Protein 5V6J (pdb70)

Nearest PDB structures (foldseek):
  5v6j-assembly2_C  TM=1.003E+00  e=1.909E-22  Coprinus comatus
  5jd4-assembly3_C  TM=3.192E-01  e=1.370E+00  uncultured bacterium
  8p8f-assembly1_B  TM=2.917E-01  e=2.105E+00  Sphingomonas sp.
  7cip-assembly2_B  TM=2.869E-01  e=2.531E+00  Erythrobacter longus
  7cih-assembly4_D  TM=2.825E-01  e=2.862E+00  Erythrobacter longus

B-factor: mean 11.87, std 6.77, range [3.69, 43.37]

Solvent-accessible surface area: 18766 Å² total

Sequence (444 aa):
DPLSCYDNFGNRDVAACARFIDDFCDTLTPNIYRPRDNGQRCYVVNGHKCDFTVFNTNNGGSPIRASTPNCKTVLRAAANRCPTGGRGKINPSAPFLFAIDPNDGDCSTDFDPLSCYDNFGNRDVAACARFIDDFCDTLTPNIYRPRDNGQRCYVVNGHKCDFTVFNTNNGGSPIRASTPNCKTVLRAAANRCPTGGRGKINPSAPFLFAIDPNDGDCSTDFDPLSCYDNFGNRDVAACARFIDDFCDTLTPNIYRPRDNGQRCYVVNGHKCDFTVFNTNNGGSPIRASTPNCKTVLRAAANRCPTGGRGKINPSAPFLFAIDPNDGDCSTDFDPLSCYDNFGNRDVAACARFIDDFCDTLTPNIYRPRDNGQRCYVVNGHKCDFTVFNTNNGGSPIRASTPNCKTVLRAAANRCPTGGRGKINPSAPFLFAIDPNDGDCSTDF

Secondary structure (DSSP, 8-state):
--EEEPPTT-SS-GGGGGGGHHHHHHHHTTSEE-TT-EEEEEEEETTEEEEEEEEE--SSS--EEPPHHHHHHHHHHHHHH-TT-EEE-SSTT-SEEEEEEEESS-TT---/--EEE---TT---GGGTGGGHHHHHH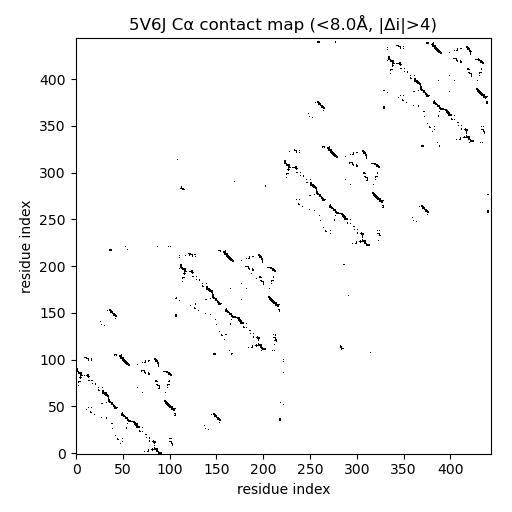HHTTS-B-TT-EEEEEEEETTEEEEEEEEE--SSSS-BPPPHHHHHHHHHHHHHH-TT-EEE-SSTT-SEEEEEEEEES-TTTT-/--EEEPPTT-S--GGGGGGGHHHHHHHHTTS-B-TT-EEEEEEEETTEEEEEEEEE--SSS--BPPPHHHHHHHHHHHHHH-TT-EEE-SSTT-SEEEEEEEESS-TT---/--EEEPPTT----GGGGGGGHHHHHHHHTTSEE-TT-EEEEEEEETTEEEEEEEEE--SSS--EEPPHHHHHHHHHHHHHH-TT-EEE-SSTT-SEEEEEEEESS-TT---

InterPro domains:
  IPR054443 Glycan binding protein Y3-like domain [PF22803] (36-126)

Foldseek 3Di:
DPKDADDPPAPDWLLQVLVCQLVVLVPQQQDFAFAQDKDWDWADDPQWIKIKMKGQPDPHDDGGGHDSVQSNVRQVCQNVPYGQWIKDGSDDVDGIMMTIGIHGDGDPDDD/DPWDADPDPAFAFLLQVLVCQLVCLVPQQVDFAAAFDKDWDWADDPQAIKIKMKGFPDPHDDTGGHDSVQSNVNQVCQNVPYRQWTKDGSDPPDGIIITIGGHGDHDPPDD/DPKFADDPPDPDFLLQVLVCQLVVLVPQQVDFAAAQGKDWDWADDPQAIKIKMKGQPDPHDGRGGHDSVFSNVNQVCQNVPHGQWTKDGSDDPDGIIMTIGTGGDGDPDDD/DPKDADDPPDDFFLQFVLVCQLVCLVPQQVDFAFAQGKDWDWDDDDQAIKIKMKGQPDPHDDTDGHDSVQSNVNQVVQNVPYGQWIKDGSDPPDGIMITIGTHGDGDPDDD

Radius of gyration: 25.91 Å; Cα contacts (8 Å, |Δi|>4): 1137; chains: 4; bounding box: 72×36×70 Å

Organism: Coprinus comatus (NCBI:txid56187)

Structure (mmCIF, N/CA/C/O backbone):
data_5V6J
#
_entry.id   5V6J
#
_cell.length_a   53.265
_cell.length_b   56.098
_cell.length_c   62.7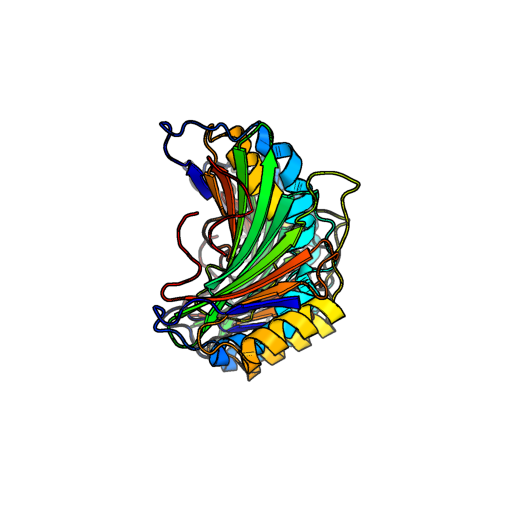28
_cell.angle_alpha   90.00
_cell.angle_beta   92.69
_cell.angle_gamma   90.00
#
_symmetry.space_group_name_H-M   'P 1 21 1'
#
loop_
_entity.id
_entity.type
_entity.pdbx_description
1 polymer 'TMV resistance protein Y3'
2 non-polymer '2-[N-CYCLOHEXYLAMINO]ETHANE SULFONIC ACID'
3 water water
#
loop_
_atom_site.group_PDB
_atom_site.id
_atom_site.type_symbol
_atom_site.label_atom_id
_atom_site.label_alt_id
_atom_site.label_comp_id
_atom_site.label_asym_id
_atom_site.label_entity_id
_atom_site.label_seq_id
_atom_site.pdbx_PDB_ins_code
_atom_site.Cartn_x
_atom_site.Cartn_y
_atom_site.Cartn_z
_atom_site.occupancy
_atom_site.B_iso_or_equiv
_atom_site.auth_seq_id
_atom_site.auth_comp_id
_atom_site.auth_asym_id
_atom_site.auth_atom_id
_atom_site.pdbx_PDB_model_num
ATOM 9 N N . ASP A 1 2 ? -11.379 22.777 -2.409 1.00 13.86 20 ASP A N 1
ATOM 10 C CA . ASP A 1 2 ? -11.960 21.533 -2.903 1.00 11.80 20 ASP A CA 1
ATOM 11 C C . ASP A 1 2 ? -10.896 20.856 -3.763 1.00 11.96 20 ASP A C 1
ATOM 12 O O . ASP A 1 2 ? -10.585 21.331 -4.844 1.00 13.31 20 ASP A O 1
ATOM 17 N N . PRO A 1 3 ? -10.304 19.757 -3.275 1.00 11.19 21 PRO A N 1
ATOM 18 C CA . PRO A 1 3 ? -10.563 19.080 -2.004 1.00 12.30 21 PRO A CA 1
ATOM 19 C C . PRO A 1 3 ? -10.094 19.895 -0.800 1.00 12.22 21 PRO A C 1
ATOM 20 O O . PRO A 1 3 ? -9.251 20.789 -0.940 1.00 11.97 21 PRO A O 1
ATOM 24 N N . LEU A 1 4 ? -10.675 19.601 0.360 1.00 12.25 22 LEU A N 1
ATOM 25 C CA . LEU A 1 4 ? -10.218 20.114 1.644 1.00 11.89 22 LEU A CA 1
ATOM 26 C C . LEU A 1 4 ? -10.417 18.996 2.653 1.00 13.14 22 LEU A C 1
ATOM 27 O O . LEU A 1 4 ? -11.546 18.529 2.842 1.00 15.75 22 LEU A O 1
ATOM 32 N N . SER A 1 5 ? -9.331 18.549 3.276 1.00 11.77 23 SER A N 1
ATOM 33 C CA . SER A 1 5 ? -9.345 17.401 4.170 1.00 15.95 23 SER A CA 1
ATOM 34 C C . SER A 1 5 ? -8.707 17.772 5.499 1.00 14.24 23 SER A C 1
ATOM 35 O O . SER A 1 5 ? -7.695 18.475 5.532 1.00 15.65 23 SER A O 1
ATOM 38 N N . CYS A 1 6 ? -9.277 17.275 6.592 1.00 14.28 24 CYS A N 1
ATOM 39 C CA . CYS A 1 6 ? -8.743 17.523 7.920 1.00 14.46 24 CYS A CA 1
ATOM 40 C C . CYS A 1 6 ? -7.822 16.387 8.346 1.00 13.77 24 CYS A C 1
ATOM 41 O O . CYS A 1 6 ? -8.012 15.231 7.959 1.00 16.55 24 CYS A O 1
ATOM 44 N N . TYR A 1 7 ? -6.814 16.726 9.148 1.00 13.96 25 TYR A N 1
ATOM 45 C CA . TYR A 1 7 ? -6.024 15.696 9.805 1.00 14.11 25 TYR A CA 1
ATOM 46 C C . TYR A 1 7 ? -6.857 15.045 10.913 1.00 16.69 25 TYR A C 1
ATOM 47 O O . TYR A 1 7 ? -7.947 15.510 11.248 1.00 17.40 25 TYR A O 1
ATOM 56 N N . ASP A 1 8 ? -6.330 13.965 11.496 1.00 19.94 26 ASP A N 1
ATOM 57 C CA . ASP A 1 8 ? -7.126 13.182 12.437 1.00 19.49 26 ASP A CA 1
ATOM 58 C C . ASP A 1 8 ? -7.271 13.894 13.784 1.00 18.77 26 ASP A C 1
ATOM 59 O O . ASP A 1 8 ? -6.639 14.921 14.055 1.00 19.39 26 ASP A O 1
ATOM 64 N N . ASN A 1 9 ? -8.117 13.315 14.643 1.00 20.31 27 ASN A N 1
ATOM 65 C CA . ASN A 1 9 ? -8.486 13.904 15.924 1.00 20.93 27 ASN A CA 1
ATOM 66 C C . ASN A 1 9 ? -7.597 13.446 17.074 1.00 22.25 27 ASN A C 1
ATOM 67 O O . ASN A 1 9 ? -7.963 13.637 18.240 1.00 24.22 27 ASN A O 1
ATOM 72 N N . PHE A 1 10 ? -6.437 12.864 16.776 1.00 24.66 28 PHE A N 1
ATOM 73 C CA . PHE A 1 10 ? -5.530 12.390 17.812 1.00 22.35 28 PHE A CA 1
ATOM 74 C C . PHE A 1 10 ? -4.448 13.401 18.176 1.00 23.79 28 PHE A C 1
ATOM 75 O O . PHE A 1 10 ? -3.712 13.173 19.143 1.00 24.92 28 PHE A O 1
ATOM 83 N N . GLY A 1 11 ? -4.341 14.508 17.445 1.00 21.45 29 GLY A N 1
ATOM 84 C CA . GLY A 1 11 ? -3.315 15.491 17.743 1.00 22.43 29 GLY A CA 1
ATOM 85 C C . GLY A 1 11 ? -3.591 16.255 19.025 1.00 22.69 29 GLY A C 1
ATOM 86 O O . GLY A 1 11 ? -4.736 16.469 19.424 1.00 23.80 29 GLY A O 1
ATOM 87 N N . ASN A 1 12 ? -2.509 16.683 19.674 1.00 17.72 30 ASN A N 1
ATOM 88 C CA . ASN A 1 12 ? -2.562 17.367 20.960 1.00 18.50 30 ASN A CA 1
ATOM 89 C C . ASN A 1 12 ? -2.671 18.881 20.831 1.00 16.95 30 ASN A C 1
ATOM 90 O O . ASN A 1 12 ? -2.824 19.566 21.851 1.00 17.86 30 ASN A O 1
ATOM 95 N N . ARG A 1 13 ? -2.579 19.427 19.620 1.00 15.98 31 ARG A N 1
ATOM 96 C CA . ARG A 1 13 ? -2.449 20.862 19.424 1.00 16.80 31 ARG A CA 1
ATOM 97 C C . ARG A 1 13 ? -3.581 21.370 18.543 1.00 18.49 31 ARG A C 1
ATOM 98 O O . ARG A 1 13 ? -4.025 20.684 17.621 1.00 16.56 31 ARG A O 1
ATOM 106 N N . ASP A 1 14 ? -4.037 22.584 18.829 1.00 16.41 32 ASP A N 1
ATOM 107 C CA . ASP A 1 14 ? -5.161 23.182 18.125 1.00 16.13 32 ASP A CA 1
ATOM 108 C C . ASP A 1 14 ? -4.664 24.103 17.014 1.00 16.02 32 ASP A C 1
ATOM 109 O O . ASP A 1 14 ? -3.645 24.785 17.170 1.00 17.04 32 ASP A O 1
ATOM 114 N N . VAL A 1 15 ? -5.385 24.106 15.885 1.00 15.79 33 VAL A N 1
ATOM 115 C CA . VAL A 1 15 ? -4.963 24.872 14.713 1.00 17.19 33 VAL A CA 1
ATOM 116 C C . VAL A 1 15 ? -5.169 26.370 14.897 1.00 16.68 33 VAL A C 1
ATOM 117 O O . VAL A 1 15 ? -4.552 27.171 14.181 1.00 14.99 33 VAL A O 1
ATOM 121 N N . ALA A 1 16 ? -6.029 26.781 15.838 1.00 18.36 34 ALA A N 1
ATOM 122 C CA . ALA A 1 16 ? -6.359 28.198 15.956 1.00 16.37 34 ALA A CA 1
ATOM 123 C C . ALA A 1 16 ? -5.123 29.043 16.221 1.00 15.81 34 ALA A C 1
ATOM 124 O O . ALA A 1 16 ? -5.018 30.160 15.708 1.00 16.98 34 ALA A O 1
ATOM 126 N N . ALA A 1 17 ? -4.166 28.517 16.989 1.00 18.85 35 ALA A N 1
ATOM 127 C CA . ALA A 1 17 ? -2.932 29.246 17.255 1.00 18.81 35 ALA A CA 1
ATOM 128 C C . ALA A 1 17 ? -2.058 29.404 16.020 1.00 14.77 35 ALA A C 1
ATOM 129 O O . ALA A 1 17 ? -1.126 30.211 16.051 1.00 15.51 35 ALA A O 1
ATOM 131 N N . CYS A 1 18 ? -2.331 28.656 14.948 1.00 12.06 36 CYS A N 1
ATOM 132 C CA . CYS A 1 18 ? -1.547 28.735 13.721 1.00 13.25 36 CYS A CA 1
ATOM 133 C C . CYS A 1 18 ? -2.136 29.690 12.696 1.00 10.66 36 CYS A C 1
ATOM 134 O O . CYS A 1 18 ? -1.425 30.106 11.774 1.00 10.80 36 CYS A O 1
ATOM 137 N N . ALA A 1 19 ? -3.416 30.047 12.839 1.00 13.09 37 ALA A N 1
ATOM 138 C CA . ALA A 1 19 ? -4.066 30.893 11.845 1.00 12.69 37 ALA A CA 1
ATOM 139 C C . ALA A 1 19 ? -3.358 32.228 11.705 1.00 11.64 37 ALA A C 1
ATOM 140 O O . ALA A 1 19 ? -3.352 32.817 10.621 1.00 10.38 37 ALA A O 1
ATOM 142 N N . ARG A 1 20 ? -2.731 32.702 12.786 1.00 12.33 38 ARG A N 1
ATOM 143 C CA . ARG A 1 20 ? -2.027 33.979 12.789 1.00 14.80 38 ARG A CA 1
ATOM 144 C C . ARG A 1 20 ? -0.873 34.028 11.789 1.00 13.38 38 ARG A C 1
ATOM 145 O O . ARG A 1 20 ? -0.406 35.122 11.458 1.00 13.89 38 ARG A O 1
ATOM 153 N N . PHE A 1 21 ? -0.420 32.876 11.287 1.00 11.75 39 PHE A N 1
ATOM 154 C CA . PHE A 1 21 ? 0.731 32.808 10.392 1.00 10.98 39 PHE A CA 1
ATOM 155 C C . PHE A 1 21 ? 0.353 32.582 8.931 1.00 10.21 39 PHE A C 1
ATOM 156 O O . PHE A 1 21 ? 1.243 32.580 8.071 1.00 10.68 39 PHE A O 1
ATOM 164 N N . ILE A 1 22 ? -0.939 32.431 8.621 1.00 9.57 40 ILE A N 1
ATOM 165 C CA . ILE A 1 22 ? -1.361 32.102 7.258 1.00 9.97 40 ILE A CA 1
ATOM 166 C C . ILE A 1 22 ? -0.913 33.173 6.269 1.00 9.26 40 ILE A C 1
ATOM 167 O O . ILE A 1 22 ? -0.362 32.870 5.205 1.00 9.81 40 ILE A O 1
ATOM 172 N N . ASP A 1 23 ? -1.156 34.445 6.588 1.00 10.01 41 ASP A N 1
ATOM 173 C CA . ASP A 1 23 ? -0.834 35.494 5.627 1.00 10.54 41 ASP A CA 1
ATOM 174 C C . ASP A 1 23 ? 0.664 35.561 5.357 1.00 9.86 41 ASP A C 1
ATOM 175 O O . ASP A 1 23 ? 1.091 35.691 4.205 1.00 9.11 41 ASP A O 1
ATOM 180 N N . ASP A 1 24 ? 1.473 35.506 6.417 1.00 8.51 42 ASP A N 1
ATOM 181 C CA . ASP A 1 24 ? 2.923 35.515 6.250 1.00 8.25 42 ASP A CA 1
ATOM 182 C C . ASP A 1 24 ? 3.383 34.340 5.388 1.00 7.80 42 ASP A C 1
ATOM 183 O O . ASP A 1 24 ? 4.171 34.518 4.448 1.00 7.31 42 ASP A O 1
ATOM 188 N N . PHE A 1 25 ? 2.901 33.130 5.691 1.00 7.42 43 PHE A N 1
ATOM 189 C CA . PHE A 1 25 ? 3.324 31.968 4.913 1.00 7.29 43 PHE A CA 1
ATOM 190 C C . PHE A 1 25 ? 2.937 32.119 3.450 1.00 6.93 43 PHE A C 1
ATOM 191 O O . PHE A 1 25 ? 3.773 31.962 2.549 1.00 7.11 43 PHE A O 1
ATOM 199 N N . CYS A 1 26 ? 1.668 32.429 3.186 1.00 7.04 44 CYS A N 1
ATOM 200 C CA . CYS A 1 26 ? 1.232 32.547 1.799 1.00 8.41 44 CYS A CA 1
ATOM 201 C C . CYS A 1 26 ? 1.943 33.684 1.076 1.00 8.03 44 CYS A C 1
ATOM 202 O O . CYS A 1 26 ? 2.364 33.528 -0.074 1.00 8.12 44 CYS A O 1
ATOM 205 N N . ASP A 1 27 ? 2.098 34.838 1.735 1.00 8.03 45 ASP A N 1
ATOM 206 C CA . ASP A 1 27 ? 2.766 35.969 1.092 1.00 9.30 45 ASP A CA 1
ATOM 207 C C . ASP A 1 27 ? 4.200 35.627 0.702 1.00 9.64 45 ASP A C 1
ATOM 208 O O . ASP A 1 27 ? 4.687 36.066 -0.345 1.00 9.30 45 ASP A O 1
ATOM 213 N N . THR A 1 28 ? 4.897 34.855 1.538 1.00 7.24 46 THR A N 1
ATOM 214 C CA . THR A 1 28 ? 6.331 34.668 1.326 1.00 8.29 46 THR A CA 1
ATOM 215 C C . THR A 1 28 ? 6.675 33.464 0.460 1.00 7.49 46 THR A C 1
ATOM 216 O O . THR A 1 28 ? 7.652 33.524 -0.292 1.00 8.62 46 THR A O 1
ATOM 220 N N . LEU A 1 29 ? 5.906 32.376 0.524 1.00 8.53 47 LEU A N 1
ATOM 221 C CA . LEU A 1 29 ? 6.292 31.170 -0.206 1.00 8.38 47 LEU A CA 1
ATOM 222 C C . LEU A 1 29 ? 5.564 30.953 -1.528 1.00 9.10 47 LEU A C 1
ATOM 223 O O . LEU A 1 29 ? 6.075 30.211 -2.373 1.00 9.27 47 LEU A O 1
ATOM 228 N N . THR A 1 30 ? 4.394 31.556 -1.741 1.00 7.88 48 THR A N 1
ATOM 229 C CA . THR A 1 30 ? 3.724 31.309 -3.021 1.00 10.50 48 THR A CA 1
ATOM 230 C C . THR A 1 30 ? 4.391 31.920 -4.258 1.00 9.60 48 THR A C 1
ATOM 231 O O . THR A 1 30 ? 4.250 31.352 -5.348 1.00 10.52 48 THR A O 1
ATOM 235 N N . PRO A 1 31 ? 5.093 33.059 -4.176 1.00 10.06 49 PRO A N 1
ATOM 236 C CA . PRO A 1 31 ? 5.728 33.598 -5.395 1.00 10.60 49 PRO A CA 1
ATOM 237 C C . PRO A 1 31 ? 6.858 32.746 -5.945 1.00 10.16 49 PRO A C 1
ATOM 238 O O . PRO A 1 31 ? 7.300 32.993 -7.078 1.00 11.22 49 PRO A O 1
ATOM 242 N N . ASN A 1 32 ? 7.353 31.765 -5.194 1.00 9.61 50 ASN A N 1
ATOM 243 C CA . ASN A 1 32 ? 8.448 30.944 -5.686 1.00 8.99 50 ASN A CA 1
ATOM 244 C C . ASN A 1 32 ? 7.956 29.976 -6.752 1.00 8.78 50 ASN A C 1
ATOM 245 O O . ASN A 1 32 ? 6.830 29.479 -6.706 1.00 9.10 50 ASN A O 1
ATOM 250 N N . ILE A 1 33 ? 8.834 29.700 -7.705 1.00 7.25 51 ILE A N 1
ATOM 251 C CA . ILE A 1 33 ? 8.598 28.681 -8.724 1.00 7.82 51 ILE A CA 1
ATOM 252 C C . ILE A 1 33 ? 8.975 27.312 -8.162 1.00 6.80 51 ILE A C 1
ATOM 253 O O . ILE A 1 33 ? 10.101 27.123 -7.681 1.00 6.74 51 ILE A O 1
ATOM 258 N N . TYR A 1 34 ? 8.041 26.354 -8.238 1.00 7.17 52 TYR A N 1
ATOM 259 C CA . TYR A 1 34 ? 8.221 24.988 -7.740 1.00 5.69 52 TYR A CA 1
ATOM 260 C C . TYR A 1 34 ? 8.162 23.992 -8.890 1.00 6.96 52 TYR A C 1
ATOM 261 O O . TYR A 1 34 ? 7.200 23.991 -9.678 1.00 6.52 52 TYR A O 1
ATOM 270 N N . ARG A 1 35 ? 9.172 23.127 -8.946 1.00 6.94 53 ARG A N 1
ATOM 271 C CA . ARG A 1 35 ? 9.206 22.011 -9.875 1.00 6.32 53 ARG A CA 1
ATOM 272 C C . ARG A 1 35 ? 8.116 21.001 -9.527 1.00 6.64 53 ARG A C 1
ATOM 273 O O . ARG A 1 35 ? 7.643 20.953 -8.391 1.00 6.16 53 ARG A O 1
ATOM 281 N N . PRO A 1 36 ? 7.692 20.187 -10.498 1.00 7.20 54 PRO A N 1
ATOM 282 C CA . PRO A 1 36 ? 6.672 19.165 -10.219 1.00 7.90 54 PRO A CA 1
ATOM 283 C C . PRO A 1 36 ? 7.092 18.238 -9.083 1.00 6.63 54 PRO A C 1
ATOM 284 O O . PRO A 1 36 ? 8.180 17.657 -9.095 1.00 7.33 54 PRO A O 1
ATOM 288 N N . ARG A 1 37 ? 6.219 18.112 -8.089 1.00 6.34 55 ARG A N 1
ATOM 289 C CA . ARG A 1 37 ? 6.405 17.261 -6.912 1.00 6.27 55 ARG A CA 1
ATOM 290 C C . ARG A 1 37 ? 7.408 17.814 -5.901 1.00 5.45 55 ARG A C 1
ATOM 291 O O . ARG A 1 37 ? 7.796 17.099 -4.975 1.00 6.80 55 ARG A O 1
ATOM 299 N N . ASP A 1 38 ? 7.812 19.079 -6.024 1.00 5.82 56 ASP A N 1
ATOM 300 C CA . ASP A 1 38 ? 8.628 19.742 -5.012 1.00 5.79 56 ASP A CA 1
ATOM 301 C C . ASP A 1 38 ? 7.731 20.505 -4.035 1.00 5.73 56 ASP A C 1
ATOM 302 O O . ASP A 1 38 ? 6.548 20.748 -4.304 1.00 6.86 56 ASP A O 1
ATOM 307 N N . ASN A 1 39 ? 8.310 20.909 -2.894 1.00 5.12 57 ASN A N 1
ATOM 308 C CA . ASN A 1 39 ? 7.548 21.659 -1.899 1.00 5.44 57 ASN A CA 1
ATOM 309 C C . ASN A 1 39 ? 8.366 22.799 -1.298 1.00 5.66 57 ASN A C 1
ATOM 310 O O . ASN A 1 39 ? 9.595 22.860 -1.425 1.00 5.33 57 ASN A O 1
ATOM 315 N N . GLY A 1 40 ? 7.644 23.717 -0.658 1.00 5.17 58 GLY A N 1
ATOM 316 C CA . GLY A 1 40 ? 8.242 24.673 0.253 1.00 5.52 58 GLY A CA 1
ATOM 317 C C . GLY A 1 40 ? 7.477 24.650 1.559 1.00 4.56 58 GLY A C 1
ATOM 318 O O . GLY A 1 40 ? 6.280 24.355 1.592 1.00 5.47 58 GLY A O 1
ATOM 319 N N . GLN A 1 41 ? 8.185 24.930 2.653 1.00 4.70 59 GLN A N 1
ATOM 320 C CA . GLN A 1 41 ? 7.591 24.845 3.980 1.00 4.97 59 GLN A CA 1
ATOM 321 C C . GLN A 1 41 ? 8.089 25.988 4.851 1.00 4.83 59 GLN A C 1
ATOM 322 O O . GLN A 1 41 ? 9.176 26.535 4.637 1.00 5.22 59 GLN A O 1
ATOM 328 N N . ARG A 1 42 ? 7.289 26.333 5.862 1.00 5.37 60 ARG A N 1
ATOM 329 C CA . ARG A 1 42 ? 7.767 27.142 6.974 1.00 5.38 60 ARG A CA 1
ATOM 330 C C . ARG A 1 42 ? 7.294 26.537 8.281 1.00 5.65 60 ARG A C 1
ATOM 331 O O . ARG A 1 42 ? 6.220 25.928 8.357 1.00 6.83 60 ARG A O 1
ATOM 339 N N . CYS A 1 43 ? 8.114 26.722 9.308 1.00 5.45 61 CYS A N 1
ATOM 340 C CA . CYS A 1 43 ? 7.807 26.291 10.661 1.00 6.54 61 CYS A CA 1
ATOM 341 C C . CYS A 1 43 ? 7.787 27.523 11.557 1.00 6.04 61 CYS A C 1
ATOM 342 O O . CYS A 1 43 ? 8.711 28.343 11.504 1.00 6.74 61 CYS A O 1
ATOM 345 N N . TYR A 1 44 ? 6.725 27.663 12.366 1.00 7.21 62 TYR A N 1
ATOM 346 C CA . TYR A 1 44 ? 6.556 28.780 13.293 1.00 7.46 62 TYR A CA 1
ATOM 347 C C . TYR A 1 44 ? 6.315 28.240 14.694 1.00 9.72 62 TYR A C 1
ATOM 348 O O . TYR A 1 44 ? 5.471 27.363 14.879 1.00 9.97 62 TYR A O 1
ATOM 357 N N . VAL A 1 45 ? 7.020 28.787 15.685 1.00 10.14 63 VAL A N 1
ATOM 358 C CA . VAL A 1 45 ? 6.829 28.371 17.076 1.00 11.70 63 VAL A CA 1
ATOM 359 C C . VAL A 1 45 ? 5.636 29.107 17.686 1.00 11.63 63 VAL A C 1
ATOM 360 O O . VAL A 1 45 ? 5.478 30.319 17.490 1.00 12.77 63 VAL A O 1
ATOM 364 N N . VAL A 1 46 ? 4.801 28.379 18.435 1.00 12.86 64 VAL A N 1
ATOM 365 C CA . VAL A 1 46 ? 3.681 28.968 19.181 1.00 15.24 64 VAL A CA 1
ATOM 366 C C . VAL A 1 46 ? 3.274 28.029 20.317 1.00 17.50 64 VAL A C 1
ATOM 367 O O . VAL A 1 46 ? 3.259 26.807 20.157 1.00 20.97 64 VAL A O 1
ATOM 371 N N . ASN A 1 47 ? 2.946 28.619 21.474 1.00 19.96 65 ASN A N 1
ATOM 372 C CA . ASN A 1 47 ? 2.301 27.903 22.586 1.00 18.34 65 ASN A CA 1
ATOM 373 C C . ASN A 1 47 ? 3.064 26.647 23.009 1.00 21.87 65 ASN A C 1
ATOM 374 O O . ASN A 1 47 ? 2.469 25.626 23.360 1.00 21.97 65 ASN A O 1
ATOM 379 N N . GLY A 1 48 ? 4.395 26.715 22.981 1.00 19.94 66 GLY A N 1
ATOM 380 C CA . GLY A 1 48 ? 5.189 25.545 23.312 1.00 22.52 66 GLY A CA 1
ATOM 381 C C . GLY A 1 48 ? 5.156 24.451 22.271 1.00 19.31 66 GLY A C 1
ATOM 382 O O . GLY A 1 48 ? 5.666 23.353 22.520 1.00 21.28 66 GLY A O 1
ATOM 383 N N . HIS A 1 49 ? 4.565 24.718 21.113 1.00 18.25 67 HIS A N 1
ATOM 384 C CA . HIS A 1 49 ? 4.518 23.763 20.013 1.00 16.48 67 HIS A CA 1
ATOM 385 C C . HIS A 1 49 ? 4.858 24.526 18.735 1.00 10.92 67 HIS A C 1
ATOM 386 O O . HIS A 1 49 ? 5.454 25.608 18.771 1.00 13.66 67 HIS A O 1
ATOM 393 N N . LYS A 1 50 ? 4.472 23.971 17.588 1.00 11.33 68 LYS A N 1
ATOM 394 C CA . LYS A 1 50 ? 4.816 24.581 16.310 1.00 10.56 68 LYS A CA 1
ATOM 395 C C . LYS A 1 50 ? 3.667 24.461 15.315 1.00 10.57 68 LYS A C 1
ATOM 396 O O . LYS A 1 50 ? 2.725 23.684 15.492 1.00 10.62 68 LYS A O 1
ATOM 402 N N . CYS A 1 51 ? 3.771 25.262 14.258 1.00 8.90 69 CYS A N 1
ATOM 403 C CA . CYS A 1 51 ? 2.846 25.268 13.132 1.00 9.82 69 CYS A CA 1
ATOM 404 C C . CYS A 1 51 ? 3.653 25.037 11.861 1.00 7.50 69 CYS A C 1
ATOM 405 O O . CYS A 1 51 ? 4.531 25.843 11.532 1.00 8.37 69 CYS A O 1
ATOM 408 N N . ASP A 1 52 ? 3.334 23.961 11.145 1.00 7.35 70 ASP A N 1
ATOM 409 C CA . ASP A 1 52 ? 4.048 23.556 9.938 1.00 6.84 70 ASP A CA 1
ATOM 410 C C . ASP A 1 52 ? 3.155 23.804 8.733 1.00 7.01 70 ASP A C 1
ATOM 411 O O . ASP A 1 52 ? 2.070 23.216 8.630 1.00 8.13 70 ASP A O 1
ATOM 416 N N . PHE A 1 53 ? 3.621 24.656 7.823 1.00 6.03 71 PHE A N 1
ATOM 417 C CA . PHE A 1 53 ? 2.899 25.045 6.620 1.00 6.27 71 PHE A CA 1
ATOM 418 C C . PHE A 1 53 ? 3.614 24.464 5.411 1.00 5.41 71 PHE A C 1
ATOM 419 O O . PHE A 1 53 ? 4.851 24.444 5.368 1.00 5.52 71 PHE A O 1
ATOM 427 N N . THR A 1 54 ? 2.844 24.025 4.418 1.00 5.47 72 THR A N 1
ATOM 428 C CA . THR A 1 54 ? 3.406 23.464 3.195 1.00 5.54 72 THR A CA 1
ATOM 429 C C . THR A 1 54 ? 2.684 24.007 1.969 1.00 4.88 72 THR A C 1
ATOM 430 O O . THR A 1 54 ? 1.454 24.146 1.962 1.00 6.23 72 THR A O 1
ATOM 434 N N . VAL A 1 55 ? 3.462 24.271 0.918 1.00 5.56 73 VAL A N 1
ATOM 435 C CA . VAL A 1 55 ? 2.970 24.459 -0.444 1.00 5.72 73 VAL A CA 1
ATOM 436 C C . VAL A 1 55 ? 3.633 23.386 -1.309 1.00 5.16 73 VAL A C 1
ATOM 437 O O . VAL A 1 55 ? 4.860 23.231 -1.277 1.00 6.29 73 VAL A O 1
ATOM 441 N N . PHE A 1 56 ? 2.826 22.629 -2.056 1.00 5.59 74 PHE A N 1
ATOM 442 C CA . PHE A 1 56 ? 3.291 21.435 -2.759 1.00 6.11 74 PHE A CA 1
ATOM 443 C C . PHE A 1 56 ? 2.751 21.448 -4.183 1.00 5.93 74 PHE A C 1
ATOM 444 O O . PHE A 1 56 ? 1.535 21.548 -4.386 1.00 6.27 74 PHE A O 1
ATOM 452 N N . ASN A 1 57 ? 3.645 21.356 -5.169 1.00 6.05 75 ASN A N 1
ATOM 453 C CA . ASN A 1 57 ? 3.227 21.244 -6.568 1.00 6.38 75 ASN A CA 1
ATOM 454 C C . ASN A 1 57 ? 2.845 19.787 -6.837 1.00 5.94 75 ASN A C 1
ATOM 455 O O . ASN A 1 57 ? 3.707 18.915 -6.972 1.00 6.19 75 ASN A O 1
ATOM 460 N N . THR A 1 58 ? 1.538 19.510 -6.924 1.00 6.49 76 THR A N 1
ATOM 461 C CA . THR A 1 58 ? 1.103 18.132 -7.120 1.00 7.74 76 THR A CA 1
ATOM 462 C C . THR A 1 58 ? 1.305 17.630 -8.545 1.00 8.16 76 THR A C 1
ATOM 463 O O . THR A 1 58 ? 1.164 16.419 -8.777 1.00 8.00 76 THR A O 1
ATOM 467 N N . ASN A 1 59 ? 1.602 18.506 -9.505 1.00 7.31 77 ASN A N 1
ATOM 468 C CA . ASN A 1 59 ? 1.819 18.059 -10.879 1.00 7.95 77 ASN A CA 1
ATOM 469 C C . ASN A 1 59 ? 2.938 17.024 -10.938 1.00 7.88 77 ASN A C 1
ATOM 470 O O . ASN A 1 59 ? 3.972 17.163 -10.279 1.00 8.04 77 ASN A O 1
ATOM 475 N N . ASN A 1 60 ? 2.747 16.004 -11.778 1.00 8.96 78 ASN A N 1
ATOM 476 C CA . ASN A 1 60 ? 3.786 15.001 -11.980 1.00 11.14 78 ASN A CA 1
ATOM 477 C C . ASN A 1 60 ? 4.820 15.400 -13.022 1.00 13.78 78 ASN A C 1
ATOM 478 O O . ASN A 1 60 ? 5.914 14.827 -13.043 1.00 16.01 78 ASN A O 1
ATOM 483 N N . GLY A 1 61 ? 4.510 16.351 -13.876 1.00 13.36 79 GLY A N 1
ATOM 484 C CA . GLY A 1 61 ? 5.441 16.821 -14.887 1.00 13.80 79 GLY A CA 1
ATOM 485 C C . GLY A 1 61 ? 5.142 18.258 -15.220 1.00 11.89 79 GLY A C 1
ATOM 486 O O . GLY A 1 61 ? 4.589 18.998 -14.400 1.00 11.58 79 GLY A O 1
ATOM 487 N N . GLY A 1 62 ? 5.503 18.660 -16.435 1.00 14.50 80 GLY A N 1
ATOM 488 C CA . GLY A 1 62 ? 5.230 20.005 -16.892 1.00 15.05 80 GLY A CA 1
ATOM 489 C C . GLY A 1 62 ? 6.217 21.020 -16.349 1.00 13.51 80 GLY A C 1
ATOM 490 O O . GLY A 1 62 ? 7.183 20.707 -15.649 1.00 13.64 80 GLY A O 1
ATOM 491 N N . SER A 1 63 ? 5.960 22.273 -16.692 1.00 11.62 81 SER A N 1
ATOM 492 C CA . SER A 1 63 ? 6.869 23.346 -16.326 1.00 9.85 81 SER A CA 1
ATOM 493 C C . SER A 1 63 ? 6.835 23.595 -14.820 1.00 9.94 81 SER A C 1
ATOM 494 O O . SER A 1 63 ? 5.769 23.526 -14.200 1.00 9.39 81 SER A O 1
ATOM 497 N N . PRO A 1 64 ? 7.974 23.918 -14.208 1.00 8.11 82 PRO A N 1
ATOM 498 C CA . PRO A 1 64 ? 7.934 24.513 -12.866 1.00 7.66 82 PRO A CA 1
ATOM 499 C C . PRO A 1 64 ? 7.087 25.784 -12.896 1.00 8.06 82 PRO A C 1
ATOM 500 O O . PRO A 1 64 ? 7.151 26.562 -13.850 1.00 8.93 82 PRO A O 1
ATOM 504 N N . ILE A 1 65 ? 6.279 25.987 -11.847 1.00 7.10 83 ILE A N 1
ATOM 505 C CA . ILE A 1 65 ? 5.282 27.059 -11.801 1.00 8.19 83 ILE A CA 1
ATOM 506 C C . ILE A 1 65 ? 5.239 27.662 -10.403 1.00 7.87 83 ILE A C 1
ATOM 507 O O . ILE A 1 65 ? 5.552 26.999 -9.407 1.00 7.70 83 ILE A O 1
ATOM 512 N N . ARG A 1 66 ? 4.845 28.934 -10.327 1.00 9.08 84 ARG A N 1
ATOM 513 C CA . ARG A 1 66 ? 4.603 29.561 -9.034 1.00 8.23 84 ARG A CA 1
ATOM 514 C C . ARG A 1 66 ? 3.157 29.325 -8.611 1.00 8.64 84 ARG A C 1
ATOM 515 O O . ARG A 1 66 ? 2.304 28.952 -9.421 1.00 10.58 84 ARG A O 1
ATOM 523 N N . ALA A 1 67 ? 2.891 29.539 -7.327 1.00 8.95 85 ALA A N 1
ATOM 524 C CA . ALA A 1 67 ? 1.571 29.313 -6.755 1.00 9.84 85 ALA A CA 1
ATOM 525 C C . ALA A 1 67 ? 0.805 30.624 -6.567 1.00 8.34 85 ALA A C 1
ATOM 526 O O . ALA A 1 67 ? 1.361 31.727 -6.619 1.00 9.76 85 ALA A O 1
ATOM 528 N N . SER A 1 68 ? -0.494 30.489 -6.309 1.00 9.45 86 SER A N 1
ATOM 529 C CA . SER A 1 68 ? -1.376 31.637 -6.128 1.00 9.86 86 SER A CA 1
ATOM 530 C C . SER A 1 68 ? -1.405 32.069 -4.673 1.00 9.22 86 SER A C 1
ATOM 531 O O . SER A 1 68 ? -1.779 31.283 -3.794 1.00 9.15 86 SER A O 1
ATOM 534 N N . THR A 1 69 ? -1.057 33.342 -4.438 1.00 10.85 87 THR A N 1
ATOM 535 C CA . THR A 1 69 ? -1.134 33.907 -3.092 1.00 10.53 87 THR A CA 1
ATOM 536 C C . THR A 1 69 ? -2.562 33.934 -2.567 1.00 9.32 87 THR A C 1
ATOM 537 O O . THR A 1 69 ? -2.797 33.421 -1.461 1.00 9.57 87 THR A O 1
ATOM 541 N N . PRO A 1 70 ? -3.554 34.493 -3.280 1.00 11.09 88 PRO A N 1
ATOM 542 C CA . PRO A 1 70 ? -4.918 34.457 -2.733 1.00 10.39 88 PRO A CA 1
ATOM 543 C C . PRO A 1 70 ? -5.471 33.054 -2.576 1.00 8.82 88 PRO A C 1
ATOM 544 O O . PRO A 1 70 ? -6.195 32.803 -1.612 1.00 9.69 88 PRO A O 1
ATOM 548 N N . ASN A 1 71 ? -5.156 32.124 -3.488 1.00 9.03 89 ASN A N 1
ATOM 549 C CA . ASN A 1 71 ? -5.684 30.771 -3.335 1.00 8.56 89 ASN A CA 1
ATOM 550 C C . ASN A 1 71 ? -5.108 30.104 -2.095 1.00 7.06 89 ASN A C 1
ATOM 551 O O . ASN A 1 71 ? -5.818 29.387 -1.384 1.00 8.80 89 ASN A O 1
ATOM 556 N N . CYS A 1 72 ? -3.819 30.335 -1.821 1.00 8.20 90 CYS A N 1
ATOM 557 C CA . CYS A 1 72 ? -3.205 29.831 -0.595 1.00 7.94 90 CYS A CA 1
ATOM 558 C C . CYS A 1 72 ? -3.986 30.286 0.630 1.00 7.76 90 CYS A C 1
ATOM 559 O O . CYS A 1 72 ? -4.298 29.490 1.518 1.00 8.82 90 CYS A O 1
ATOM 562 N N . LYS A 1 73 ? -4.323 31.577 0.683 1.00 8.12 91 LYS A N 1
ATOM 563 C CA . LYS A 1 73 ? -5.043 32.100 1.841 1.00 8.86 91 LYS A CA 1
ATOM 564 C C . LYS A 1 73 ? -6.449 31.522 1.929 1.00 9.03 91 LYS A C 1
ATOM 565 O O . LYS A 1 73 ? -6.893 31.137 3.015 1.00 9.56 91 LYS A O 1
ATOM 571 N N . THR A 1 74 ? -7.154 31.442 0.797 1.00 9.40 92 THR A N 1
ATOM 572 C CA . THR A 1 74 ? -8.505 30.887 0.809 1.00 10.15 92 THR A CA 1
ATOM 573 C C . THR A 1 74 ? -8.499 29.454 1.328 1.00 9.66 92 THR A C 1
ATOM 574 O O . THR A 1 74 ? -9.308 29.088 2.187 1.00 10.15 92 THR A O 1
ATOM 578 N N . VAL A 1 75 ? -7.564 28.636 0.842 1.00 9.79 93 VAL A N 1
ATOM 579 C CA . VAL A 1 75 ? -7.513 27.239 1.263 1.00 9.16 93 VAL A CA 1
ATOM 580 C C . VAL A 1 75 ? -7.152 27.127 2.741 1.00 9.23 93 VAL A C 1
ATOM 581 O O . VAL A 1 75 ? -7.797 26.398 3.502 1.00 9.96 93 VAL A O 1
ATOM 585 N N . LEU A 1 76 ? -6.090 27.816 3.168 1.00 9.36 94 LEU A N 1
ATOM 586 C CA . LEU A 1 76 ? -5.622 27.631 4.538 1.00 9.96 94 LEU A CA 1
ATOM 587 C C . LEU A 1 76 ? -6.597 28.208 5.559 1.00 10.25 94 LEU A C 1
ATOM 588 O O . LEU A 1 76 ? -6.751 27.653 6.650 1.00 9.88 94 LEU A O 1
ATOM 593 N N . ARG A 1 77 ? -7.262 29.318 5.228 1.00 10.74 95 ARG A N 1
ATOM 594 C CA . ARG A 1 77 ? -8.305 29.833 6.112 1.00 12.13 95 ARG A CA 1
ATOM 595 C C . ARG A 1 77 ? -9.446 28.838 6.243 1.00 11.31 95 ARG A C 1
ATOM 596 O O . ARG A 1 77 ? -9.974 28.628 7.340 1.00 11.78 95 ARG A O 1
ATOM 604 N N . ALA A 1 78 ? -9.830 28.206 5.133 1.00 11.12 96 ALA A N 1
ATOM 605 C CA . ALA A 1 78 ? -10.861 27.175 5.201 1.00 10.64 96 ALA A CA 1
ATOM 606 C C . ALA A 1 78 ? -10.429 26.024 6.101 1.00 12.12 96 ALA A C 1
ATOM 607 O O . ALA A 1 78 ? -11.199 25.564 6.951 1.00 11.02 96 ALA A O 1
ATOM 609 N N . ALA A 1 79 ? -9.187 25.560 5.946 1.00 11.98 97 ALA A N 1
ATOM 610 C CA . ALA A 1 79 ? -8.682 24.502 6.816 1.00 11.83 97 ALA A CA 1
ATOM 611 C C . ALA A 1 79 ? -8.704 24.930 8.280 1.00 11.89 97 ALA A C 1
ATOM 612 O O . ALA A 1 79 ? -9.122 24.165 9.155 1.00 13.25 97 ALA A O 1
ATOM 614 N N . ALA A 1 80 ? -8.265 26.157 8.566 1.00 12.19 98 ALA A N 1
ATOM 615 C CA . ALA A 1 80 ? -8.249 26.627 9.947 1.00 14.25 98 ALA A CA 1
ATOM 616 C C . ALA A 1 80 ? -9.653 26.735 10.526 1.00 16.38 98 ALA A C 1
ATOM 617 O O . ALA A 1 80 ? -9.848 26.503 11.723 1.00 16.85 98 ALA A O 1
ATOM 619 N N . ASN A 1 81 ? -10.641 27.089 9.700 1.00 14.87 99 ASN A N 1
ATOM 620 C CA . ASN A 1 81 ? -12.001 27.240 10.201 1.00 17.46 99 ASN A CA 1
ATOM 621 C C . ASN A 1 81 ? -12.735 25.909 10.308 1.00 17.83 99 ASN A C 1
ATOM 622 O O . ASN A 1 81 ? -13.623 25.765 11.154 1.00 19.04 99 ASN A O 1
ATOM 627 N N . ARG A 1 82 ? -12.371 24.923 9.491 1.00 14.34 100 ARG A N 1
ATOM 628 C CA . ARG A 1 82 ? -13.116 23.678 9.404 1.00 14.56 100 ARG A CA 1
ATOM 629 C C . ARG A 1 82 ? -12.417 22.469 10.023 1.00 16.37 100 ARG A C 1
ATOM 630 O O . ARG A 1 82 ? -13.075 21.442 10.227 1.00 16.97 100 ARG A O 1
ATOM 638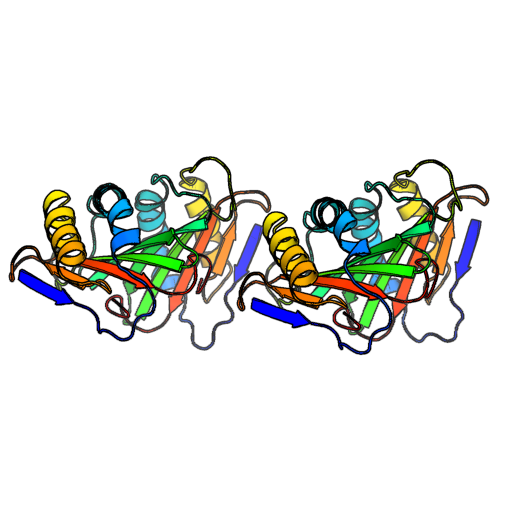 N N . CYS A 1 83 ? -11.130 22.570 10.361 1.00 15.50 101 CYS A N 1
ATOM 639 C CA . CYS A 1 83 ? -10.332 21.425 10.807 1.00 15.43 101 CYS A CA 1
ATOM 640 C C . CYS A 1 83 ? -9.593 21.757 12.097 1.00 18.67 101 CYS A C 1
ATOM 641 O O . CYS A 1 83 ? -8.490 22.331 12.051 1.00 15.32 101 CYS A O 1
ATOM 644 N N . PRO A 1 84 ? -10.138 21.387 13.258 1.00 18.16 102 PRO A N 1
ATOM 645 C CA . PRO A 1 84 ? -9.517 21.802 14.530 1.00 18.40 102 PRO A CA 1
ATOM 646 C C . PRO A 1 84 ? -8.071 21.354 14.716 1.00 17.03 102 PRO A C 1
ATOM 647 O O . PRO A 1 84 ? -7.317 22.034 15.423 1.00 18.03 102 PRO A O 1
ATOM 651 N N . THR A 1 85 ? -7.653 20.241 14.114 1.00 15.90 103 THR A N 1
ATOM 652 C CA . THR A 1 85 ? -6.265 19.797 14.201 1.00 13.29 103 THR A CA 1
ATOM 653 C C . THR A 1 85 ? -5.480 20.054 12.916 1.00 13.32 103 THR A C 1
ATOM 654 O O . THR A 1 85 ? -4.437 19.425 12.697 1.00 13.02 103 THR A O 1
ATOM 658 N N . GLY A 1 86 ? -5.949 20.971 12.074 1.00 13.06 104 GLY A N 1
ATOM 659 C CA . GLY A 1 86 ? -5.263 21.305 10.844 1.00 12.25 104 GLY A CA 1
ATOM 660 C C . GLY A 1 86 ? -5.782 20.516 9.657 1.00 11.88 104 GLY A C 1
ATOM 661 O O . GLY A 1 86 ? -6.533 19.546 9.787 1.00 11.78 104 GLY A O 1
ATOM 662 N N . GLY A 1 87 ? -5.360 20.943 8.470 1.00 10.95 105 GLY A N 1
ATOM 663 C CA . GLY A 1 87 ? -5.766 20.252 7.263 1.00 11.00 105 GLY A CA 1
ATOM 664 C C . GLY A 1 87 ? -5.044 20.767 6.036 1.00 9.64 105 GLY A C 1
ATOM 665 O O . GLY A 1 87 ? -4.082 21.532 6.128 1.00 9.07 105 GLY A O 1
ATOM 666 N N . ARG A 1 88 ? -5.537 20.344 4.872 1.00 9.11 106 ARG A N 1
ATOM 667 C CA . ARG A 1 88 ? -4.843 20.577 3.609 1.00 9.58 106 ARG A CA 1
ATOM 668 C C . ARG A 1 88 ? -5.861 20.565 2.476 1.00 10.40 106 ARG A C 1
ATOM 669 O O . ARG A 1 88 ? -6.928 19.950 2.593 1.00 12.84 106 ARG A O 1
ATOM 677 N N . GLY A 1 89 ? -5.525 21.218 1.368 1.00 8.00 107 GLY A N 1
ATOM 678 C CA . GLY A 1 89 ? -6.422 21.179 0.227 1.00 9.92 107 GLY A CA 1
ATOM 679 C C . GLY A 1 89 ? -5.909 21.994 -0.938 1.00 7.88 107 GLY A C 1
ATOM 680 O O . GLY A 1 89 ? -4.790 22.510 -0.909 1.00 8.05 107 GLY A O 1
ATOM 681 N N . LYS A 1 90 ? -6.754 22.101 -1.970 1.00 8.87 108 LYS A N 1
ATOM 682 C CA . LYS A 1 90 ? -6.483 22.889 -3.167 1.00 8.68 108 LYS A CA 1
ATOM 683 C C . LYS A 1 90 ? -7.668 23.813 -3.410 1.00 9.81 108 LYS A C 1
ATOM 684 O O . LYS A 1 90 ? -8.758 23.606 -2.871 1.00 9.42 108 LYS A O 1
ATOM 690 N N . ILE A 1 91 ? -7.457 24.835 -4.244 1.00 8.12 109 ILE A N 1
ATOM 691 C CA . ILE A 1 91 ? -8.523 25.806 -4.498 1.00 10.23 109 ILE A CA 1
ATOM 692 C C . ILE A 1 91 ? -9.669 25.161 -5.269 1.00 11.42 109 ILE A C 1
ATOM 693 O O . ILE A 1 91 ? -10.845 25.469 -5.034 1.00 12.01 109 ILE A O 1
ATOM 698 N N . ASN A 1 92 ? -9.345 24.281 -6.209 1.00 9.99 110 ASN A N 1
ATOM 699 C CA . ASN A 1 92 ? -10.310 23.508 -6.974 1.00 10.51 110 ASN A CA 1
ATOM 700 C C . ASN A 1 92 ? -9.620 22.220 -7.403 1.00 10.14 110 ASN A C 1
ATOM 701 O O . ASN A 1 92 ? -8.389 22.111 -7.310 1.00 10.29 110 ASN A O 1
ATOM 706 N N . PRO A 1 93 ? -10.382 21.209 -7.832 1.00 9.72 111 PRO A N 1
ATOM 707 C CA . PRO A 1 93 ? -9.772 19.881 -8.034 1.00 10.36 111 PRO A CA 1
ATOM 708 C C . PRO A 1 93 ? -8.687 19.828 -9.087 1.00 10.86 111 PRO A C 1
ATOM 709 O O . PRO A 1 93 ? -7.821 18.950 -9.016 1.00 11.82 111 PRO A O 1
ATOM 713 N N . SER A 1 94 ? -8.700 20.720 -10.068 1.00 11.37 112 SER A N 1
ATOM 714 C CA . SER A 1 94 ? -7.699 20.677 -11.125 1.00 12.58 112 SER A CA 1
ATOM 715 C C . SER A 1 94 ? -6.472 21.524 -10.819 1.00 9.74 112 SER A C 1
ATOM 716 O O . SER A 1 94 ? -5.489 21.453 -11.571 1.00 12.65 112 SER A O 1
ATOM 719 N N . ALA A 1 95 ? -6.513 22.321 -9.754 1.00 10.11 113 ALA A N 1
ATOM 720 C CA . ALA A 1 95 ? -5.411 23.227 -9.467 1.00 9.21 113 ALA A CA 1
ATOM 721 C C . ALA A 1 95 ? -4.149 22.438 -9.113 1.00 7.56 113 ALA A C 1
ATOM 722 O O . ALA A 1 95 ? -4.222 21.403 -8.447 1.00 9.34 113 ALA A O 1
ATOM 724 N N . PRO A 1 96 ? -2.972 22.904 -9.537 1.00 7.75 114 PRO A N 1
ATOM 725 C CA . PRO A 1 96 ? -1.749 22.137 -9.255 1.00 8.81 114 PRO A CA 1
ATOM 726 C C . PRO A 1 96 ? -1.307 22.167 -7.798 1.00 6.69 114 PRO A C 1
ATOM 727 O O . PRO A 1 96 ? -0.754 21.168 -7.321 1.00 7.41 114 PRO A O 1
ATOM 731 N N . PHE A 1 97 ? -1.490 23.271 -7.079 1.00 7.34 115 PHE A N 1
ATOM 732 C CA . PHE A 1 97 ? -0.906 23.379 -5.743 1.00 8.42 115 PHE A CA 1
ATOM 733 C C . PHE A 1 97 ? -1.828 22.912 -4.626 1.00 7.18 115 PHE A C 1
ATOM 734 O O . PHE A 1 97 ? -3.034 23.203 -4.618 1.00 7.57 115 PHE A O 1
ATOM 742 N N . LEU A 1 98 ? -1.240 22.172 -3.687 1.00 6.50 116 LEU A N 1
ATOM 743 C CA . LEU A 1 98 ? -1.855 21.814 -2.425 1.00 6.28 116 LEU A CA 1
ATOM 744 C C . LEU A 1 98 ? -1.200 22.628 -1.314 1.00 6.18 116 LEU A C 1
ATOM 745 O O . LEU A 1 98 ? 0.030 22.801 -1.303 1.00 7.11 116 LEU A O 1
ATOM 750 N N . PHE A 1 99 ? -2.011 23.119 -0.380 1.00 6.68 117 PHE A N 1
ATOM 751 C CA . PHE A 1 99 ? -1.531 23.897 0.755 1.00 6.97 117 PHE A CA 1
ATOM 752 C C . PHE A 1 99 ? -1.963 23.198 2.036 1.00 7.39 117 PHE A C 1
ATOM 753 O O . PHE A 1 99 ? -3.082 22.680 2.111 1.00 8.17 117 PHE A O 1
ATOM 761 N N . ALA A 1 100 ? -1.091 23.187 3.050 1.00 7.22 118 ALA A N 1
ATOM 762 C CA . ALA A 1 100 ? -1.380 22.520 4.317 1.00 6.90 118 ALA A CA 1
ATOM 763 C C . ALA A 1 100 ? -0.998 23.409 5.494 1.00 6.81 118 ALA A C 1
ATOM 764 O O . ALA A 1 100 ? -0.006 24.148 5.434 1.00 7.24 118 ALA A O 1
ATOM 766 N N . ILE A 1 101 ? -1.794 23.323 6.564 1.00 8.04 119 ILE A N 1
ATOM 767 C CA . ILE A 1 101 ? -1.540 23.996 7.835 1.00 7.32 119 ILE A CA 1
ATOM 768 C C . ILE A 1 101 ? -1.669 22.952 8.944 1.00 8.81 119 ILE A C 1
ATOM 769 O O . ILE A 1 101 ? -2.735 22.345 9.116 1.00 9.45 119 ILE A O 1
ATOM 774 N N . ASP A 1 102 ? -0.581 22.721 9.676 1.00 8.22 120 ASP A N 1
ATOM 775 C CA . ASP A 1 102 ? -0.456 21.555 10.551 1.00 9.96 120 ASP A CA 1
ATOM 776 C C . ASP A 1 102 ? 0.123 21.938 11.911 1.00 12.04 120 ASP A C 1
ATOM 777 O O . ASP A 1 102 ? 1.340 22.162 12.038 1.00 9.60 120 ASP A O 1
ATOM 782 N N . PRO A 1 103 ? -0.705 22.004 12.954 1.00 10.66 121 PRO A N 1
ATOM 783 C CA . PRO A 1 103 ? -0.171 22.199 14.310 1.00 11.55 121 PRO A CA 1
ATOM 784 C C . PRO A 1 103 ? 0.466 20.905 14.798 1.00 11.86 121 PRO A C 1
ATOM 785 O O . PRO A 1 103 ? -0.107 19.825 14.646 1.00 12.16 121 PRO A O 1
ATOM 789 N N . ASN A 1 104 ? 1.659 21.017 15.390 1.00 11.88 122 ASN A N 1
ATOM 790 C CA . ASN A 1 104 ? 2.426 19.835 15.770 1.00 11.89 122 ASN A CA 1
ATOM 791 C C . ASN A 1 104 ? 3.173 20.079 17.072 1.00 10.61 122 ASN A C 1
ATOM 792 O O . ASN A 1 104 ? 3.507 21.214 17.415 1.00 11.50 122 ASN A O 1
ATOM 797 N N . ASP A 1 105 ? 3.440 18.985 17.785 1.00 12.06 123 ASP A N 1
ATOM 798 C CA . ASP A 1 105 ? 4.368 19.032 18.901 1.00 11.60 123 ASP A CA 1
ATOM 799 C C . ASP A 1 105 ? 5.795 19.171 18.380 1.00 11.87 123 ASP A C 1
ATOM 800 O O . ASP A 1 105 ? 6.120 18.767 17.260 1.00 15.00 123 ASP A O 1
ATOM 805 N N . GLY A 1 106 ? 6.652 19.729 19.215 1.00 12.89 124 GLY A N 1
ATOM 806 C CA . GLY A 1 106 ? 8.046 19.898 18.880 1.00 13.14 124 GLY A CA 1
ATOM 807 C C . GLY A 1 106 ? 8.377 21.342 18.579 1.00 11.72 124 GLY A C 1
ATOM 808 O O . GLY A 1 106 ? 7.672 22.272 18.975 1.00 13.57 124 GLY A O 1
ATOM 809 N N . ASP A 1 107 ? 9.473 21.531 17.851 1.00 12.01 125 ASP A N 1
ATOM 810 C CA . ASP A 1 107 ? 9.917 22.879 17.533 1.00 11.67 125 ASP A CA 1
ATOM 811 C C . ASP A 1 107 ? 10.570 22.893 16.157 1.00 9.82 125 ASP A C 1
ATOM 812 O O . ASP A 1 107 ? 10.643 21.874 15.465 1.00 10.11 125 ASP A O 1
ATOM 817 N N . CYS A 1 108 ? 11.051 24.070 15.770 1.00 9.00 126 CYS A N 1
ATOM 818 C CA . CYS A 1 108 ? 11.559 24.291 14.426 1.00 8.02 126 CYS A CA 1
ATOM 819 C C . CYS A 1 108 ? 13.063 24.092 14.320 1.00 8.02 126 CYS A C 1
ATOM 820 O O . CYS A 1 108 ? 13.652 24.432 13.290 1.00 8.71 126 CYS A O 1
ATOM 823 N N . SER A 1 109 ? 13.694 23.520 15.348 1.00 7.81 127 SER A N 1
ATOM 824 C CA . SER A 1 109 ? 15.141 23.352 15.397 1.00 8.20 127 SER A CA 1
ATOM 825 C C . SER A 1 109 ? 15.604 21.937 15.082 1.00 9.97 127 SER A C 1
ATOM 826 O O . SER A 1 109 ? 16.813 21.681 15.107 1.00 10.69 127 SER A O 1
ATOM 829 N N . THR A 1 110 ? 14.694 21.017 14.785 1.00 8.68 128 THR A N 1
ATOM 830 C CA . THR A 1 110 ? 15.019 19.600 14.738 1.00 10.14 128 THR A CA 1
ATOM 831 C C . THR A 1 110 ? 14.972 19.072 13.310 1.00 8.92 128 THR A C 1
ATOM 832 O O . THR A 1 110 ? 14.305 19.638 12.434 1.00 8.65 128 THR A O 1
ATOM 836 N N . ASP A 1 111 ? 15.674 17.952 13.108 1.00 8.72 129 ASP A N 1
ATOM 837 C CA . ASP A 1 111 ? 15.631 17.147 11.890 1.00 9.40 129 ASP A CA 1
ATOM 838 C C . ASP A 1 111 ? 16.399 17.788 10.740 1.00 7.67 129 ASP A C 1
ATOM 839 O O . ASP A 1 111 ? 16.115 17.527 9.565 1.00 8.05 129 ASP A O 1
ATOM 844 N N . PHE A 1 112 ? 17.382 18.611 11.085 1.00 6.54 130 PHE A N 1
ATOM 845 C CA . PHE A 1 112 ? 18.384 19.092 10.132 1.00 8.18 130 PHE A CA 1
ATOM 846 C C . PHE A 1 112 ? 19.643 19.429 10.890 1.00 9.17 130 PHE A C 1
ATOM 847 O O . PHE A 1 112 ? 20.647 19.762 10.265 1.00 9.55 130 PHE A O 1
ATOM 864 N N . ASP B 1 2 ? 31.675 28.267 9.636 1.00 8.32 20 ASP B N 1
ATOM 865 C CA . ASP B 1 2 ? 32.166 27.835 10.940 1.00 8.46 20 ASP B CA 1
ATOM 866 C C . ASP B 1 2 ? 31.071 28.132 11.957 1.00 8.37 20 ASP B C 1
ATOM 867 O O . ASP B 1 2 ? 30.801 29.296 12.248 1.00 9.57 20 ASP B O 1
ATOM 872 N N . PRO B 1 3 ? 30.416 27.098 12.496 1.00 7.90 21 PRO B N 1
ATOM 873 C CA . PRO B 1 3 ? 30.656 25.665 12.292 1.00 8.71 21 PRO B CA 1
ATOM 874 C C . PRO B 1 3 ? 30.238 25.210 10.902 1.00 6.84 21 PRO B C 1
ATOM 875 O O . PRO B 1 3 ? 29.393 25.833 10.250 1.00 7.72 21 PRO B O 1
ATOM 879 N N . LEU B 1 4 ? 30.856 24.129 10.446 1.00 7.48 22 LEU B N 1
ATOM 880 C CA . LEU B 1 4 ? 30.431 23.434 9.237 1.00 7.52 22 LEU B CA 1
ATOM 881 C C . LEU B 1 4 ? 30.571 21.955 9.569 1.00 8.53 22 LEU B C 1
ATOM 882 O O . LEU B 1 4 ? 31.693 21.458 9.725 1.00 10.56 22 LEU B O 1
ATOM 887 N N . SER B 1 5 ? 29.447 21.260 9.721 1.00 9.00 23 SER B N 1
ATOM 888 C CA . SER B 1 5 ? 29.427 19.887 10.211 1.00 8.72 23 SER B CA 1
ATOM 889 C C . SER B 1 5 ? 28.721 18.983 9.218 1.00 9.21 23 SER B C 1
ATOM 890 O O . SER B 1 5 ? 27.607 19.284 8.772 1.00 9.38 23 SER B O 1
ATOM 893 N N . CYS B 1 6 ? 29.353 17.862 8.905 1.00 9.71 24 CYS B N 1
ATOM 894 C CA . CYS B 1 6 ? 28.792 16.902 7.973 1.00 10.80 24 CYS B CA 1
ATOM 895 C C . CYS B 1 6 ? 27.823 15.973 8.692 1.00 10.98 24 CYS B C 1
ATOM 896 O O . CYS B 1 6 ? 27.995 15.646 9.871 1.00 13.65 24 CYS B O 1
ATOM 899 N N . TYR B 1 7 ? 26.796 15.547 7.972 1.00 10.04 25 TYR B N 1
ATOM 900 C CA . TYR B 1 7 ? 25.878 14.561 8.516 1.00 11.23 25 TYR B CA 1
ATOM 901 C C . TYR B 1 7 ? 26.537 13.193 8.612 1.00 15.49 25 TYR B C 1
ATOM 902 O O . TYR B 1 7 ? 27.425 12.846 7.824 1.00 18.85 25 TYR B O 1
ATOM 911 N N . ASP B 1 8 ? 26.075 12.415 9.595 1.00 13.47 26 ASP B N 1
ATOM 912 C CA . ASP B 1 8 ? 26.450 11.017 9.777 1.00 20.82 26 ASP B CA 1
ATOM 913 C C . ASP B 1 8 ? 25.273 10.055 9.589 1.00 21.12 26 ASP B C 1
ATOM 914 O O . ASP B 1 8 ? 25.437 8.848 9.810 1.00 29.91 26 ASP B O 1
ATOM 919 N N . ASN B 1 9 ? 24.103 10.557 9.175 1.00 20.98 27 ASN B N 1
ATOM 920 C CA . ASN B 1 9 ? 22.869 9.769 9.167 1.00 19.24 27 ASN B CA 1
ATOM 921 C C . ASN B 1 9 ? 22.987 8.558 8.244 1.00 22.31 27 ASN B C 1
ATOM 922 O O . ASN B 1 9 ? 23.383 8.692 7.084 1.00 19.98 27 ASN B O 1
ATOM 927 N N . PHE B 1 10 ? 22.639 7.375 8.767 1.00 18.16 28 PHE B N 1
ATOM 928 C CA . PHE B 1 10 ? 22.791 6.126 8.023 1.00 17.39 28 PHE B CA 1
ATOM 929 C C . PHE B 1 10 ? 22.030 6.176 6.707 1.00 14.47 28 PHE B C 1
ATOM 930 O O . PHE B 1 10 ? 20.858 6.565 6.662 1.00 16.15 28 PHE B O 1
ATOM 938 N N . GLY B 1 11 ? 22.715 5.794 5.631 1.00 14.42 29 GLY B N 1
ATOM 939 C CA . GLY B 1 11 ? 22.090 5.711 4.330 1.00 15.02 29 GLY B CA 1
ATOM 940 C C . GLY B 1 11 ? 21.857 7.020 3.607 1.00 12.15 29 GLY B C 1
ATOM 941 O O . GLY B 1 11 ? 21.186 7.006 2.566 1.00 13.72 29 GLY B O 1
ATOM 942 N N . ASN B 1 12 ? 22.369 8.150 4.108 1.00 11.51 30 ASN B N 1
ATOM 943 C CA . ASN B 1 12 ? 22.224 9.400 3.363 1.00 11.40 30 ASN B CA 1
ATOM 944 C C . ASN B 1 12 ? 22.800 9.225 1.960 1.00 10.42 30 ASN B C 1
ATOM 945 O O . ASN B 1 12 ? 23.660 8.370 1.706 1.00 12.68 30 ASN B O 1
ATOM 950 N N . ARG B 1 13 ? 22.294 10.029 1.041 1.00 8.68 31 ARG B N 1
ATOM 951 C CA . ARG B 1 13 ? 22.707 9.946 -0.343 1.00 7.57 31 ARG B CA 1
ATOM 952 C C . ARG B 1 13 ? 23.837 10.947 -0.586 1.00 6.26 31 ARG B C 1
ATOM 953 O O . ARG B 1 13 ? 24.257 11.679 0.314 1.00 7.83 31 ARG B O 1
ATOM 961 N N . ASP B 1 14 ? 24.351 10.982 -1.812 1.00 6.76 32 ASP B N 1
ATOM 962 C CA . ASP B 1 14 ? 25.438 11.897 -2.118 1.00 7.79 32 ASP B CA 1
ATOM 963 C C . ASP B 1 14 ? 24.890 13.295 -2.374 1.00 7.07 32 ASP B C 1
ATOM 964 O O . ASP B 1 14 ? 23.981 13.486 -3.190 1.00 8.61 32 ASP B O 1
ATOM 969 N N . VAL B 1 15 ? 25.463 14.274 -1.674 1.00 5.83 33 VAL B N 1
ATOM 970 C CA . VAL B 1 15 ? 25.031 15.668 -1.765 1.00 6.51 33 VAL B CA 1
ATOM 971 C C . VAL B 1 15 ? 25.245 16.252 -3.156 1.00 7.74 33 VAL B C 1
ATOM 972 O O . VAL B 1 15 ? 24.652 17.290 -3.488 1.00 7.21 33 VAL B O 1
ATOM 976 N N . ALA B 1 16 ? 26.088 15.624 -3.984 1.00 7.60 34 ALA B N 1
ATOM 977 C CA . ALA B 1 16 ? 26.432 16.213 -5.273 1.00 7.84 34 ALA B CA 1
ATOM 978 C C . ALA B 1 16 ? 25.208 16.470 -6.142 1.00 7.93 34 ALA B C 1
ATOM 979 O O . ALA B 1 16 ? 25.190 17.443 -6.896 1.00 8.79 34 ALA B O 1
ATOM 981 N N . ALA B 1 17 ? 24.178 15.629 -6.044 1.00 8.34 35 ALA B N 1
ATOM 982 C CA . ALA B 1 17 ? 22.969 15.820 -6.837 1.00 8.48 35 ALA B CA 1
ATOM 983 C C . ALA B 1 17 ? 22.113 16.971 -6.333 1.00 6.52 35 ALA B C 1
ATOM 984 O O . ALA B 1 17 ? 21.221 17.427 -7.060 1.00 7.88 35 ALA B O 1
ATOM 986 N N . CYS B 1 18 ? 22.374 17.452 -5.117 1.00 6.32 36 CYS B N 1
ATOM 987 C CA . CYS B 1 18 ? 21.583 18.519 -4.518 1.00 5.22 36 CYS B CA 1
ATOM 988 C C . CYS B 1 18 ? 22.190 19.902 -4.700 1.00 6.14 36 CYS B C 1
ATOM 989 O O . CYS B 1 18 ? 21.491 20.906 -4.494 1.00 6.25 36 CYS B O 1
ATOM 992 N N . ALA B 1 19 ? 23.464 19.983 -5.090 1.00 6.52 37 ALA B N 1
ATOM 993 C CA . ALA B 1 19 ? 24.131 21.278 -5.168 1.00 6.70 37 ALA B CA 1
ATOM 994 C C . ALA B 1 19 ? 23.449 22.209 -6.161 1.00 6.55 37 ALA B C 1
ATOM 995 O O . ALA B 1 19 ? 23.448 23.430 -5.959 1.00 6.69 37 ALA B O 1
ATOM 997 N N . ARG B 1 20 ? 22.817 21.645 -7.200 1.00 6.21 38 ARG B N 1
ATOM 998 C CA . ARG B 1 20 ? 22.145 22.437 -8.223 1.00 7.70 38 ARG B CA 1
ATOM 999 C C . ARG B 1 20 ? 21.036 23.304 -7.654 1.00 6.93 38 ARG B C 1
ATOM 1000 O O . ARG B 1 20 ? 20.592 24.227 -8.340 1.00 8.87 38 ARG B O 1
ATOM 1008 N N . PHE B 1 21 ? 20.549 23.020 -6.446 1.00 5.87 39 PHE B N 1
ATOM 1009 C CA . PHE B 1 21 ? 19.428 23.760 -5.876 1.00 5.99 39 PHE B CA 1
ATOM 1010 C C . PHE B 1 21 ? 19.854 24.841 -4.892 1.00 5.58 39 PHE B C 1
ATOM 1011 O O . PHE B 1 21 ? 18.990 25.570 -4.393 1.00 6.11 39 PHE B O 1
ATOM 1019 N N . ILE B 1 22 ? 21.149 24.941 -4.583 1.00 5.82 40 ILE B N 1
ATOM 1020 C CA . ILE B 1 22 ? 21.616 25.879 -3.560 1.00 6.34 40 ILE B CA 1
ATOM 1021 C C . ILE B 1 22 ? 21.192 27.308 -3.886 1.00 5.78 40 ILE B C 1
ATOM 1022 O O . ILE B 1 22 ? 20.658 28.027 -3.030 1.00 5.88 40 ILE B O 1
ATOM 1027 N N . ASP B 1 23 ? 21.476 27.766 -5.107 1.00 5.81 41 ASP B N 1
ATOM 1028 C CA . ASP B 1 23 ? 21.177 29.160 -5.425 1.00 6.57 41 ASP B CA 1
ATOM 1029 C C . ASP B 1 23 ? 19.680 29.431 -5.376 1.00 6.29 41 ASP B C 1
ATOM 1030 O O . ASP B 1 23 ? 19.249 30.458 -4.839 1.00 6.46 41 ASP B O 1
ATOM 1035 N N . ASP B 1 24 ? 18.876 28.511 -5.916 1.00 6.04 42 ASP B N 1
ATOM 1036 C CA . ASP B 1 24 ? 17.425 28.673 -5.881 1.00 6.14 42 ASP B CA 1
ATOM 1037 C C . ASP B 1 24 ? 16.917 28.746 -4.449 1.00 5.58 42 ASP B C 1
ATOM 1038 O O . ASP B 1 24 ? 16.101 29.613 -4.116 1.00 6.26 42 ASP B O 1
ATOM 1043 N N . PHE B 1 25 ? 17.386 27.834 -3.589 1.00 5.07 43 PHE B N 1
ATOM 1044 C CA . PHE B 1 25 ? 16.946 27.837 -2.199 1.00 4.97 43 PHE B CA 1
ATOM 1045 C C . PHE B 1 25 ? 17.330 29.145 -1.523 1.00 4.75 43 PHE B C 1
ATOM 1046 O O . PHE B 1 25 ? 16.499 29.815 -0.895 1.00 5.23 43 PHE B O 1
ATOM 1054 N N . CYS B 1 26 ? 18.603 29.512 -1.627 1.00 4.79 44 CYS B N 1
ATOM 1055 C CA . CYS B 1 26 ? 19.066 30.717 -0.947 1.00 5.88 44 CYS B CA 1
ATOM 1056 C C . CYS B 1 26 ? 18.373 31.962 -1.496 1.00 5.84 44 CYS B C 1
ATOM 1057 O O . CYS B 1 26 ? 17.905 32.813 -0.726 1.00 6.18 44 CYS B O 1
ATOM 1060 N N . ASP B 1 27 ? 18.264 32.070 -2.820 1.00 5.31 45 ASP B N 1
ATOM 1061 C CA . ASP B 1 27 ? 17.634 33.249 -3.412 1.00 6.35 45 ASP B CA 1
ATOM 1062 C C . ASP B 1 27 ? 16.188 33.393 -2.971 1.00 6.40 45 ASP B C 1
ATOM 1063 O O . ASP B 1 27 ? 15.711 34.517 -2.764 1.00 7.43 45 ASP B O 1
ATOM 1068 N N . THR B 1 28 ? 15.461 32.277 -2.850 1.00 5.83 46 THR B N 1
ATOM 1069 C CA . THR B 1 28 ? 14.035 32.365 -2.560 1.00 6.40 46 THR B CA 1
ATOM 1070 C C . THR B 1 28 ? 13.722 32.476 -1.076 1.00 5.93 46 THR B C 1
ATOM 1071 O O . THR B 1 28 ? 12.760 33.161 -0.717 1.00 7.00 46 THR B O 1
ATOM 1075 N N . LEU B 1 29 ? 14.468 31.798 -0.201 1.00 5.62 47 LEU B N 1
ATOM 1076 C CA . LEU B 1 29 ? 14.069 31.762 1.199 1.00 6.48 47 LEU B CA 1
ATOM 1077 C C . LEU B 1 29 ? 14.809 32.741 2.098 1.00 5.81 47 LEU B C 1
ATOM 1078 O O . LEU B 1 29 ? 14.272 33.096 3.154 1.00 6.56 47 LEU B O 1
ATOM 1083 N N . THR B 1 30 ? 16.017 33.166 1.740 1.00 5.53 48 THR B N 1
ATOM 1084 C CA . THR B 1 30 ? 16.722 34.074 2.647 1.00 6.08 48 THR B CA 1
ATOM 1085 C C . THR B 1 30 ? 16.115 35.473 2.794 1.00 7.05 48 THR B C 1
ATOM 1086 O O . THR B 1 30 ? 16.280 36.077 3.864 1.00 6.96 48 THR B O 1
ATOM 1090 N N . PRO B 1 31 ? 15.428 36.043 1.793 1.00 6.77 49 PRO B N 1
ATOM 1091 C CA . PRO B 1 31 ? 14.872 37.395 1.996 1.00 8.25 49 PRO B CA 1
ATOM 1092 C C . PRO B 1 31 ? 13.690 37.448 2.949 1.00 7.51 49 PRO B C 1
ATOM 1093 O O . PRO B 1 31 ? 13.288 38.552 3.342 1.00 9.63 49 PRO B O 1
ATOM 1097 N N . ASN B 1 32 ? 13.111 36.314 3.326 1.00 7.51 50 ASN B N 1
ATOM 1098 C CA . ASN B 1 32 ? 11.993 36.333 4.257 1.00 7.65 50 ASN B CA 1
ATOM 1099 C C . ASN B 1 32 ? 12.472 36.705 5.655 1.00 7.75 50 ASN B C 1
ATOM 1100 O O . ASN B 1 32 ? 13.572 36.335 6.078 1.00 7.24 50 ASN B O 1
ATOM 1105 N N . ILE B 1 33 ? 11.615 37.415 6.386 1.00 7.46 51 ILE B N 1
ATOM 1106 C CA . ILE B 1 33 ? 11.856 37.725 7.791 1.00 7.12 51 ILE B CA 1
ATOM 1107 C C . ILE B 1 33 ? 11.419 36.537 8.644 1.00 6.46 51 ILE B C 1
ATOM 1108 O O . ILE B 1 33 ? 10.262 36.109 8.572 1.00 7.65 51 ILE B O 1
ATOM 1113 N N . TYR B 1 34 ? 12.338 36.021 9.468 1.00 6.63 52 TYR B N 1
ATOM 1114 C CA . TYR B 1 34 ? 12.092 34.889 10.360 1.00 6.41 52 TYR B CA 1
ATOM 1115 C C . TYR B 1 34 ? 12.137 35.343 11.814 1.00 6.37 52 TYR B C 1
ATOM 1116 O O . TYR B 1 34 ? 13.132 35.929 12.258 1.00 7.19 52 TYR B O 1
ATOM 1125 N N . ARG B 1 35 ? 11.074 35.059 12.558 1.00 7.56 53 ARG B N 1
ATOM 1126 C CA . ARG B 1 35 ? 11.107 35.284 13.990 1.00 8.45 53 ARG B CA 1
ATOM 1127 C C . ARG B 1 35 ? 12.177 34.394 14.628 1.00 8.41 53 ARG B C 1
ATOM 1128 O O . ARG B 1 35 ? 12.547 33.350 14.070 1.00 7.19 53 ARG B O 1
ATOM 1136 N N . PRO B 1 36 ? 12.674 34.775 15.808 1.00 8.03 54 PRO B N 1
ATOM 1137 C CA . PRO B 1 36 ? 13.605 33.903 16.535 1.00 8.54 54 PRO B CA 1
ATOM 1138 C C . PRO B 1 36 ? 13.019 32.510 16.701 1.00 7.21 54 PRO B C 1
ATOM 1139 O O . PRO B 1 36 ? 11.872 32.350 17.128 1.00 9.44 54 PRO B O 1
ATOM 1143 N N . ARG B 1 37 ? 13.803 31.495 16.330 1.00 7.82 55 ARG B N 1
ATOM 1144 C CA . ARG B 1 37 ? 13.465 30.079 16.464 1.00 7.63 55 ARG B CA 1
ATOM 1145 C C . ARG B 1 37 ? 12.532 29.553 15.378 1.00 7.35 55 ARG B C 1
ATOM 1146 O O . ARG B 1 37 ? 12.125 28.395 15.458 1.00 8.42 55 ARG B O 1
ATOM 1154 N N . ASP B 1 38 ? 12.215 30.344 14.360 1.00 6.98 56 ASP B N 1
ATOM 1155 C CA . ASP B 1 38 ? 11.431 29.877 13.220 1.00 5.84 56 ASP B CA 1
ATOM 1156 C C . ASP B 1 38 ? 12.358 29.437 12.078 1.00 6.54 56 ASP B C 1
ATOM 1157 O O . ASP B 1 38 ? 13.558 29.735 12.068 1.00 6.94 56 ASP B O 1
ATOM 1162 N N . ASN B 1 39 ? 11.789 28.732 11.091 1.00 6.34 57 ASN B N 1
ATOM 1163 C CA . ASN B 1 39 ? 12.578 28.288 9.942 1.00 5.27 57 ASN B CA 1
ATOM 1164 C C . ASN B 1 39 ? 11.793 28.382 8.634 1.00 4.83 57 ASN B C 1
ATOM 1165 O O . ASN B 1 39 ? 10.563 28.556 8.607 1.00 6.19 57 ASN B O 1
ATOM 1170 N N . GLY B 1 40 ? 12.547 28.259 7.542 1.00 5.29 58 GLY B N 1
ATOM 1171 C CA . GLY B 1 40 ? 11.975 27.980 6.239 1.00 4.60 58 GLY B CA 1
ATOM 1172 C C . GLY B 1 40 ? 12.712 26.811 5.613 1.00 4.80 58 GLY B C 1
ATOM 1173 O O . GLY B 1 40 ? 13.897 26.591 5.875 1.00 5.04 58 GLY B O 1
ATOM 1174 N N . GLN B 1 41 ? 11.987 26.030 4.809 1.00 5.05 59 GLN B N 1
ATOM 1175 C CA . GLN B 1 41 ? 12.540 24.821 4.207 1.00 5.36 59 GLN B CA 1
ATOM 1176 C C . GLN B 1 41 ? 12.043 24.676 2.777 1.00 5.16 59 GLN B C 1
ATOM 1177 O O . GLN B 1 41 ? 10.981 25.186 2.410 1.00 5.30 59 GLN B O 1
ATOM 1183 N N . ARG B 1 42 ? 12.818 23.959 1.967 1.00 4.66 60 ARG B N 1
ATOM 1184 C CA . ARG B 1 42 ? 12.345 23.461 0.685 1.00 4.94 60 ARG B CA 1
ATOM 1185 C C . ARG B 1 42 ? 12.804 22.023 0.513 1.00 4.70 60 ARG B C 1
ATOM 1186 O O . ARG B 1 42 ? 13.874 21.623 0.994 1.00 5.40 60 ARG B O 1
ATOM 1194 N N . CYS B 1 43 ? 11.976 21.251 -0.188 1.00 4.96 61 CYS B N 1
ATOM 1195 C CA . CYS B 1 43 ? 12.284 19.885 -0.577 1.00 5.16 61 CYS B CA 1
ATOM 1196 C C . CYS B 1 43 ? 12.305 19.805 -2.097 1.00 4.59 61 CYS B C 1
ATOM 1197 O O . CYS B 1 43 ? 11.357 20.247 -2.763 1.00 5.37 61 CYS B O 1
ATOM 1200 N N . TYR B 1 44 ? 13.384 19.252 -2.646 1.00 4.77 62 TYR B N 1
ATOM 1201 C CA . TYR B 1 44 ? 13.566 19.131 -4.086 1.00 5.67 62 TYR B CA 1
ATOM 1202 C C . TYR B 1 44 ? 13.785 17.668 -4.446 1.00 5.17 62 TYR B C 1
ATOM 1203 O O . TYR B 1 44 ? 14.652 17.008 -3.862 1.00 6.57 62 TYR B O 1
ATOM 1212 N N . VAL B 1 45 ? 13.050 17.183 -5.453 1.00 5.83 63 VAL B N 1
ATOM 1213 C CA . VAL B 1 45 ? 13.219 15.814 -5.943 1.00 6.17 63 VAL B CA 1
ATOM 1214 C C . VAL B 1 45 ? 14.425 15.744 -6.868 1.00 7.69 63 VAL B C 1
ATOM 1215 O O . VAL B 1 45 ? 14.606 16.601 -7.737 1.00 7.44 63 VAL B O 1
ATOM 1219 N N . VAL B 1 46 ? 15.240 14.699 -6.719 1.00 6.63 64 VAL B N 1
ATOM 1220 C CA . VAL B 1 46 ? 16.310 14.429 -7.678 1.00 8.43 64 VAL B CA 1
ATOM 1221 C C . VAL B 1 46 ? 16.700 12.956 -7.572 1.00 12.68 64 VAL B C 1
ATOM 1222 O O . VAL B 1 46 ? 16.795 12.403 -6.471 1.00 11.32 64 VAL B O 1
ATOM 1226 N N . ASN B 1 47 ? 16.896 12.315 -8.734 1.00 13.46 65 ASN B N 1
ATOM 1227 C CA . ASN B 1 47 ? 17.440 10.946 -8.824 1.00 15.23 65 ASN B CA 1
ATOM 1228 C C . ASN B 1 47 ? 16.690 9.928 -7.959 1.00 12.86 65 ASN B C 1
ATOM 1229 O O . ASN B 1 47 ? 17.286 9.014 -7.382 1.00 14.45 65 ASN B O 1
ATOM 1234 N N . GLY B 1 48 ? 15.375 10.085 -7.856 1.00 13.85 66 GLY B N 1
ATOM 1235 C CA . GLY B 1 48 ? 14.593 9.186 -7.032 1.00 13.60 66 GLY B CA 1
ATOM 1236 C C . GLY B 1 48 ? 14.758 9.353 -5.537 1.00 12.23 66 GLY B C 1
ATOM 1237 O O . GLY B 1 48 ? 14.160 8.579 -4.776 1.00 14.03 66 GLY B O 1
ATOM 1238 N N . HIS B 1 49 ? 15.569 10.314 -5.088 1.00 11.22 67 HIS B N 1
ATOM 1239 C CA . HIS B 1 49 ? 15.606 10.709 -3.687 1.00 9.66 67 HIS B CA 1
ATOM 1240 C C . HIS B 1 49 ? 15.219 12.179 -3.586 1.00 9.18 67 HIS B C 1
ATOM 1241 O O . HIS B 1 49 ? 14.583 12.730 -4.498 1.00 9.43 67 HIS B O 1
ATOM 1248 N N . LYS B 1 50 ? 15.562 12.828 -2.483 1.00 7.12 68 LYS B N 1
ATOM 1249 C CA . LYS B 1 50 ? 15.231 14.232 -2.341 1.00 6.63 68 LYS B CA 1
ATOM 1250 C C . LYS B 1 50 ? 16.383 14.972 -1.677 1.00 5.48 68 LYS B C 1
ATOM 1251 O O . LYS B 1 50 ? 17.348 14.379 -1.179 1.00 6.25 68 LYS B O 1
ATOM 1257 N N . CYS B 1 51 ? 16.247 16.294 -1.670 1.00 5.31 69 CYS B N 1
ATOM 1258 C CA . CYS B 1 51 ? 17.196 17.219 -1.069 1.00 4.92 69 CYS B CA 1
ATOM 1259 C C . CYS B 1 51 ? 16.410 18.155 -0.168 1.00 4.76 69 CYS B C 1
ATOM 1260 O O . CYS B 1 51 ? 15.560 18.916 -0.651 1.00 5.35 69 CYS B O 1
ATOM 1263 N N . ASP B 1 52 ? 16.688 18.105 1.129 1.00 4.63 70 ASP B N 1
ATOM 1264 C CA . ASP B 1 52 ? 15.996 18.940 2.105 1.00 5.50 70 ASP B CA 1
ATOM 1265 C C . ASP B 1 52 ? 16.897 20.096 2.522 1.00 4.57 70 ASP B C 1
ATOM 1266 O O . ASP B 1 52 ? 17.993 19.872 3.055 1.00 5.25 70 ASP B O 1
ATOM 1271 N N . PHE B 1 53 ? 16.431 21.324 2.297 1.00 4.33 71 PHE B N 1
ATOM 1272 C CA . PHE B 1 53 ? 17.168 22.535 2.630 1.00 4.12 71 PHE B CA 1
ATOM 1273 C C . PHE B 1 53 ? 16.483 23.267 3.777 1.00 4.59 71 PHE B C 1
ATOM 1274 O O . PHE B 1 53 ? 15.244 23.339 3.823 1.00 4.71 71 PHE B O 1
ATOM 1282 N N . THR B 1 54 ? 17.283 23.865 4.667 1.00 4.23 72 THR B N 1
ATOM 1283 C CA . THR B 1 54 ? 16.744 24.613 5.795 1.00 4.22 72 THR B CA 1
ATOM 1284 C C . THR B 1 54 ? 17.496 25.920 5.999 1.00 4.09 72 THR B C 1
ATOM 1285 O O . THR B 1 54 ? 18.724 25.971 5.861 1.00 5.40 72 THR B O 1
ATOM 1289 N N . VAL B 1 55 ? 16.746 26.966 6.347 1.00 4.74 73 VAL B N 1
ATOM 1290 C CA . VAL B 1 55 ? 17.277 28.196 6.932 1.00 5.69 73 VAL B CA 1
ATOM 1291 C C . VAL B 1 55 ? 16.567 28.389 8.274 1.00 4.73 73 VAL B C 1
ATOM 1292 O O . VAL B 1 55 ? 15.331 28.384 8.336 1.00 5.41 73 VAL B O 1
ATOM 1296 N N . PHE B 1 56 ? 17.341 28.533 9.351 1.00 5.34 74 PHE B N 1
ATOM 1297 C CA . PHE B 1 56 ? 16.796 28.496 10.708 1.00 5.80 74 PHE B CA 1
ATOM 1298 C C . PHE B 1 56 ? 17.382 29.643 11.520 1.00 5.65 74 PHE B C 1
ATOM 1299 O O . PHE B 1 56 ? 18.608 29.780 11.604 1.00 5.43 74 PHE B O 1
ATOM 1307 N N . ASN B 1 57 ? 16.517 30.464 12.121 1.00 5.84 75 ASN B N 1
ATOM 1308 C CA . ASN B 1 57 ? 16.962 31.557 12.990 1.00 6.15 75 ASN B CA 1
ATOM 1309 C C . ASN B 1 57 ? 17.245 30.993 14.378 1.00 7.12 75 ASN B C 1
ATOM 1310 O O . ASN B 1 57 ? 16.324 30.731 15.157 1.00 6.86 75 ASN B O 1
ATOM 1315 N N . THR B 1 58 ? 18.530 30.839 14.706 1.00 7.12 76 THR B N 1
ATOM 1316 C CA . THR B 1 58 ? 18.903 30.256 15.992 1.00 8.06 76 THR B CA 1
ATOM 1317 C C . THR B 1 58 ? 18.676 31.199 17.168 1.00 8.60 76 THR B C 1
ATOM 1318 O O . THR B 1 58 ? 18.724 30.737 18.313 1.00 9.04 76 THR B O 1
ATOM 1322 N N . ASN B 1 59 ? 18.470 32.492 16.933 1.00 7.49 77 ASN B N 1
ATOM 1323 C CA . ASN B 1 59 ? 18.228 33.410 18.040 1.00 9.09 77 ASN B CA 1
ATOM 1324 C C . ASN B 1 59 ? 17.023 32.962 18.857 1.00 9.53 77 ASN B C 1
ATOM 1325 O O . ASN B 1 59 ? 16.017 32.507 18.310 1.00 9.18 77 ASN B O 1
ATOM 1330 N N . ASN B 1 60 ? 17.116 33.128 20.181 1.00 9.77 78 ASN B N 1
ATOM 1331 C CA . ASN B 1 60 ? 15.971 32.869 21.048 1.00 10.39 78 ASN B CA 1
ATOM 1332 C C . ASN B 1 60 ? 15.059 34.074 21.183 1.00 13.93 78 ASN B C 1
ATOM 1333 O O . ASN B 1 60 ? 13.872 33.915 21.502 1.00 14.72 78 ASN B O 1
ATOM 1338 N N . GLY B 1 61 ? 15.589 35.269 20.959 1.00 12.97 79 GLY B N 1
ATOM 1339 C CA . GLY B 1 61 ? 14.814 36.483 21.064 1.00 12.61 79 GLY B CA 1
ATOM 1340 C C . GLY B 1 61 ? 15.272 37.478 20.025 1.00 12.89 79 GLY B C 1
ATOM 1341 O O . GLY B 1 61 ? 15.859 37.101 19.003 1.00 14.28 79 GLY B O 1
ATOM 1342 N N . GLY B 1 62 ? 15.032 38.754 20.285 1.00 15.41 80 GLY B N 1
ATOM 1343 C CA . GLY B 1 62 ? 15.420 39.795 19.365 1.00 16.10 80 GLY B CA 1
ATOM 1344 C C . GLY B 1 62 ? 14.426 39.949 18.233 1.00 12.24 80 GLY B C 1
ATOM 1345 O O . GLY B 1 62 ? 13.520 39.137 18.020 1.00 12.53 80 GLY B O 1
ATOM 1346 N N . SER B 1 63 ? 14.612 41.025 17.489 1.00 12.11 81 SER B N 1
ATOM 1347 C CA . SER B 1 63 ? 13.707 41.329 16.402 1.00 12.20 81 SER B CA 1
ATOM 1348 C C . SER B 1 63 ? 13.767 40.224 15.351 1.00 9.23 81 SER B C 1
ATOM 1349 O O . SER B 1 63 ? 14.843 39.672 15.084 1.00 9.08 81 SER B O 1
ATOM 1352 N N . PRO B 1 64 ? 12.643 39.892 14.730 1.00 9.06 82 PRO B N 1
ATOM 1353 C CA . PRO B 1 64 ? 12.684 38.999 13.565 1.00 8.08 82 PRO B CA 1
ATOM 1354 C C . PRO B 1 64 ? 13.555 39.604 12.471 1.00 7.41 82 PRO B C 1
ATOM 1355 O O . PRO B 1 64 ? 13.600 40.825 12.294 1.00 8.90 82 PRO B O 1
ATOM 1359 N N . ILE B 1 65 ? 14.268 38.738 11.746 1.00 6.75 83 ILE B N 1
ATOM 1360 C CA . ILE B 1 65 ? 15.298 39.173 10.810 1.00 8.14 83 ILE B CA 1
ATOM 1361 C C . ILE B 1 65 ? 15.292 38.278 9.577 1.00 6.41 83 ILE B C 1
ATOM 1362 O O . ILE B 1 65 ? 14.965 37.086 9.648 1.00 6.83 83 ILE B O 1
ATOM 1367 N N . ARG B 1 66 ? 15.723 38.847 8.452 1.00 6.75 84 ARG B N 1
ATOM 1368 C CA . ARG B 1 66 ? 15.992 38.038 7.274 1.00 7.40 84 ARG B CA 1
ATOM 1369 C C . ARG B 1 66 ? 17.408 37.483 7.341 1.00 7.68 84 ARG B C 1
ATOM 1370 O O . ARG B 1 66 ? 18.225 37.876 8.176 1.00 7.86 84 ARG B O 1
ATOM 1378 N N . ALA B 1 67 ? 17.698 36.555 6.441 1.00 6.61 85 ALA B N 1
ATOM 1379 C CA . ALA B 1 67 ? 19.006 35.916 6.375 1.00 6.33 85 ALA B CA 1
ATOM 1380 C C . ALA B 1 67 ? 19.830 36.482 5.221 1.00 6.43 85 ALA B C 1
ATOM 1381 O O . ALA B 1 67 ? 19.303 37.100 4.302 1.00 6.44 85 ALA B O 1
ATOM 1383 N N . SER B 1 68 ? 21.137 36.237 5.271 1.00 6.68 86 SER B N 1
ATOM 1384 C CA . SER B 1 68 ? 22.045 36.689 4.223 1.00 6.43 86 SER B CA 1
ATOM 1385 C C . SER B 1 68 ? 22.018 35.731 3.033 1.00 5.49 86 SER B C 1
ATOM 1386 O O . SER B 1 68 ? 22.287 34.535 3.182 1.00 6.52 86 SER B O 1
ATOM 1389 N N . THR B 1 69 ? 21.731 36.266 1.836 1.00 5.51 87 THR B N 1
ATOM 1390 C CA . THR B 1 69 ? 21.769 35.427 0.635 1.00 5.79 87 THR B CA 1
ATOM 1391 C C . THR B 1 69 ? 23.169 34.921 0.315 1.00 5.85 87 THR B C 1
ATOM 1392 O O . THR B 1 69 ? 23.337 33.704 0.108 1.00 6.01 87 THR B O 1
ATOM 1396 N N . PRO B 1 70 ? 24.207 35.772 0.241 1.00 6.05 88 PRO B N 1
ATOM 1397 C CA . PRO B 1 70 ? 25.546 35.232 -0.031 1.00 7.07 88 PRO B CA 1
ATOM 1398 C C . PRO B 1 70 ? 26.041 34.298 1.055 1.00 6.28 88 PRO B C 1
ATOM 1399 O O . PRO B 1 70 ? 26.738 33.331 0.751 1.00 6.10 88 PRO B O 1
ATOM 1403 N N . ASN B 1 71 ? 25.717 34.555 2.329 1.00 5.55 89 ASN B N 1
ATOM 1404 C CA . ASN B 1 71 ? 26.201 33.646 3.371 1.00 5.90 89 ASN B CA 1
ATOM 1405 C C . ASN B 1 71 ? 25.555 32.274 3.258 1.00 4.90 89 ASN B C 1
ATOM 1406 O O . ASN B 1 71 ? 26.218 31.254 3.475 1.00 6.02 89 ASN B O 1
ATOM 1411 N N . CYS B 1 72 ? 24.260 32.236 2.946 1.00 4.74 90 CYS B N 1
ATOM 1412 C CA . CYS B 1 72 ? 23.581 30.975 2.665 1.00 5.48 90 CYS B CA 1
ATOM 1413 C C . CYS B 1 72 ? 24.333 30.181 1.600 1.00 4.97 90 CYS B C 1
ATOM 1414 O O . CYS B 1 72 ? 24.606 28.985 1.764 1.00 5.30 90 CYS B O 1
ATOM 1417 N N . LYS B 1 73 ? 24.685 30.847 0.497 1.00 5.93 91 LYS B N 1
ATOM 1418 C CA . LYS B 1 73 ? 25.394 30.181 -0.592 1.00 5.30 91 LYS B CA 1
ATOM 1419 C C . LYS B 1 73 ? 26.782 29.730 -0.155 1.00 6.17 91 LYS B C 1
ATOM 1420 O O . LYS B 1 73 ? 27.189 28.601 -0.452 1.00 5.75 91 LYS B O 1
ATOM 1426 N N . THR B 1 74 ? 27.521 30.594 0.555 1.00 5.53 92 THR B N 1
ATOM 1427 C CA . THR B 1 74 ? 28.865 30.237 1.010 1.00 6.37 92 THR B CA 1
ATOM 1428 C C . THR B 1 74 ? 28.833 29.001 1.903 1.00 5.19 92 THR B C 1
ATOM 1429 O O . THR B 1 74 ? 29.639 28.079 1.736 1.00 6.23 92 THR B O 1
ATOM 1433 N N . VAL B 1 75 ? 27.906 28.969 2.863 1.00 5.71 93 VAL B N 1
ATOM 1434 C CA . VAL B 1 75 ? 27.820 27.846 3.791 1.00 5.63 93 VAL B CA 1
ATOM 1435 C C . VAL B 1 75 ? 27.399 26.572 3.068 1.00 4.98 93 VAL B C 1
ATOM 1436 O O . VAL B 1 75 ? 28.005 25.511 3.248 1.00 5.61 93 VAL B O 1
ATOM 1440 N N . LEU B 1 76 ? 26.342 26.646 2.259 1.00 4.82 94 LEU B N 1
ATOM 1441 C CA . LEU B 1 76 ? 25.858 25.429 1.618 1.00 5.00 94 LEU B CA 1
ATOM 1442 C C . LEU B 1 76 ? 26.829 24.909 0.564 1.00 4.99 94 LEU B C 1
ATOM 1443 O O . LEU B 1 76 ? 26.940 23.693 0.389 1.00 5.96 94 LEU B O 1
ATOM 1448 N N . ARG B 1 77 ? 27.530 25.796 -0.150 1.00 5.90 95 ARG B N 1
ATOM 1449 C CA . ARG B 1 77 ? 28.570 25.317 -1.059 1.00 6.46 95 ARG B CA 1
ATOM 1450 C C . ARG B 1 77 ? 29.696 24.634 -0.296 1.00 6.80 95 ARG B C 1
ATOM 1451 O O . ARG B 1 77 ? 30.232 23.618 -0.753 1.00 7.06 95 ARG B O 1
ATOM 1459 N N . ALA B 1 78 ? 30.057 25.156 0.879 1.00 5.79 96 ALA B N 1
ATOM 1460 C CA . ALA B 1 78 ? 31.082 24.494 1.683 1.00 6.98 96 ALA B CA 1
ATOM 1461 C C . ALA B 1 78 ? 30.612 23.118 2.132 1.00 7.83 96 ALA B C 1
ATOM 1462 O O . ALA B 1 78 ? 31.376 22.147 2.089 1.00 7.44 96 ALA B O 1
ATOM 1464 N N . ALA B 1 79 ? 29.347 23.003 2.538 1.00 6.37 97 ALA B N 1
ATOM 1465 C CA . ALA B 1 79 ? 28.820 21.692 2.897 1.00 6.81 97 ALA B CA 1
ATOM 1466 C C . ALA B 1 79 ? 28.868 20.736 1.706 1.00 6.39 97 ALA B C 1
ATOM 1467 O O . ALA B 1 79 ? 29.288 19.578 1.836 1.00 7.42 97 ALA B O 1
ATOM 1469 N N . ALA B 1 80 ? 28.429 21.199 0.534 1.00 7.27 98 ALA B N 1
ATOM 1470 C CA . ALA B 1 80 ? 28.450 20.339 -0.644 1.00 8.70 98 ALA B CA 1
ATOM 1471 C C . ALA B 1 80 ? 29.869 19.943 -1.035 1.00 7.87 98 ALA B C 1
ATOM 1472 O O . ALA B 1 80 ? 30.088 18.830 -1.531 1.00 10.90 98 ALA B O 1
ATOM 1474 N N . ASN B 1 81 ? 30.847 20.819 -0.811 1.00 9.11 99 ASN B N 1
ATOM 1475 C CA . ASN B 1 81 ? 32.216 20.488 -1.183 1.00 9.53 99 ASN B CA 1
ATOM 1476 C C . ASN B 1 81 ? 32.921 19.623 -0.144 1.00 9.73 99 ASN B C 1
ATOM 1477 O O . ASN B 1 81 ? 33.795 18.825 -0.511 1.00 11.71 99 ASN B O 1
ATOM 1482 N N . ARG B 1 82 ? 32.575 19.751 1.139 1.00 7.97 100 ARG B N 1
ATOM 1483 C CA . ARG B 1 82 ? 33.321 19.066 2.188 1.00 8.75 100 ARG B CA 1
ATOM 1484 C C . ARG B 1 82 ? 32.620 17.838 2.748 1.00 9.71 100 ARG B C 1
ATOM 1485 O O . ARG B 1 82 ? 33.274 17.031 3.421 1.00 10.73 100 ARG B O 1
ATOM 1493 N N . CYS B 1 83 ? 31.318 17.684 2.511 1.00 7.50 101 CYS B N 1
ATOM 1494 C CA . CYS B 1 83 ? 30.510 16.688 3.217 1.00 7.78 101 CYS B CA 1
ATOM 1495 C C . CYS B 1 83 ? 29.776 15.825 2.206 1.00 7.31 101 CYS B C 1
ATOM 1496 O O . CYS B 1 83 ? 28.714 16.235 1.706 1.00 7.76 101 CYS B O 1
ATOM 1499 N N . PRO B 1 84 ? 30.279 14.623 1.904 1.00 8.15 102 PRO B N 1
ATOM 1500 C CA . PRO B 1 84 ? 29.615 13.792 0.882 1.00 8.46 102 PRO B CA 1
ATOM 1501 C C . PRO B 1 84 ? 28.148 13.517 1.160 1.00 7.07 102 PRO B C 1
ATOM 1502 O O . PRO B 1 84 ? 27.383 13.340 0.203 1.00 8.06 102 PRO B O 1
ATOM 1506 N N . THR B 1 85 ? 27.727 13.456 2.424 1.00 6.61 103 THR B N 1
ATOM 1507 C CA . THR B 1 85 ? 26.325 13.219 2.747 1.00 7.26 103 THR B CA 1
ATOM 1508 C C . THR B 1 85 ? 25.594 14.481 3.192 1.00 6.29 103 THR B C 1
ATOM 1509 O O . THR B 1 85 ? 24.554 14.388 3.863 1.00 7.71 103 THR B O 1
ATOM 1513 N N . GLY B 1 86 ? 26.126 15.659 2.847 1.00 6.77 104 GLY B N 1
ATOM 1514 C CA . GLY B 1 86 ? 25.511 16.917 3.217 1.00 6.34 104 GLY B CA 1
ATOM 1515 C C . GLY B 1 86 ? 25.874 17.337 4.624 1.00 6.14 104 GLY B C 1
ATOM 1516 O O . GLY B 1 86 ? 26.630 16.680 5.343 1.00 6.79 104 GLY B O 1
ATOM 1517 N N . GLY B 1 87 ? 25.335 18.483 5.017 1.00 5.91 105 GLY B N 1
ATOM 1518 C CA . GLY B 1 87 ? 25.642 19.004 6.334 1.00 6.27 105 GLY B CA 1
ATOM 1519 C C . GLY B 1 87 ? 24.995 20.351 6.571 1.00 6.26 105 GLY B C 1
ATOM 1520 O O . GLY B 1 87 ? 24.092 20.781 5.846 1.00 5.38 105 GLY B O 1
ATOM 1521 N N . ARG B 1 88 ? 25.486 21.013 7.611 1.00 6.21 106 ARG B N 1
ATOM 1522 C CA . ARG B 1 88 ? 24.867 22.225 8.122 1.00 5.28 106 ARG B CA 1
ATOM 1523 C C . ARG B 1 88 ? 25.953 23.156 8.637 1.00 6.63 106 ARG B C 1
ATOM 1524 O O . ARG B 1 88 ? 27.055 22.720 8.988 1.00 7.70 106 ARG B O 1
ATOM 1532 N N . GLY B 1 89 ? 25.641 24.447 8.701 1.00 5.42 107 GLY B N 1
ATOM 1533 C CA . GLY B 1 89 ? 26.596 25.355 9.308 1.00 7.05 107 GLY B CA 1
ATOM 1534 C C . GLY B 1 89 ? 26.107 26.782 9.358 1.00 5.68 107 GLY B C 1
ATOM 1535 O O . GLY B 1 89 ? 24.990 27.109 8.941 1.00 5.83 107 GLY B O 1
ATOM 1536 N N . LYS B 1 90 ? 26.985 27.637 9.872 1.00 5.01 108 LYS B N 1
ATOM 1537 C CA . LYS B 1 90 ? 26.765 29.073 9.919 1.00 6.02 108 LYS B CA 1
ATOM 1538 C C . LYS B 1 90 ? 27.987 29.756 9.332 1.00 6.09 108 LYS B C 1
ATOM 1539 O O . LYS B 1 90 ? 29.054 29.149 9.203 1.00 6.65 108 LYS B O 1
ATOM 1545 N N . ILE B 1 91 ? 27.838 31.034 8.988 1.00 6.24 109 ILE B N 1
ATOM 1546 C CA . ILE B 1 91 ? 28.970 31.728 8.386 1.00 6.59 109 ILE B CA 1
ATOM 1547 C C . ILE B 1 91 ? 30.074 31.968 9.412 1.00 6.30 109 ILE B C 1
ATOM 1548 O O . ILE B 1 91 ? 31.259 31.923 9.068 1.00 7.61 109 ILE B O 1
ATOM 1553 N N . ASN B 1 92 ? 29.715 32.196 10.672 1.00 6.62 110 ASN B N 1
ATOM 1554 C CA . ASN B 1 92 ? 30.647 32.303 11.786 1.00 7.31 110 ASN B CA 1
ATOM 1555 C C . ASN B 1 92 ? 29.892 31.918 13.049 1.00 8.05 110 ASN B C 1
ATOM 1556 O O . ASN B 1 92 ? 28.656 31.804 13.022 1.00 7.83 110 ASN B O 1
ATOM 1561 N N . PRO B 1 93 ? 30.598 31.637 14.155 1.00 7.42 111 PRO B N 1
ATOM 1562 C CA . PRO B 1 93 ? 29.907 31.045 15.315 1.00 9.62 111 PRO B CA 1
ATOM 1563 C C . PRO B 1 93 ? 28.840 31.935 15.938 1.00 11.72 111 PRO B C 1
ATOM 1564 O O . PRO B 1 93 ? 27.937 31.419 16.611 1.00 13.53 111 PRO B O 1
ATOM 1568 N N . SER B 1 94 ? 28.884 33.239 15.708 1.00 10.61 112 SER B N 1
ATOM 1569 C CA . SER B 1 94 ? 27.928 34.153 16.317 1.00 13.76 112 SER B CA 1
ATOM 1570 C C . SER B 1 94 ? 26.772 34.517 15.402 1.00 13.13 112 SER B C 1
ATOM 1571 O O . SER B 1 94 ? 25.839 35.196 15.852 1.00 13.87 112 SER B O 1
ATOM 1574 N N . ALA B 1 95 ? 26.805 34.086 14.143 1.00 9.96 113 ALA B N 1
ATOM 1575 C CA . ALA B 1 95 ? 25.778 34.495 13.211 1.00 8.69 113 ALA B CA 1
ATOM 1576 C C . ALA B 1 95 ? 24.435 33.868 13.583 1.00 7.92 113 ALA B C 1
ATOM 1577 O O . ALA B 1 95 ? 24.376 32.746 14.090 1.00 9.29 113 ALA B O 1
ATOM 1579 N N . PRO B 1 96 ? 23.334 34.571 13.327 1.00 7.23 114 PRO B N 1
ATOM 1580 C CA . PRO B 1 96 ? 22.032 34.049 13.764 1.00 7.58 114 PRO B CA 1
ATOM 1581 C C . PRO B 1 96 ? 21.551 32.850 12.967 1.00 6.91 114 PRO B C 1
ATOM 1582 O O . PRO B 1 96 ? 20.918 31.960 13.552 1.00 6.48 114 PRO B O 1
ATOM 1586 N N . PHE B 1 97 ? 21.831 32.777 11.664 1.00 6.57 115 PHE B N 1
ATOM 1587 C CA . PHE B 1 97 ? 21.215 31.756 10.824 1.00 5.87 115 PHE B CA 1
ATOM 1588 C C . PHE B 1 97 ? 22.081 30.527 10.628 1.00 5.21 115 PHE B C 1
ATOM 1589 O O . PHE B 1 97 ? 23.297 30.616 10.403 1.00 6.80 115 PHE B O 1
ATOM 1597 N N . LEU B 1 98 ? 21.423 29.380 10.719 1.00 5.75 116 LEU B N 1
ATOM 1598 C CA . LEU B 1 98 ? 21.964 28.075 10.377 1.00 6.75 116 LEU B CA 1
ATOM 1599 C C . LEU B 1 98 ? 21.332 27.637 9.064 1.00 5.61 116 LEU B C 1
ATOM 1600 O O . LEU B 1 98 ? 20.110 27.763 8.884 1.00 7.29 116 LEU B O 1
ATOM 1605 N N . PHE B 1 99 ? 22.159 27.136 8.148 1.00 4.70 117 PHE B N 1
ATOM 1606 C CA . PHE B 1 99 ? 21.715 26.630 6.858 1.00 5.32 117 PHE B CA 1
ATOM 1607 C C . PHE B 1 99 ? 22.092 25.158 6.750 1.00 5.00 117 PHE B C 1
ATOM 1608 O O . PHE B 1 99 ? 23.145 24.738 7.241 1.00 5.97 117 PHE B O 1
ATOM 1616 N N . ALA B 1 100 ? 21.244 24.371 6.086 1.00 5.20 118 ALA B N 1
ATOM 1617 C CA . ALA B 1 100 ? 21.479 22.940 5.973 1.00 5.28 118 ALA B CA 1
ATOM 1618 C C . ALA B 1 100 ? 21.071 22.440 4.595 1.00 4.66 118 ALA B C 1
ATOM 1619 O O . ALA B 1 100 ? 20.118 22.940 3.989 1.00 4.80 118 ALA B O 1
ATOM 1621 N N . ILE B 1 101 ? 21.790 21.410 4.140 1.00 5.38 119 ILE B N 1
ATOM 1622 C CA . ILE B 1 101 ? 21.543 20.739 2.864 1.00 5.00 119 ILE B CA 1
ATOM 1623 C C . ILE B 1 101 ? 21.637 19.237 3.114 1.00 5.39 119 ILE B C 1
ATOM 1624 O O . ILE B 1 101 ? 22.706 18.731 3.484 1.00 6.11 119 ILE B O 1
ATOM 1629 N N . ASP B 1 102 ? 20.529 18.525 2.915 1.00 5.23 120 ASP B N 1
ATOM 1630 C CA . ASP B 1 102 ? 20.376 17.146 3.392 1.00 5.45 120 ASP B CA 1
ATOM 1631 C C . ASP B 1 102 ? 19.896 16.206 2.289 1.00 6.02 120 ASP B C 1
ATOM 1632 O O . ASP B 1 102 ? 18.690 16.156 1.985 1.00 6.40 120 ASP B O 1
ATOM 1637 N N . PRO B 1 103 ? 20.800 15.447 1.678 1.00 5.06 121 PRO B N 1
ATOM 1638 C CA . PRO B 1 103 ? 20.416 14.492 0.626 1.00 6.82 121 PRO B CA 1
ATOM 1639 C C . PRO B 1 103 ? 19.961 13.163 1.206 1.00 6.89 121 PRO B C 1
ATOM 1640 O O . PRO B 1 103 ? 20.758 12.457 1.842 1.00 7.42 121 PRO B O 1
ATOM 1644 N N . ASN B 1 104 ? 18.704 12.789 0.997 1.00 7.03 122 ASN B N 1
ATOM 1645 C CA . ASN B 1 104 ? 18.214 11.593 1.666 1.00 6.61 122 ASN B CA 1
ATOM 1646 C C . ASN B 1 104 ? 17.050 10.990 0.890 1.00 6.58 122 ASN B C 1
ATOM 1647 O O . ASN B 1 104 ? 16.456 11.625 0.019 1.00 6.45 122 ASN B O 1
ATOM 1652 N N . ASP B 1 105 ? 16.755 9.730 1.200 1.00 6.94 123 ASP B N 1
ATOM 1653 C CA . ASP B 1 105 ? 15.749 8.977 0.465 1.00 6.69 123 ASP B CA 1
ATOM 1654 C C . ASP B 1 105 ? 14.329 9.448 0.787 1.00 7.66 123 ASP B C 1
ATOM 1655 O O . ASP B 1 105 ? 14.052 10.023 1.846 1.00 9.35 123 ASP B O 1
ATOM 1660 N N . GLY B 1 106 ? 13.424 9.191 -0.159 1.00 7.40 124 GLY B N 1
ATOM 1661 C CA . GLY B 1 106 ? 12.017 9.501 -0.012 1.00 7.29 124 GLY B CA 1
ATOM 1662 C C . GLY B 1 106 ? 11.523 10.410 -1.125 1.00 8.41 124 GLY B C 1
ATOM 1663 O O . GLY B 1 106 ? 12.066 10.415 -2.240 1.00 10.62 124 GLY B O 1
ATOM 1664 N N . ASP B 1 107 ? 10.470 11.161 -0.827 1.00 6.55 125 ASP B N 1
ATOM 1665 C CA . ASP B 1 107 ? 9.921 12.134 -1.760 1.00 8.57 125 ASP B CA 1
ATOM 1666 C C . ASP B 1 107 ? 9.491 13.363 -0.970 1.00 6.20 125 ASP B C 1
ATOM 1667 O O . ASP B 1 107 ? 9.659 13.419 0.249 1.00 8.37 125 ASP B O 1
ATOM 1672 N N . CYS B 1 108 ? 8.926 14.352 -1.667 1.00 6.94 126 CYS B N 1
ATOM 1673 C CA . CYS B 1 108 ? 8.558 15.628 -1.061 1.00 5.75 126 CYS B CA 1
ATOM 1674 C C . CYS B 1 108 ? 7.069 15.709 -0.735 1.00 6.66 126 CYS B C 1
ATOM 1675 O O . CYS B 1 108 ? 6.526 16.815 -0.580 1.00 6.75 126 CYS B O 1
ATOM 1678 N N . SER B 1 109 ? 6.404 14.555 -0.624 1.00 6.42 127 SER B N 1
ATOM 1679 C CA . SER B 1 109 ? 4.969 14.478 -0.382 1.00 7.73 127 SER B CA 1
ATOM 1680 C C . SER B 1 109 ? 4.632 13.993 1.018 1.00 7.84 127 SER B C 1
ATOM 1681 O O . SER B 1 109 ? 3.447 13.883 1.345 1.00 10.61 127 SER B O 1
ATOM 1684 N N . THR B 1 110 ? 5.624 13.695 1.845 1.00 7.55 128 THR B N 1
ATOM 1685 C CA . THR B 1 110 ? 5.423 12.987 3.105 1.00 10.18 128 THR B CA 1
ATOM 1686 C C . THR B 1 110 ? 5.126 13.956 4.253 1.00 9.38 128 THR B C 1
ATOM 1687 O O . THR B 1 110 ? 5.651 15.069 4.304 1.00 8.57 128 THR B O 1
ATOM 1691 N N . ASP B 1 111 ? 4.301 13.505 5.202 1.00 11.57 129 ASP B N 1
ATOM 1692 C CA . ASP B 1 111 ? 4.129 14.184 6.493 1.00 13.69 129 ASP B CA 1
ATOM 1693 C C . ASP B 1 111 ? 3.354 15.502 6.396 1.00 11.86 129 ASP B C 1
ATOM 1694 O O . ASP B 1 111 ? 3.548 16.389 7.233 1.00 12.46 129 ASP B O 1
ATOM 1699 N N . PHE B 1 112 ? 2.506 15.661 5.382 1.00 11.31 130 PHE B N 1
ATOM 1700 C CA . PHE B 1 112 ? 1.551 16.777 5.360 1.00 11.55 130 PHE B CA 1
ATOM 1701 C C . PHE B 1 112 ? 0.311 16.357 4.591 1.00 12.51 130 PHE B C 1
ATOM 1702 O O . PHE B 1 112 ? -0.695 17.076 4.574 1.00 15.31 130 PHE B O 1
ATOM 1719 N N . ASP C 1 2 ? 14.343 18.755 27.844 1.00 7.84 20 ASP C N 1
ATOM 1720 C CA . ASP C 1 2 ? 13.925 17.398 27.512 1.00 7.91 20 ASP C CA 1
ATOM 1721 C C . ASP C 1 2 ? 15.059 16.782 26.716 1.00 7.88 20 ASP C C 1
ATOM 1722 O O . ASP C 1 2 ? 15.338 17.218 25.606 1.00 8.99 20 ASP C O 1
ATOM 1727 N N . PRO C 1 3 ? 15.752 15.793 27.286 1.00 7.93 21 PRO C N 1
ATOM 1728 C CA . PRO C 1 3 ? 15.525 15.222 28.614 1.00 9.10 21 PRO C CA 1
ATOM 1729 C C . PRO C 1 3 ? 15.855 16.213 29.725 1.00 8.01 21 PRO C C 1
ATOM 1730 O O . PRO C 1 3 ? 16.664 17.128 29.541 1.00 8.30 21 PRO C O 1
ATOM 1734 N N . LEU C 1 4 ? 15.183 16.056 30.859 1.00 9.67 22 LEU C N 1
ATOM 1735 C CA . LEU C 1 4 ? 15.532 16.750 32.091 1.00 9.35 22 LEU C CA 1
ATOM 1736 C C . LEU C 1 4 ? 15.520 15.684 33.171 1.00 10.92 22 LEU C C 1
ATOM 1737 O O . LEU C 1 4 ? 14.465 15.111 33.464 1.00 12.26 22 LEU C O 1
ATOM 1742 N N . SER C 1 5 ? 16.685 15.400 33.738 1.00 9.67 23 SER C N 1
ATOM 1743 C CA . SER C 1 5 ? 16.884 14.266 34.631 1.00 10.40 23 SER C CA 1
ATOM 1744 C C . SER C 1 5 ? 17.347 14.802 35.976 1.00 9.68 23 SER C C 1
ATOM 1745 O O . SER C 1 5 ? 18.392 15.457 36.054 1.00 10.83 23 SER C O 1
ATOM 1748 N N . CYS C 1 6 ? 16.577 14.532 37.027 1.00 9.16 24 CYS C N 1
ATOM 1749 C CA . CYS C 1 6 ? 16.930 15.005 38.355 1.00 9.26 24 CYS C CA 1
ATOM 1750 C C . CYS C 1 6 ? 17.932 14.064 39.006 1.00 9.00 24 CYS C C 1
ATOM 1751 O O . CYS C 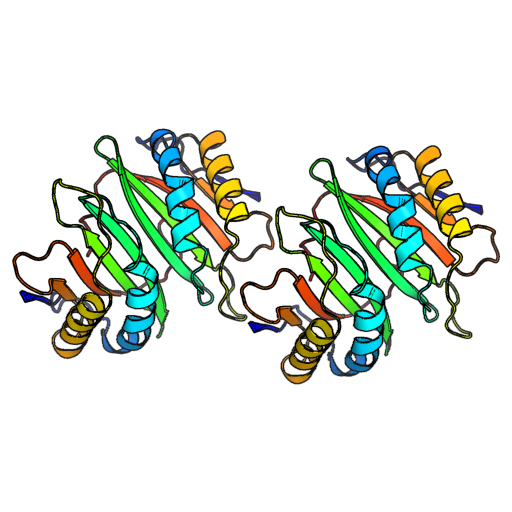1 6 ? 17.909 12.848 38.788 1.00 10.04 24 CYS C O 1
ATOM 1754 N N . TYR C 1 7 ? 18.816 14.638 39.816 1.00 8.17 25 TYR C N 1
ATOM 1755 C CA . TYR C 1 7 ? 19.698 13.822 40.632 1.00 8.43 25 TYR C CA 1
ATOM 1756 C C . TYR C 1 7 ? 18.899 13.160 41.749 1.00 10.15 25 TYR C C 1
ATOM 1757 O O . TYR C 1 7 ? 17.738 13.491 41.997 1.00 11.10 25 TYR C O 1
ATOM 1766 N N . ASP C 1 8 ? 19.534 12.207 42.427 1.00 9.69 26 ASP C N 1
ATOM 1767 C CA . ASP C 1 8 ? 18.810 11.397 43.398 1.00 12.31 26 ASP C CA 1
ATOM 1768 C C . ASP C 1 8 ? 18.228 12.255 44.515 1.00 11.65 26 ASP C C 1
ATOM 1769 O O . ASP C 1 8 ? 18.876 13.174 45.026 1.00 12.91 26 ASP C O 1
ATOM 1774 N N . ASN C 1 9 ? 16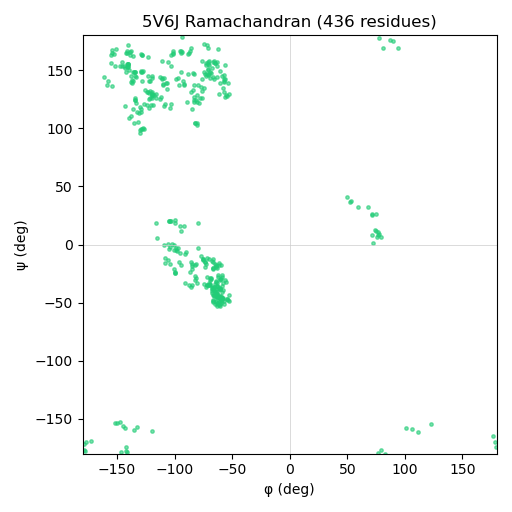.993 11.920 44.906 1.00 16.50 27 ASN C N 1
ATOM 1775 C CA . ASN C 1 9 ? 16.274 12.683 45.918 1.00 16.20 27 ASN C CA 1
ATOM 1776 C C . ASN C 1 9 ? 16.903 12.586 47.299 1.00 17.15 27 ASN C C 1
ATOM 1777 O O . ASN C 1 9 ? 16.637 13.449 48.144 1.00 20.05 27 ASN C O 1
ATOM 1782 N N . PHE C 1 10 ? 17.722 11.566 47.555 1.00 12.65 28 PHE C N 1
ATOM 1783 C CA . PHE C 1 10 ? 18.331 11.401 48.870 1.00 13.75 28 PHE C CA 1
ATOM 1784 C C . PHE C 1 10 ? 19.536 12.303 49.098 1.00 14.48 28 PHE C C 1
ATOM 1785 O O . PHE C 1 10 ? 20.099 12.275 50.196 1.00 14.88 28 PHE C O 1
ATOM 1793 N N . GLY C 1 11 ? 19.954 13.090 48.107 1.00 13.77 29 GLY C N 1
ATOM 1794 C CA . GLY C 1 11 ? 21.073 13.992 48.324 1.00 12.02 29 GLY C CA 1
ATOM 1795 C C . GLY C 1 11 ? 20.784 14.989 49.431 1.00 11.84 29 GLY C C 1
ATOM 1796 O O . GLY C 1 11 ? 19.639 15.366 49.660 1.00 11.88 29 GLY C O 1
ATOM 1797 N N . ASN C 1 12 ? 21.843 15.404 50.141 1.00 12.06 30 ASN C N 1
ATOM 1798 C CA . ASN C 1 12 ? 21.691 16.285 51.304 1.00 12.52 30 ASN C CA 1
ATOM 1799 C C . ASN C 1 12 ? 21.558 17.762 50.943 1.00 10.56 30 ASN C C 1
ATOM 1800 O O . ASN C 1 12 ? 21.118 18.560 51.788 1.00 10.68 30 ASN C O 1
ATOM 1805 N N . ARG C 1 13 ? 21.936 18.160 49.728 1.00 10.42 31 ARG C N 1
ATOM 1806 C CA . ARG C 1 13 ? 22.007 19.566 49.360 1.00 9.21 31 ARG C CA 1
ATOM 1807 C C . ARG C 1 13 ? 20.907 19.924 48.372 1.00 11.42 31 ARG C C 1
ATOM 1808 O O . ARG C 1 13 ? 20.627 19.175 47.429 1.00 12.47 31 ARG C O 1
ATOM 1816 N N . ASP C 1 14 ? 20.299 21.083 48.579 1.00 10.51 32 ASP C N 1
ATOM 1817 C CA . ASP C 1 14 ? 19.235 21.544 47.708 1.00 10.75 32 ASP C CA 1
ATOM 1818 C C . ASP C 1 14 ? 19.777 22.534 46.690 1.00 10.07 32 ASP C C 1
ATOM 1819 O O . ASP C 1 14 ? 20.660 23.343 46.992 1.00 11.50 32 ASP C O 1
ATOM 1824 N N . VAL C 1 15 ? 19.255 22.444 45.468 1.00 9.42 33 VAL C N 1
ATOM 1825 C CA . VAL C 1 15 ? 19.770 23.282 44.389 1.00 10.08 33 VAL C CA 1
ATOM 1826 C C . VAL C 1 15 ? 19.282 24.721 44.464 1.00 8.33 33 VAL C C 1
ATOM 1827 O O . VAL C 1 15 ? 19.805 25.573 43.743 1.00 10.03 33 VAL C O 1
ATOM 1831 N N . ALA C 1 16 ? 18.312 25.027 45.335 1.00 9.67 34 ALA C N 1
ATOM 1832 C CA . ALA C 1 16 ? 17.744 26.376 45.372 1.00 9.57 34 ALA C CA 1
ATOM 1833 C C . ALA C 1 16 ? 18.812 27.463 45.512 1.00 13.03 34 ALA C C 1
ATOM 1834 O O . ALA C 1 16 ? 18.759 28.483 44.817 1.00 13.65 34 ALA C O 1
ATOM 1836 N N . ALA C 1 17 ? 19.807 27.256 46.381 1.00 13.75 35 ALA C N 1
ATOM 1837 C CA . ALA C 1 17 ? 20.804 28.305 46.587 1.00 15.27 35 ALA C CA 1
ATOM 1838 C C . ALA C 1 17 ? 21.759 28.438 45.410 1.00 14.01 35 ALA C C 1
ATOM 1839 O O . ALA C 1 17 ? 22.440 29.464 45.287 1.00 15.94 35 ALA C O 1
ATOM 1841 N N . CYS C 1 18 ? 21.809 27.433 44.538 1.00 10.07 36 CYS C N 1
ATOM 1842 C CA . CYS C 1 18 ? 22.679 27.491 43.373 1.00 9.97 36 CYS C CA 1
ATOM 1843 C C . CYS C 1 18 ? 22.083 28.288 42.229 1.00 7.90 36 CYS C C 1
ATOM 1844 O O . CYS C 1 18 ? 22.819 28.669 41.310 1.00 8.05 36 CYS C O 1
ATOM 1847 N N . ALA C 1 19 ? 20.765 28.539 42.258 1.00 9.43 37 ALA C N 1
ATOM 1848 C CA . ALA C 1 19 ? 20.111 29.197 41.130 1.00 9.51 37 ALA C CA 1
ATOM 1849 C C . ALA C 1 19 ? 20.685 30.582 40.858 1.00 8.32 37 ALA C C 1
ATOM 1850 O O . ALA C 1 19 ? 20.710 31.027 39.705 1.00 9.86 37 ALA C O 1
ATOM 1852 N N . ARG C 1 20 ? 21.172 31.267 41.905 1.00 9.36 38 ARG C N 1
ATOM 1853 C CA . ARG C 1 20 ? 21.724 32.609 41.746 1.00 10.68 38 ARG C CA 1
ATOM 1854 C C . ARG C 1 20 ? 22.941 32.648 40.827 1.00 9.87 38 ARG C C 1
ATOM 1855 O O . ARG C 1 20 ? 23.322 33.730 40.375 1.00 11.34 38 ARG C O 1
ATOM 1863 N N . PHE C 1 21 ? 23.581 31.501 40.559 1.00 7.27 39 PHE C N 1
ATOM 1864 C CA . PHE C 1 21 ? 24.781 31.452 39.724 1.00 7.37 39 PHE C CA 1
ATOM 1865 C C . PHE C 1 21 ? 24.495 31.038 38.289 1.00 6.51 39 PHE C C 1
ATOM 1866 O O . PHE C 1 21 ? 25.405 31.068 37.459 1.00 7.65 39 PHE C O 1
ATOM 1874 N N . ILE C 1 22 ? 23.237 30.721 37.967 1.00 7.14 40 ILE C N 1
ATOM 1875 C CA . ILE C 1 22 ? 22.891 30.268 36.620 1.00 7.37 40 ILE C CA 1
ATOM 1876 C C . ILE C 1 22 ? 23.302 31.299 35.576 1.00 6.50 40 ILE C C 1
ATOM 1877 O O . ILE C 1 22 ? 23.934 30.964 34.571 1.00 6.87 40 ILE C O 1
ATOM 1882 N N . ASP C 1 23 ? 22.949 32.572 35.791 1.00 7.47 41 ASP C N 1
ATOM 1883 C CA . ASP C 1 23 ? 23.251 33.591 34.790 1.00 7.98 41 ASP C CA 1
ATOM 1884 C C . ASP C 1 23 ? 24.752 33.725 34.572 1.00 5.71 41 ASP C C 1
ATOM 1885 O O . ASP C 1 23 ? 25.225 33.762 33.431 1.00 7.36 41 ASP C O 1
ATOM 1890 N N . ASP C 1 24 ? 25.513 33.848 35.662 1.00 7.59 42 ASP C N 1
ATOM 1891 C CA . ASP C 1 24 ? 26.961 33.991 35.543 1.00 5.91 42 ASP C CA 1
ATOM 1892 C C . ASP C 1 24 ? 27.569 32.797 34.818 1.00 5.59 42 ASP C C 1
ATOM 1893 O O . ASP C 1 24 ? 28.396 32.955 33.910 1.00 6.53 42 ASP C O 1
ATOM 1898 N N . PHE C 1 25 ? 27.158 31.584 35.209 1.00 5.80 43 PHE C N 1
ATOM 1899 C CA . PHE C 1 25 ? 27.704 30.392 34.576 1.00 5.70 43 PHE C CA 1
ATOM 1900 C C . PHE C 1 25 ? 27.393 30.374 33.084 1.00 5.17 43 PHE C C 1
ATOM 1901 O O . PHE C 1 25 ? 28.289 30.207 32.247 1.00 5.71 43 PHE C O 1
ATOM 1909 N N . CYS C 1 26 ? 26.116 30.524 32.726 1.00 5.07 44 CYS C N 1
ATOM 1910 C CA . CYS C 1 26 ? 25.747 30.444 31.318 1.00 6.49 44 CYS C CA 1
ATOM 1911 C C . CYS C 1 26 ? 26.397 31.568 30.515 1.00 5.72 44 CYS C C 1
ATOM 1912 O O . CYS C 1 26 ? 26.937 31.339 29.428 1.00 5.86 44 CYS C O 1
ATOM 1915 N N . ASP C 1 27 ? 26.354 32.801 31.039 1.00 5.51 45 ASP C N 1
ATOM 1916 C CA . ASP C 1 27 ? 26.945 33.930 30.325 1.00 6.39 45 ASP C CA 1
ATOM 1917 C C . ASP C 1 27 ? 28.427 33.727 30.060 1.00 5.99 45 ASP C C 1
ATOM 1918 O O . ASP C 1 27 ? 28.916 34.080 28.986 1.00 6.91 45 ASP C O 1
ATOM 1923 N N . THR C 1 28 ? 29.161 33.187 31.036 1.00 5.74 46 THR C N 1
ATOM 1924 C CA . THR C 1 28 ? 30.610 33.107 30.891 1.00 5.69 46 THR C CA 1
ATOM 1925 C C . THR C 1 28 ? 31.085 31.875 30.133 1.00 6.58 46 THR C C 1
ATOM 1926 O O . THR C 1 28 ? 32.068 31.969 29.393 1.00 6.58 46 THR C O 1
ATOM 1930 N N . LEU C 1 29 ? 30.427 30.719 30.277 1.00 6.42 47 LEU C N 1
ATOM 1931 C CA . LEU C 1 29 ? 30.958 29.494 29.686 1.00 6.26 47 LEU C CA 1
ATOM 1932 C C . LEU C 1 29 ? 30.316 29.092 28.364 1.00 5.77 47 LEU C C 1
ATOM 1933 O O . LEU C 1 29 ? 30.962 28.388 27.580 1.00 6.87 47 LEU C O 1
ATOM 1938 N N . THR C 1 30 ? 29.090 29.528 28.073 1.00 6.02 48 THR C N 1
ATOM 1939 C CA . THR C 1 30 ? 28.502 29.111 26.799 1.00 7.05 48 THR C CA 1
ATOM 1940 C C . THR C 1 30 ? 29.160 29.706 25.551 1.00 6.22 48 THR C C 1
ATOM 1941 O O . THR C 1 30 ? 29.116 29.054 24.503 1.00 7.11 48 THR C O 1
ATOM 1945 N N . PRO C 1 31 ? 29.769 30.906 25.580 1.00 6.47 49 PRO C N 1
ATOM 1946 C CA . PRO C 1 31 ? 30.392 31.415 24.340 1.00 7.16 49 PRO C CA 1
ATOM 1947 C C . PRO C 1 31 ? 31.644 30.665 23.899 1.00 7.70 49 PRO C C 1
ATOM 1948 O O . PRO C 1 31 ? 32.105 30.873 22.768 1.00 8.17 49 PRO C O 1
ATOM 1952 N N . ASN C 1 32 ? 32.216 29.812 24.743 1.00 6.41 50 ASN C N 1
ATOM 1953 C CA . ASN C 1 32 ? 33.435 29.105 24.377 1.00 6.90 50 ASN C CA 1
ATOM 1954 C C . ASN C 1 32 ? 33.122 28.032 23.348 1.00 5.64 50 ASN C C 1
ATOM 1955 O O . ASN C 1 32 ? 32.058 27.408 23.381 1.00 7.09 50 ASN C O 1
ATOM 1960 N N . ILE C 1 33 ? 34.054 27.824 22.428 1.00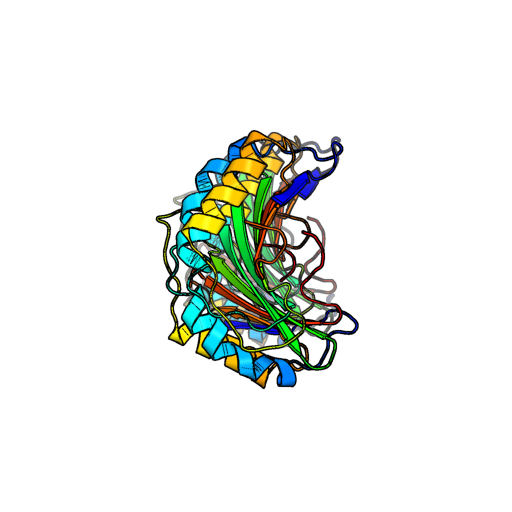 6.54 51 ILE C N 1
ATOM 1961 C CA . ILE C 1 33 ? 33.961 26.735 21.458 1.00 6.45 51 ILE C CA 1
ATOM 1962 C C . ILE C 1 33 ? 34.427 25.450 22.135 1.00 5.91 51 ILE C C 1
ATOM 1963 O O . ILE C 1 33 ? 35.558 25.385 22.634 1.00 6.52 51 ILE C O 1
ATOM 1968 N N . TYR C 1 34 ? 33.558 24.430 22.145 1.00 5.46 52 TYR C N 1
ATOM 1969 C CA . TYR C 1 34 ? 33.836 23.114 22.727 1.00 5.13 52 TYR C CA 1
ATOM 1970 C C . TYR C 1 34 ? 33.929 22.053 21.637 1.00 5.48 52 TYR C C 1
ATOM 1971 O O . TYR C 1 34 ? 32.996 21.891 20.829 1.00 5.63 52 TYR C O 1
ATOM 1980 N N . ARG C 1 35 ? 35.037 21.308 21.646 1.00 5.15 53 ARG C N 1
ATOM 1981 C CA . ARG C 1 35 ? 35.176 20.152 20.781 1.00 6.18 53 ARG C CA 1
ATOM 1982 C C . ARG C 1 35 ? 34.148 19.090 21.178 1.00 6.43 53 ARG C C 1
ATOM 1983 O O . ARG C 1 35 ? 33.681 19.056 22.323 1.00 5.49 53 ARG C O 1
ATOM 1991 N N . PRO C 1 36 ? 33.782 18.209 20.247 1.00 6.73 54 PRO C N 1
ATOM 1992 C CA . PRO C 1 36 ? 32.885 17.099 20.596 1.00 6.68 54 PRO C CA 1
ATOM 1993 C C . PRO C 1 36 ? 33.418 16.296 21.771 1.00 6.22 54 PRO C C 1
ATOM 1994 O O . PRO C 1 36 ? 34.570 15.864 21.780 1.00 6.79 54 PRO C O 1
ATOM 1998 N N . ARG C 1 37 ? 32.564 16.113 22.778 1.00 5.82 55 ARG C N 1
ATOM 1999 C CA . ARG C 1 37 ? 32.836 15.357 24.005 1.00 5.81 55 ARG C CA 1
ATOM 2000 C C . ARG C 1 37 ? 33.707 16.106 25.013 1.00 5.50 55 ARG C C 1
ATOM 2001 O O . ARG C 1 37 ? 34.133 15.493 25.998 1.00 6.31 55 ARG C O 1
ATOM 2009 N N . ASP C 1 38 ? 33.956 17.401 24.824 1.00 4.62 56 ASP C N 1
ATOM 2010 C CA . ASP C 1 38 ? 34.638 18.229 25.815 1.00 4.63 56 ASP C CA 1
ATOM 2011 C C . ASP C 1 38 ? 33.616 18.942 26.705 1.00 4.56 56 ASP C C 1
ATOM 2012 O O . ASP C 1 38 ? 32.433 19.040 26.369 1.00 5.37 56 ASP C O 1
ATOM 2017 N N . ASN C 1 39 ? 34.093 19.480 27.839 1.00 5.24 57 ASN C N 1
ATOM 2018 C CA . ASN C 1 39 ? 33.198 20.211 28.731 1.00 4.24 57 ASN C CA 1
ATOM 2019 C C . ASN C 1 39 ? 33.854 21.472 29.288 1.00 4.22 57 ASN C C 1
ATOM 2020 O O . ASN C 1 39 ? 35.073 21.661 29.218 1.00 5.20 57 ASN C O 1
ATOM 2025 N N . GLY C 1 40 ? 33.005 22.326 29.852 1.00 4.59 58 GLY C N 1
ATOM 2026 C CA . GLY C 1 40 ? 33.443 23.397 30.722 1.00 5.38 58 GLY C CA 1
ATOM 2027 C C . GLY C 1 40 ? 32.648 23.337 32.010 1.00 3.76 58 GLY C C 1
ATOM 2028 O O . GLY C 1 40 ? 31.488 22.916 32.028 1.00 4.76 58 GLY C O 1
ATOM 2029 N N . GLN C 1 41 ? 33.289 23.757 33.102 1.00 4.85 59 GLN C N 1
ATOM 2030 C CA . GLN C 1 41 ? 32.661 23.705 34.417 1.00 4.58 59 GLN C CA 1
ATOM 2031 C C . GLN C 1 41 ? 33.008 24.943 35.229 1.00 4.70 59 GLN C C 1
ATOM 2032 O O . GLN C 1 41 ? 34.041 25.584 35.020 1.00 5.19 59 GLN C O 1
ATOM 2038 N N . ARG C 1 42 ? 32.132 25.263 36.179 1.00 4.44 60 ARG C N 1
ATOM 2039 C CA . ARG C 1 42 ? 32.471 26.208 37.235 1.00 4.91 60 ARG C CA 1
ATOM 2040 C C . ARG C 1 42 ? 32.007 25.661 38.572 1.00 5.09 60 ARG C C 1
ATOM 2041 O O . ARG C 1 42 ? 31.002 24.944 38.658 1.00 5.10 60 ARG C O 1
ATOM 2049 N N . CYS C 1 43 ? 32.750 26.013 39.613 1.00 5.15 61 CYS C N 1
ATOM 2050 C CA . CYS C 1 43 ? 32.409 25.658 40.978 1.00 5.46 61 CYS C CA 1
ATOM 2051 C C . CYS C 1 43 ? 32.213 26.948 41.764 1.00 5.02 61 CYS C C 1
ATOM 2052 O O . CYS C 1 43 ? 33.064 27.843 41.717 1.00 5.55 61 CYS C O 1
ATOM 2055 N N . TYR C 1 44 ? 31.081 27.053 42.453 1.00 6.12 62 TYR C N 1
ATOM 2056 C CA . TYR C 1 44 ? 30.752 28.225 43.253 1.00 6.32 62 TYR C CA 1
ATOM 2057 C C . TYR C 1 44 ? 30.517 27.792 44.694 1.00 7.12 62 TYR C C 1
ATOM 2058 O O . TYR C 1 44 ? 29.743 26.866 44.959 1.00 8.05 62 TYR C O 1
ATOM 2067 N N . VAL C 1 45 ? 31.161 28.473 45.629 1.00 7.65 63 VAL C N 1
ATOM 2068 C CA . VAL C 1 45 ? 30.888 28.231 47.039 1.00 9.47 63 VAL C CA 1
ATOM 2069 C C . VAL C 1 45 ? 29.580 28.912 47.409 1.00 10.90 63 VAL C C 1
ATOM 2070 O O . VAL C 1 45 ? 29.331 30.063 47.024 1.00 10.80 63 VAL C O 1
ATOM 2074 N N . VAL C 1 46 ? 28.737 28.209 48.158 1.00 10.02 64 VAL C N 1
ATOM 2075 C CA . VAL C 1 46 ? 27.548 28.838 48.723 1.00 12.76 64 VAL C CA 1
ATOM 2076 C C . VAL C 1 46 ? 27.145 28.068 49.969 1.00 13.09 64 VAL C C 1
ATOM 2077 O O . VAL C 1 46 ? 27.161 26.835 49.984 1.00 12.94 64 VAL C O 1
ATOM 2081 N N . ASN C 1 47 ? 26.808 28.817 51.023 1.00 14.96 65 ASN C N 1
ATOM 2082 C CA . ASN C 1 47 ? 26.200 28.275 52.242 1.00 16.04 65 ASN C CA 1
ATOM 2083 C C . ASN C 1 47 ? 26.951 27.066 52.803 1.00 15.85 65 ASN C C 1
ATOM 2084 O O . ASN C 1 47 ? 26.348 26.091 53.257 1.00 17.63 65 ASN C O 1
ATOM 2089 N N . GLY C 1 48 ? 28.278 27.132 52.780 1.00 17.25 66 GLY C N 1
ATOM 2090 C CA . GLY C 1 48 ? 29.082 26.056 53.326 1.00 16.25 66 GLY C CA 1
ATOM 2091 C C . GLY C 1 48 ? 29.169 24.806 52.477 1.00 17.11 66 GLY C C 1
ATOM 2092 O O . GLY C 1 48 ? 29.719 23.801 52.939 1.00 17.61 66 GLY C O 1
ATOM 2093 N N . HIS C 1 49 ? 28.635 24.825 51.262 1.00 15.03 67 HIS C N 1
ATOM 2094 C CA . HIS C 1 49 ? 28.793 23.717 50.327 1.00 14.34 67 HIS C CA 1
ATOM 2095 C C . HIS C 1 49 ? 29.195 24.322 48.986 1.00 11.01 67 HIS C C 1
ATOM 2096 O O . HIS C 1 49 ? 29.720 25.441 48.906 1.00 10.91 67 HIS C O 1
ATOM 2103 N N . LYS C 1 50 ? 28.943 23.595 47.902 1.00 8.91 68 LYS C N 1
ATOM 2104 C CA . LYS C 1 50 ? 29.274 24.121 46.592 1.00 8.22 68 LYS C CA 1
ATOM 2105 C C . LYS C 1 50 ? 28.162 23.823 45.600 1.00 7.43 68 LYS C C 1
ATOM 2106 O O . LYS C 1 50 ? 27.249 23.029 45.849 1.00 8.07 68 LYS C O 1
ATOM 2112 N N . CYS C 1 51 ? 28.264 24.508 44.467 1.00 6.41 69 CYS C N 1
ATOM 2113 C CA . CYS C 1 51 ? 27.398 24.335 43.318 1.00 6.09 69 CYS C CA 1
ATOM 2114 C C . CYS C 1 51 ? 28.302 24.092 42.125 1.00 6.85 69 CYS C C 1
ATOM 2115 O O . CYS C 1 51 ? 29.133 24.943 41.791 1.00 6.57 69 CYS C O 1
ATOM 2118 N N . ASP C 1 52 ? 28.132 22.943 41.484 1.00 5.80 70 ASP C N 1
ATOM 2119 C CA . ASP C 1 52 ? 28.942 22.518 40.350 1.00 5.33 70 ASP C CA 1
ATOM 2120 C C . ASP C 1 52 ? 28.098 22.599 39.086 1.00 5.05 70 ASP C C 1
ATOM 2121 O O . ASP C 1 52 ? 27.058 21.932 38.983 1.00 5.64 70 ASP C O 1
ATOM 2126 N N . PHE C 1 53 ? 28.554 23.399 38.125 1.00 4.52 71 PHE C N 1
ATOM 2127 C CA . PHE C 1 53 ? 27.848 23.619 36.870 1.00 4.71 71 PHE C CA 1
ATOM 2128 C C . PHE C 1 53 ? 28.661 23.016 35.741 1.00 4.54 71 PHE C C 1
ATOM 2129 O O . PHE C 1 53 ? 29.891 23.105 35.755 1.00 4.60 71 PHE C O 1
ATOM 2137 N N . THR C 1 54 ? 27.976 22.458 34.746 1.00 4.23 72 THR C N 1
ATOM 2138 C CA . THR C 1 54 ? 28.646 21.842 33.606 1.00 4.29 72 THR C CA 1
ATOM 2139 C C . THR C 1 54 ? 27.933 22.211 32.317 1.00 4.10 72 THR C C 1
ATOM 2140 O O . THR C 1 54 ? 26.697 22.218 32.257 1.00 4.67 72 THR C O 1
ATOM 2144 N N . VAL C 1 55 ? 28.724 22.479 31.283 1.00 4.57 73 VAL C N 1
ATOM 2145 C CA . VAL C 1 55 ? 28.257 22.531 29.904 1.00 4.52 73 VAL C CA 1
ATOM 2146 C C . VAL C 1 55 ? 29.066 21.500 29.120 1.00 4.27 73 VAL C C 1
ATOM 2147 O O . VAL C 1 55 ? 30.303 21.512 29.168 1.00 4.56 73 VAL C O 1
ATOM 2151 N N . PHE C 1 56 ? 28.379 20.587 28.428 1.00 4.66 74 PHE C N 1
ATOM 2152 C CA . PHE C 1 56 ? 29.015 19.398 27.861 1.00 4.19 74 PHE C CA 1
ATOM 2153 C C . PHE C 1 56 ? 28.553 19.230 26.422 1.00 4.17 74 PHE C C 1
ATOM 2154 O O . PHE C 1 56 ? 27.348 19.134 26.167 1.00 4.56 74 PHE C O 1
ATOM 2162 N N . ASN C 1 57 ? 29.501 19.211 25.480 1.00 5.58 75 ASN C N 1
ATOM 2163 C CA . ASN C 1 57 ? 29.171 18.951 24.076 1.00 6.09 75 ASN C CA 1
ATOM 2164 C C . ASN C 1 57 ? 29.017 17.440 23.891 1.00 5.35 75 ASN C C 1
ATOM 2165 O O . ASN C 1 57 ? 30.000 16.706 23.821 1.00 6.53 75 ASN C O 1
ATOM 2170 N N . THR C 1 58 ? 27.766 16.968 23.815 1.00 5.38 76 THR C N 1
ATOM 2171 C CA . THR C 1 58 ? 27.525 15.531 23.692 1.00 5.60 76 THR C CA 1
ATOM 2172 C C . THR C 1 58 ? 27.812 14.976 22.299 1.00 6.83 76 THR C C 1
ATOM 2173 O O . THR C 1 58 ? 27.851 13.750 22.143 1.00 7.31 76 THR C O 1
ATOM 2177 N N . ASN C 1 59 ? 27.984 15.821 21.281 1.00 6.72 77 ASN C N 1
ATOM 2178 C CA . ASN C 1 59 ? 28.301 15.316 19.946 1.00 7.37 77 ASN C CA 1
ATOM 2179 C C . ASN C 1 59 ? 29.554 14.447 19.965 1.00 8.04 77 ASN C C 1
ATOM 2180 O O . ASN C 1 59 ? 30.537 14.750 20.644 1.00 8.38 77 ASN C O 1
ATOM 2185 N N . ASN C 1 60 ? 29.528 13.378 19.164 1.00 9.94 78 ASN C N 1
ATOM 2186 C CA . ASN C 1 60 ? 30.725 12.574 18.949 1.00 10.86 78 ASN C CA 1
ATOM 2187 C C . ASN C 1 60 ? 31.631 13.114 17.857 1.00 13.11 78 ASN C C 1
ATOM 2188 O O . ASN C 1 60 ? 32.827 12.799 17.851 1.00 14.02 78 ASN C O 1
ATOM 2193 N N . GLY C 1 61 ? 31.109 13.918 16.962 1.00 12.03 79 GLY C N 1
ATOM 2194 C CA . GLY C 1 61 ? 31.892 14.476 15.874 1.00 13.65 79 GLY C CA 1
ATOM 2195 C C . GLY C 1 61 ? 31.359 15.844 15.547 1.00 12.35 79 GLY C C 1
ATOM 2196 O O . GLY C 1 61 ? 30.798 16.530 16.407 1.00 11.60 79 GLY C O 1
ATOM 2197 N N . GLY C 1 62 ? 31.537 16.253 14.295 1.00 13.31 80 GLY C N 1
ATOM 2198 C CA . GLY C 1 62 ? 31.133 17.576 13.871 1.00 13.50 80 GLY C CA 1
ATOM 2199 C C . GLY C 1 62 ? 32.119 18.640 14.311 1.00 10.89 80 GLY C C 1
ATOM 2200 O O . GLY C 1 62 ? 33.118 18.389 14.990 1.00 12.34 80 GLY C O 1
ATOM 2201 N N . SER C 1 63 ? 31.817 19.865 13.910 1.00 9.64 81 SER C N 1
ATOM 2202 C CA . SER C 1 63 ? 32.678 20.978 14.250 1.00 10.25 81 SER C CA 1
ATOM 2203 C C . SER C 1 63 ? 32.648 21.222 15.756 1.00 8.61 81 SER C C 1
ATOM 2204 O O . SER C 1 63 ? 31.590 21.097 16.384 1.00 7.62 81 SER C O 1
ATOM 2207 N N . PRO C 1 64 ? 33.770 21.607 16.356 1.00 6.79 82 PRO C N 1
ATOM 2208 C CA . PRO C 1 64 ? 33.697 22.256 17.667 1.00 8.04 82 PRO C CA 1
ATOM 2209 C C . PRO C 1 64 ? 32.739 23.440 17.580 1.00 7.48 82 PRO C C 1
ATOM 2210 O O . PRO C 1 64 ? 32.703 24.153 16.574 1.00 7.62 82 PRO C O 1
ATOM 2214 N N . ILE C 1 65 ? 31.907 23.613 18.616 1.00 6.14 83 ILE C N 1
ATOM 2215 C CA . ILE C 1 65 ? 30.820 24.588 18.591 1.00 6.58 83 ILE C CA 1
ATOM 2216 C C . ILE C 1 65 ? 30.679 25.246 19.956 1.00 6.29 83 ILE C C 1
ATOM 2217 O O . ILE C 1 65 ? 30.989 24.646 20.990 1.00 6.33 83 ILE C O 1
ATOM 2222 N N . ARG C 1 66 ? 30.177 26.478 19.962 1.00 6.20 84 ARG C N 1
ATOM 2223 C CA . ARG C 1 66 ? 29.749 27.094 21.207 1.00 6.76 84 ARG C CA 1
ATOM 2224 C C . ARG C 1 66 ? 28.304 26.711 21.511 1.00 6.19 84 ARG C C 1
ATOM 2225 O O . ARG C 1 66 ? 27.570 26.200 20.659 1.00 7.19 84 ARG C O 1
ATOM 2233 N N . ALA C 1 67 ? 27.888 26.977 22.742 1.00 6.09 85 ALA C N 1
ATOM 2234 C CA . ALA C 1 67 ? 26.549 26.628 23.202 1.00 6.80 85 ALA C CA 1
ATOM 2235 C C . ALA C 1 67 ? 25.623 27.839 23.198 1.00 6.70 85 ALA C C 1
ATOM 2236 O O . ALA C 1 67 ? 26.064 28.994 23.169 1.00 6.97 85 ALA C O 1
ATOM 2238 N N . SER C 1 68 ? 24.323 27.557 23.277 1.00 6.93 86 SER C N 1
ATOM 2239 C CA . SER C 1 68 ? 23.302 28.590 23.376 1.00 6.88 86 SER C CA 1
ATOM 2240 C C . SER C 1 68 ? 23.209 29.118 24.797 1.00 5.51 86 SER C C 1
ATOM 2241 O O . SER C 1 68 ? 22.923 28.362 25.738 1.00 5.89 86 SER C O 1
ATOM 2244 N N . THR C 1 69 ? 23.419 30.431 24.943 1.00 5.90 87 THR C N 1
ATOM 2245 C CA . THR C 1 69 ? 23.256 31.059 26.250 1.00 6.05 87 THR C CA 1
ATOM 2246 C C . THR C 1 69 ? 21.815 30.979 26.739 1.00 6.86 87 THR C C 1
ATOM 2247 O O . THR C 1 69 ? 21.591 30.576 27.893 1.00 6.20 87 THR C O 1
ATOM 2251 N N . PRO C 1 70 ? 20.800 31.345 25.950 1.00 5.54 88 PRO C N 1
ATOM 2252 C CA . PRO C 1 70 ? 19.427 31.193 26.451 1.00 5.97 88 PRO C CA 1
ATOM 2253 C C . PRO C 1 70 ? 19.054 29.759 26.782 1.00 5.40 88 PRO C C 1
ATOM 2254 O O . PRO C 1 70 ? 18.328 29.539 27.754 1.00 6.00 88 PRO C O 1
ATOM 2258 N N . ASN C 1 71 ? 19.494 28.778 25.987 1.00 4.91 89 ASN C N 1
ATOM 2259 C CA . ASN C 1 71 ? 19.112 27.397 26.283 1.00 5.44 89 ASN C CA 1
ATOM 2260 C C . ASN C 1 71 ? 19.740 26.912 27.580 1.00 4.69 89 ASN C C 1
ATOM 2261 O O . ASN C 1 71 ? 19.109 26.163 28.339 1.00 5.96 89 ASN C O 1
ATOM 2266 N N . CYS C 1 72 ? 20.986 27.314 27.841 1.00 5.35 90 CYS C N 1
ATOM 2267 C CA . CYS C 1 72 ? 21.620 27.006 29.119 1.00 4.82 90 CYS C CA 1
ATOM 2268 C C . CYS C 1 72 ? 20.743 27.476 30.270 1.00 4.84 90 CYS C C 1
ATOM 2269 O O . CYS C 1 72 ? 20.487 26.730 31.222 1.00 5.75 90 CYS C O 1
ATOM 2272 N N . LYS C 1 73 ? 20.252 28.718 30.183 1.00 5.87 91 LYS C N 1
ATOM 2273 C CA . LYS C 1 73 ? 19.435 29.266 31.261 1.00 5.37 91 LYS C CA 1
ATOM 2274 C C . LYS C 1 73 ? 18.093 28.547 31.359 1.00 6.09 91 LYS C C 1
ATOM 2275 O O . LYS C 1 73 ? 17.628 28.244 32.462 1.00 6.79 91 LYS C O 1
ATOM 2281 N N . THR C 1 74 ? 17.461 28.256 30.219 1.00 6.01 92 THR C N 1
ATOM 2282 C CA . THR C 1 74 ? 16.173 27.567 30.241 1.00 6.71 92 THR C CA 1
ATOM 2283 C C . THR C 1 74 ? 16.294 26.200 30.903 1.00 6.14 92 THR C C 1
ATOM 2284 O O . THR C 1 74 ? 15.474 25.830 31.750 1.00 6.83 92 THR C O 1
ATOM 2288 N N . VAL C 1 75 ? 17.325 25.440 30.527 1.00 5.40 93 VAL C N 1
ATOM 2289 C CA . VAL C 1 75 ? 17.502 24.097 31.068 1.00 5.72 93 VAL C CA 1
ATOM 2290 C C . VAL C 1 75 ? 17.812 24.154 32.559 1.00 6.07 93 VAL C C 1
ATOM 2291 O O . VAL C 1 75 ? 17.218 23.421 33.356 1.00 6.30 93 VAL C O 1
ATOM 2295 N N . LEU C 1 76 ? 18.753 25.015 32.960 1.00 5.63 94 LEU C N 1
ATOM 2296 C CA . LEU C 1 76 ? 19.154 25.033 34.363 1.00 5.71 94 LEU C CA 1
ATOM 2297 C C . LEU C 1 76 ? 18.058 25.596 35.260 1.00 6.44 94 LEU C C 1
ATOM 2298 O O . LEU C 1 76 ? 17.895 25.131 36.391 1.00 7.25 94 LEU C O 1
ATOM 2303 N N . ARG C 1 77 ? 17.287 26.573 34.776 1.00 7.08 95 ARG C N 1
ATOM 2304 C CA . ARG C 1 77 ? 16.157 27.051 35.568 1.00 7.27 95 ARG C CA 1
ATOM 2305 C C . ARG C 1 77 ? 15.090 25.973 35.703 1.00 7.47 95 ARG C C 1
ATOM 2306 O O . ARG C 1 77 ? 14.475 25.819 36.770 1.00 8.73 95 ARG C O 1
ATOM 2314 N N . ALA C 1 78 ? 14.868 25.199 34.644 1.00 6.80 96 ALA C N 1
ATOM 2315 C CA . ALA C 1 78 ? 13.932 24.086 34.754 1.00 6.86 96 ALA C CA 1
ATOM 2316 C C . ALA C 1 78 ? 14.416 23.057 35.768 1.00 9.54 96 ALA C C 1
ATOM 2317 O O . ALA C 1 78 ? 13.624 22.548 36.568 1.00 8.65 96 ALA C O 1
ATOM 2319 N N . ALA C 1 79 ? 15.718 22.739 35.753 1.00 7.46 97 ALA C N 1
ATOM 2320 C CA . ALA C 1 79 ? 16.260 21.825 36.754 1.00 8.01 97 ALA C CA 1
ATOM 2321 C C . ALA C 1 79 ? 16.070 22.380 38.158 1.00 8.97 97 ALA C C 1
ATOM 2322 O O . ALA C 1 79 ? 15.661 21.655 39.072 1.00 9.59 97 ALA C O 1
ATOM 2324 N N . ALA C 1 80 ? 16.348 23.669 38.353 1.00 8.83 98 ALA C N 1
ATOM 2325 C CA . ALA C 1 80 ? 16.172 24.246 39.682 1.00 10.83 98 ALA C CA 1
ATOM 2326 C C . ALA C 1 80 ? 14.710 24.225 40.118 1.00 12.98 98 ALA C C 1
ATOM 2327 O O . ALA C 1 80 ? 14.420 24.080 41.313 1.00 14.63 98 ALA C O 1
ATOM 2329 N N . ASN C 1 81 ? 13.776 24.349 39.176 1.00 10.62 99 ASN C N 1
ATOM 2330 C CA . ASN C 1 81 ? 12.363 24.367 39.538 1.00 12.94 99 ASN C CA 1
ATOM 2331 C C . ASN C 1 81 ? 11.807 22.969 39.775 1.00 13.63 99 ASN C C 1
ATOM 2332 O O . ASN C 1 81 ? 10.929 22.793 40.632 1.00 17.08 99 ASN C O 1
ATOM 2337 N N . ARG C 1 82 ? 12.297 21.966 39.046 1.00 11.24 100 ARG C N 1
ATOM 2338 C CA . ARG C 1 82 ? 11.684 20.648 39.039 1.00 12.87 100 ARG C CA 1
ATOM 2339 C C . ARG C 1 82 ? 12.454 19.591 39.814 1.00 11.89 100 ARG C C 1
ATOM 2340 O O . ARG C 1 82 ? 11.898 18.511 40.060 1.00 13.29 100 ARG C O 1
ATOM 2348 N N . CYS C 1 83 ? 13.708 19.853 40.183 1.00 9.51 101 CYS C N 1
ATOM 2349 C CA . CYS C 1 83 ? 14.589 18.845 40.775 1.00 9.83 101 CYS C CA 1
ATOM 2350 C C . CYS C 1 83 ? 15.183 19.402 42.058 1.00 9.51 101 CYS C C 1
ATOM 2351 O O . CYS C 1 83 ? 16.163 20.165 42.000 1.00 10.01 101 CYS C O 1
ATOM 2354 N N . PRO C 1 84 ? 14.631 19.048 43.222 1.00 10.68 102 PRO C N 1
ATOM 2355 C CA . PRO C 1 84 ? 15.116 19.649 44.475 1.00 11.47 102 PRO C CA 1
ATOM 2356 C C . PRO C 1 84 ? 16.605 19.488 44.723 1.00 9.64 102 PRO C C 1
ATOM 2357 O O . PRO C 1 84 ? 17.204 20.374 45.343 1.00 10.97 102 PRO C O 1
ATOM 2361 N N . THR C 1 85 ? 17.217 18.396 44.270 1.00 8.80 103 THR C N 1
ATOM 2362 C CA . THR C 1 85 ? 18.642 18.171 44.464 1.00 8.78 103 THR C CA 1
ATOM 2363 C C . THR C 1 85 ? 19.452 18.434 43.199 1.00 7.46 103 THR C C 1
ATOM 2364 O O . THR C 1 85 ? 20.593 17.963 43.091 1.00 8.61 103 THR C O 1
ATOM 2368 N N . GLY C 1 86 ? 18.888 19.194 42.253 1.00 7.52 104 GLY C N 1
ATOM 2369 C CA . GLY C 1 86 ? 19.571 19.536 41.019 1.00 6.78 104 GLY C CA 1
ATOM 2370 C C . GLY C 1 86 ? 19.332 18.521 39.922 1.00 7.18 104 GLY C C 1
ATOM 2371 O O . GLY C 1 86 ? 18.701 17.478 40.112 1.00 7.26 104 GLY C O 1
ATOM 2372 N N . GLY C 1 87 ? 19.845 18.833 38.738 1.00 7.13 105 GLY C N 1
ATOM 2373 C CA . GLY C 1 87 ? 19.661 17.941 37.611 1.00 6.62 105 GLY C CA 1
ATOM 2374 C C . GLY C 1 87 ? 20.385 18.457 36.387 1.00 5.92 105 GLY C C 1
ATOM 2375 O O . GLY C 1 87 ? 21.179 19.403 36.450 1.00 6.35 105 GLY C O 1
ATOM 2376 N N . ARG C 1 88 ? 20.087 17.814 35.261 1.00 6.77 106 ARG C N 1
ATOM 2377 C CA . ARG C 1 88 ? 20.821 18.029 34.024 1.00 6.64 106 ARG C CA 1
ATOM 2378 C C . ARG C 1 88 ? 19.890 17.747 32.856 1.00 7.57 106 ARG C C 1
ATOM 2379 O O . ARG C 1 88 ? 18.957 16.942 32.973 1.00 9.70 106 ARG C O 1
ATOM 2387 N N . GLY C 1 89 ? 20.158 18.375 31.719 1.00 5.58 107 GLY C N 1
ATOM 2388 C CA . GLY C 1 89 ? 19.360 18.070 30.549 1.00 7.95 107 GLY C CA 1
ATOM 2389 C C . GLY C 1 89 ? 19.766 18.891 29.347 1.00 5.47 107 GLY C C 1
ATOM 2390 O O . GLY C 1 89 ? 20.791 19.582 29.352 1.00 5.55 107 GLY C O 1
ATOM 2391 N N . LYS C 1 90 ? 18.932 18.798 28.313 1.00 5.19 108 LYS C N 1
ATOM 2392 C CA . LYS C 1 90 ? 19.158 19.485 27.051 1.00 6.60 108 LYS C CA 1
ATOM 2393 C C . LYS C 1 90 ? 17.894 20.249 26.703 1.00 6.28 108 LYS C C 1
ATOM 2394 O O . LYS C 1 90 ? 16.824 19.977 27.247 1.00 6.78 108 LYS C O 1
ATOM 2400 N N . ILE C 1 91 ? 18.006 21.214 25.787 1.00 5.55 109 ILE C N 1
ATOM 2401 C CA . ILE C 1 91 ? 16.816 21.984 25.417 1.00 6.33 109 ILE C CA 1
ATOM 2402 C C . ILE C 1 91 ? 15.775 21.094 24.737 1.00 5.83 109 ILE C C 1
ATOM 2403 O O . ILE C 1 91 ? 14.565 21.235 24.963 1.00 7.44 109 ILE C O 1
ATOM 2408 N N . ASN C 1 92 ? 16.226 20.187 23.888 1.00 6.43 110 ASN C N 1
ATOM 2409 C CA . ASN C 1 92 ? 15.392 19.155 23.289 1.00 6.95 110 ASN C CA 1
ATOM 2410 C C . ASN C 1 92 ? 16.298 17.965 23.026 1.00 6.95 110 ASN C C 1
ATOM 2411 O O . ASN C 1 92 ? 17.528 18.068 23.157 1.00 6.89 110 ASN C O 1
ATOM 2416 N N . PRO C 1 93 ? 15.728 16.793 22.702 1.00 7.87 111 PRO C N 1
ATOM 2417 C CA . PRO C 1 93 ? 16.558 15.574 22.701 1.00 8.06 111 PRO C CA 1
ATOM 2418 C C . PRO C 1 93 ? 17.632 15.538 21.638 1.00 8.09 111 PRO C C 1
ATOM 2419 O O . PRO C 1 93 ? 18.593 14.770 21.789 1.00 10.82 111 PRO C O 1
ATOM 2423 N N . SER C 1 94 ? 17.526 16.333 20.576 1.00 8.42 112 SER C N 1
ATOM 2424 C CA . SER C 1 94 ? 18.541 16.294 19.534 1.00 12.33 112 SER C CA 1
ATOM 2425 C C . SER C 1 94 ? 19.599 17.378 19.674 1.00 11.60 112 SER C C 1
ATOM 2426 O O . SER C 1 94 ? 20.550 17.392 18.886 1.00 11.80 112 SER C O 1
ATOM 2429 N N . ALA C 1 95 ? 19.473 18.265 20.655 1.00 9.69 113 ALA C N 1
ATOM 2430 C CA . ALA C 1 95 ? 20.430 19.348 20.798 1.00 8.23 113 ALA C CA 1
ATOM 2431 C C . ALA C 1 95 ? 21.793 18.810 21.243 1.00 7.60 113 ALA C C 1
ATOM 2432 O O . ALA C 1 95 ? 21.873 17.818 21.972 1.00 8.51 113 ALA C O 1
ATOM 2434 N N . PRO C 1 96 ? 22.887 19.456 20.821 1.00 6.52 114 PRO C N 1
ATOM 2435 C CA . PRO C 1 96 ? 24.216 18.934 21.185 1.00 7.66 114 PRO C CA 1
ATOM 2436 C C . PRO C 1 96 ? 24.603 19.136 22.640 1.00 6.57 114 PRO C C 1
ATOM 2437 O O . PRO C 1 96 ? 25.288 18.271 23.197 1.00 6.60 114 PRO C O 1
ATOM 2441 N N . PHE C 1 97 ? 24.241 20.255 23.263 1.00 5.26 115 PHE C N 1
ATOM 2442 C CA . PHE C 1 97 ? 24.748 20.533 24.601 1.00 5.41 115 PHE C CA 1
ATOM 2443 C C . PHE C 1 97 ? 23.843 20.018 25.709 1.00 4.34 115 PHE C C 1
ATOM 2444 O O . PHE C 1 97 ? 22.613 20.171 25.666 1.00 5.51 115 PHE C O 1
ATOM 2452 N N . LEU C 1 98 ? 24.489 19.455 26.726 1.00 5.08 116 LEU C N 1
ATOM 2453 C CA . LEU C 1 98 ? 23.870 19.139 27.995 1.00 5.55 116 LEU C CA 1
ATOM 2454 C C . LEU C 1 98 ? 24.378 20.120 29.045 1.00 4.42 116 LEU C C 1
ATOM 2455 O O . LEU C 1 98 ? 25.567 20.468 29.064 1.00 5.92 116 LEU C O 1
ATOM 2460 N N . PHE C 1 99 ? 23.471 20.581 29.898 1.00 4.62 117 PHE C N 1
ATOM 2461 C CA . PHE C 1 99 ? 23.793 21.506 30.976 1.00 5.55 117 PHE C CA 1
ATOM 2462 C C . PHE C 1 99 ? 23.398 20.871 32.300 1.00 4.79 117 PHE C C 1
ATOM 2463 O O . PHE C 1 99 ? 22.350 20.228 32.394 1.00 5.93 117 PHE C O 1
ATOM 2471 N N . ALA C 1 100 ? 24.223 21.055 33.324 1.00 4.42 118 ALA C N 1
ATOM 2472 C CA . ALA C 1 100 ? 23.949 20.489 34.639 1.00 4.89 118 ALA C CA 1
ATOM 2473 C C . ALA C 1 100 ? 24.156 21.527 35.729 1.00 5.81 118 ALA C C 1
ATOM 2474 O O . ALA C 1 100 ? 25.075 22.349 35.658 1.00 5.21 118 ALA C O 1
ATOM 2476 N N . ILE C 1 101 ? 23.306 21.455 36.753 1.00 5.48 119 ILE C N 1
ATOM 2477 C CA . ILE C 1 101 ? 23.418 22.268 37.964 1.00 5.82 119 ILE C CA 1
ATOM 2478 C C . ILE C 1 101 ? 23.336 21.324 39.163 1.00 5.76 119 ILE C C 1
ATOM 2479 O O . ILE C 1 101 ? 22.301 20.684 39.393 1.00 6.58 119 ILE C O 1
ATOM 2484 N N . ASP C 1 102 ? 24.426 21.216 39.913 1.00 5.26 120 ASP C N 1
ATOM 2485 C CA . ASP C 1 102 ? 24.587 20.129 40.879 1.00 6.91 120 ASP C CA 1
ATOM 2486 C C . ASP C 1 102 ? 25.045 20.657 42.229 1.00 6.10 120 ASP C C 1
ATOM 2487 O O . ASP C 1 102 ? 26.236 20.998 42.386 1.00 6.64 120 ASP C O 1
ATOM 2492 N N . PRO C 1 103 ? 24.166 20.708 43.231 1.00 6.13 121 PRO C N 1
ATOM 2493 C CA . PRO C 1 103 ? 24.604 21.089 44.578 1.00 7.38 121 PRO C CA 1
ATOM 2494 C C . PRO C 1 103 ? 25.327 19.911 45.218 1.00 7.30 121 PRO C C 1
ATOM 2495 O O . PRO C 1 103 ? 24.836 18.779 45.191 1.00 8.81 121 PRO C O 1
ATOM 2499 N N . ASN C 1 104 ? 26.494 20.179 45.800 1.00 7.19 122 ASN C N 1
ATOM 2500 C CA . ASN C 1 104 ? 27.324 19.112 46.344 1.00 7.92 122 ASN C CA 1
ATOM 2501 C C . ASN C 1 104 ? 27.969 19.533 47.658 1.00 8.02 122 ASN C C 1
ATOM 2502 O O . ASN C 1 104 ? 28.189 20.717 47.917 1.00 9.04 122 ASN C O 1
ATOM 2507 N N . ASP C 1 105 ? 28.294 18.534 48.473 1.00 9.15 123 ASP C N 1
ATOM 2508 C CA . ASP C 1 105 ? 29.148 18.753 49.631 1.00 9.75 123 ASP C CA 1
ATOM 2509 C C . ASP C 1 105 ? 30.543 19.165 49.182 1.00 11.09 123 ASP C C 1
ATOM 2510 O O . ASP C 1 105 ? 30.989 18.836 48.082 1.00 11.54 123 ASP C O 1
ATOM 2515 N N . GLY C 1 106 ? 31.251 19.847 50.069 1.00 10.80 124 GLY C N 1
ATOM 2516 C CA . GLY C 1 106 ? 32.646 20.167 49.836 1.00 12.67 124 GLY C CA 1
ATOM 2517 C C . GLY C 1 106 ? 32.873 21.589 49.369 1.00 10.43 124 GLY C C 1
ATOM 2518 O O . GLY C 1 106 ? 32.060 22.490 49.579 1.00 13.08 124 GLY C O 1
ATOM 2519 N N . ASP C 1 107 ? 34.020 21.792 48.723 1.00 11.90 125 ASP C N 1
ATOM 2520 C CA . ASP C 1 107 ? 34.394 23.121 48.274 1.00 10.52 125 ASP C CA 1
ATOM 2521 C C . ASP C 1 107 ? 35.085 23.026 46.922 1.00 9.05 125 ASP C C 1
ATOM 2522 O O . ASP C 1 107 ? 35.237 21.943 46.349 1.00 10.07 125 ASP C O 1
ATOM 2527 N N . CYS C 1 108 ? 35.527 24.174 46.421 1.00 7.61 126 CYS C N 1
ATOM 2528 C CA . CYS C 1 108 ? 36.077 24.293 45.080 1.00 7.93 126 CYS C CA 1
ATOM 2529 C C . CYS C 1 108 ? 37.597 24.191 45.052 1.00 6.71 126 CYS C C 1
ATOM 2530 O O . CYS C 1 108 ? 38.222 24.563 44.055 1.00 8.31 126 CYS C O 1
ATOM 2533 N N . SER C 1 109 ? 38.205 23.704 46.131 1.00 7.76 127 SER C N 1
ATOM 2534 C CA . SER C 1 109 ? 39.656 23.665 46.255 1.00 8.53 127 SER C CA 1
ATOM 2535 C C . SER C 1 109 ? 40.242 22.272 46.082 1.00 8.14 127 SER C C 1
ATOM 2536 O O . SER C 1 109 ? 41.468 22.125 46.153 1.00 9.82 127 SER C O 1
ATOM 2539 N N . THR C 1 110 ? 39.417 21.256 45.840 1.00 8.76 128 THR C N 1
ATOM 2540 C CA . THR C 1 110 ? 39.829 19.860 45.919 1.00 9.41 128 THR C CA 1
ATOM 2541 C C . THR C 1 110 ? 39.988 19.233 44.540 1.00 7.87 128 THR C C 1
ATOM 2542 O O . THR C 1 110 ? 39.401 19.675 43.546 1.00 7.94 128 THR C O 1
ATOM 2546 N N . ASP C 1 111 ? 40.797 18.172 44.507 1.00 7.61 129 ASP C N 1
ATOM 2547 C CA . ASP C 1 111 ? 40.947 17.309 43.339 1.00 8.68 129 ASP C CA 1
ATOM 2548 C C . ASP C 1 111 ? 41.699 17.985 42.194 1.00 8.27 129 ASP C C 1
ATOM 2549 O O . ASP C 1 111 ? 41.528 17.622 41.023 1.00 8.43 129 ASP C O 1
ATOM 2554 N N . PHE C 1 112 ? 42.550 18.952 42.532 1.00 7.56 130 PHE C N 1
ATOM 2555 C CA . PHE C 1 112 ? 43.553 19.493 41.620 1.00 8.33 130 PHE C CA 1
ATOM 2556 C C . PHE C 1 112 ? 44.728 19.987 42.443 1.00 9.45 130 PHE C C 1
ATOM 2557 O O . PHE C 1 112 ? 45.762 20.371 41.892 1.00 10.00 130 PHE C O 1
ATOM 2574 N N . ASP D 1 2 ? 55.882 29.933 41.137 1.00 11.92 20 ASP D N 1
ATOM 2575 C CA . ASP D 1 2 ? 56.334 29.670 42.502 1.00 9.82 20 ASP D CA 1
ATOM 2576 C C . ASP D 1 2 ? 55.177 29.974 43.445 1.00 8.80 20 ASP D C 1
ATOM 2577 O O . ASP D 1 2 ? 54.807 31.122 43.604 1.00 10.49 20 ASP D O 1
ATOM 2582 N N . PRO D 1 3 ? 54.590 28.957 44.076 1.00 8.68 21 PRO D N 1
ATOM 2583 C CA . PRO D 1 3 ? 54.959 27.546 43.986 1.00 9.95 21 PRO D CA 1
ATOM 2584 C C . PRO D 1 3 ? 54.623 26.946 42.627 1.00 8.45 21 PRO D C 1
ATOM 2585 O O . PRO D 1 3 ? 53.732 27.426 41.914 1.00 8.68 21 PRO D O 1
ATOM 2589 N N . LEU D 1 4 ? 55.357 25.899 42.271 1.00 9.51 22 LEU D N 1
ATOM 2590 C CA . LEU D 1 4 ? 55.039 25.070 41.115 1.00 11.63 22 LEU D CA 1
ATOM 2591 C C . LEU D 1 4 ? 55.258 23.635 41.561 1.00 11.12 22 LEU D C 1
ATOM 2592 O O . LEU D 1 4 ? 56.403 23.228 41.794 1.00 11.89 22 LEU D O 1
ATOM 2597 N N . SER D 1 5 ? 54.172 22.880 41.689 1.00 11.10 23 SER D N 1
ATOM 2598 C CA . SER D 1 5 ? 54.178 21.565 42.313 1.00 11.40 23 SER D CA 1
ATOM 2599 C C . SER D 1 5 ? 53.739 20.529 41.291 1.00 11.46 23 SER D C 1
ATOM 2600 O O . SER D 1 5 ? 52.622 20.600 40.763 1.00 10.17 23 SER D O 1
ATOM 2603 N N . CYS D 1 6 ? 54.614 19.570 41.011 1.00 12.53 24 CYS D N 1
ATOM 2604 C CA . CYS D 1 6 ? 54.264 18.488 40.116 1.00 11.31 24 CYS D CA 1
ATOM 2605 C C . CYS D 1 6 ? 53.363 17.517 40.853 1.00 12.36 24 CYS D C 1
ATOM 2606 O O . CYS D 1 6 ? 53.542 17.275 42.050 1.00 15.89 24 CYS D O 1
ATOM 2609 N N . TYR D 1 7 ? 52.387 16.968 40.144 1.00 11.26 25 TYR D N 1
ATOM 2610 C CA . TYR D 1 7 ? 51.670 15.835 40.697 1.00 14.02 25 TYR D CA 1
ATOM 2611 C C . TYR D 1 7 ? 52.655 14.687 40.877 1.00 17.21 25 TYR D C 1
ATOM 2612 O O . TYR D 1 7 ? 53.700 14.634 40.220 1.00 19.49 25 TYR D O 1
ATOM 2621 N N . ASP D 1 8 ? 52.356 13.797 41.819 1.00 15.25 26 ASP D N 1
ATOM 2622 C CA . ASP D 1 8 ? 53.304 12.741 42.133 1.00 22.53 26 ASP D CA 1
ATOM 2623 C C . ASP D 1 8 ? 53.526 11.850 40.910 1.00 22.94 26 ASP D C 1
ATOM 2624 O O . ASP D 1 8 ? 52.822 11.936 39.899 1.00 20.05 26 ASP D O 1
ATOM 2629 N N . ASN D 1 9 ? 54.543 10.999 41.003 1.00 27.15 27 ASN D N 1
ATOM 2630 C CA . ASN D 1 9 ? 54.845 10.058 39.933 1.00 25.48 27 ASN D CA 1
ATOM 2631 C C . ASN D 1 9 ? 53.947 8.833 39.959 1.00 28.25 27 ASN D C 1
ATOM 2632 O O . ASN D 1 9 ? 54.290 7.820 39.338 1.00 28.65 27 ASN D O 1
ATOM 2637 N N . PHE D 1 10 ? 52.799 8.910 40.638 1.00 26.96 28 PHE D N 1
ATOM 2638 C CA . PHE D 1 10 ? 51.893 7.770 40.695 1.00 25.83 28 PHE D CA 1
ATOM 2639 C C . PHE D 1 10 ? 50.962 7.715 39.495 1.00 26.88 28 PHE D C 1
ATOM 2640 O O . PHE D 1 10 ? 50.366 6.663 39.235 1.00 27.05 28 PHE D O 1
ATOM 2648 N N . GLY D 1 11 ? 50.830 8.816 38.757 1.00 25.69 29 GLY D N 1
ATOM 2649 C CA . GLY D 1 11 ? 49.987 8.817 37.585 1.00 25.01 29 GLY D CA 1
ATOM 2650 C C . GLY D 1 11 ? 50.631 8.114 36.403 1.00 21.09 29 GLY D C 1
ATOM 2651 O O . GLY D 1 11 ? 51.849 7.963 36.307 1.00 22.15 29 GLY D O 1
ATOM 2652 N N . ASN D 1 12 ? 49.785 7.669 35.478 1.00 19.50 30 ASN D N 1
ATOM 2653 C CA . ASN D 1 12 ? 50.256 7.016 34.263 1.00 19.27 30 ASN D CA 1
ATOM 2654 C C . ASN D 1 12 ? 49.899 7.796 32.997 1.00 15.28 30 ASN D C 1
ATOM 2655 O O . ASN D 1 12 ? 49.931 7.221 31.904 1.00 16.55 30 ASN D O 1
ATOM 2660 N N . ARG D 1 13 ? 49.576 9.092 33.105 1.00 16.22 31 ARG D N 1
ATOM 2661 C CA . ARG D 1 13 ? 49.216 9.912 31.942 1.00 10.38 31 ARG D CA 1
ATOM 2662 C C . ARG D 1 13 ? 50.175 11.089 31.769 1.00 10.64 31 ARG D C 1
ATOM 2663 O O . ARG D 1 13 ? 50.438 11.833 32.721 1.00 13.92 31 ARG D O 1
ATOM 2671 N N . ASP D 1 14 ? 50.691 11.247 30.550 1.00 9.73 32 ASP D N 1
ATOM 2672 C CA . ASP D 1 14 ? 51.717 12.232 30.245 1.00 9.21 32 ASP D CA 1
ATOM 2673 C C . ASP D 1 14 ? 51.067 13.574 29.931 1.00 9.09 32 ASP D C 1
ATOM 2674 O O . ASP D 1 14 ? 50.142 13.649 29.113 1.00 10.01 32 ASP D O 1
ATOM 2679 N N . VAL D 1 15 ? 51.572 14.639 30.561 1.00 8.76 33 VAL D N 1
ATOM 2680 C CA . VAL D 1 15 ? 51.060 15.994 30.350 1.00 7.77 33 VAL D CA 1
ATOM 2681 C C . VAL D 1 15 ? 51.257 16.484 28.923 1.00 8.83 33 VAL D C 1
ATOM 2682 O O . VAL D 1 15 ? 50.602 17.447 28.502 1.00 9.50 33 VAL D O 1
ATOM 2686 N N . ALA D 1 16 ? 52.159 15.860 28.162 1.00 9.82 34 ALA D N 1
ATOM 2687 C CA . ALA D 1 16 ? 52.530 16.405 26.860 1.00 8.89 34 ALA D CA 1
ATOM 2688 C C . ALA D 1 16 ? 51.329 16.546 25.935 1.00 10.01 34 ALA D C 1
ATOM 2689 O O . ALA D 1 16 ? 51.219 17.529 25.197 1.00 10.65 34 ALA D O 1
ATOM 2691 N N . ALA D 1 17 ? 50.410 15.580 25.964 1.00 11.59 35 ALA D N 1
ATOM 2692 C CA . ALA D 1 17 ? 49.244 15.657 25.091 1.00 12.04 35 ALA D CA 1
ATOM 2693 C C . ALA D 1 17 ? 48.322 16.809 25.460 1.00 10.32 35 ALA D C 1
ATOM 2694 O O . ALA D 1 17 ? 47.541 17.260 24.617 1.00 13.41 35 ALA D O 1
ATOM 2696 N N . CYS D 1 18 ? 48.405 17.296 26.696 1.00 8.68 36 CYS D N 1
ATOM 2697 C CA . CYS D 1 18 ? 47.544 18.379 27.161 1.00 8.04 36 CYS D CA 1
ATOM 2698 C C . CYS D 1 18 ? 48.069 19.773 26.836 1.00 8.78 36 CYS D C 1
ATOM 2699 O O . CYS D 1 18 ? 47.304 20.741 26.938 1.00 8.74 36 CYS D O 1
ATOM 2702 N N . ALA D 1 19 ? 49.346 19.909 26.467 1.00 8.99 37 ALA D N 1
ATOM 2703 C CA . ALA D 1 19 ? 49.905 21.240 26.257 1.00 8.72 37 ALA D CA 1
ATOM 2704 C C . ALA D 1 19 ? 49.195 21.981 25.133 1.00 10.52 37 ALA D C 1
ATOM 2705 O O . ALA D 1 19 ? 49.144 23.218 25.146 1.00 11.17 37 ALA D O 1
ATOM 2707 N N . ARG D 1 20 ? 48.634 21.252 24.164 1.00 9.61 38 ARG D N 1
ATOM 2708 C CA . ARG D 1 20 ? 47.972 21.906 23.041 1.00 11.67 38 ARG D CA 1
ATOM 2709 C C . ARG D 1 20 ? 46.745 22.700 23.461 1.00 10.69 38 ARG D C 1
ATOM 2710 O O . ARG D 1 20 ? 46.272 23.536 22.682 1.00 12.87 38 ARG D O 1
ATOM 2718 N N . PHE D 1 21 ? 46.216 22.462 24.662 1.00 7.28 39 PHE D N 1
ATOM 2719 C CA . PHE D 1 21 ? 45.011 23.144 25.120 1.00 6.78 39 PHE D CA 1
ATOM 2720 C C . PHE D 1 21 ? 45.301 24.297 26.070 1.00 6.92 39 PHE D C 1
ATOM 2721 O O . PHE D 1 21 ? 44.363 24.967 26.505 1.00 6.61 39 PHE D O 1
ATOM 2729 N N . ILE D 1 22 ? 46.575 24.553 26.382 1.00 7.69 40 ILE D N 1
ATOM 2730 C CA . ILE D 1 22 ? 46.919 25.591 27.354 1.00 6.10 40 ILE D CA 1
ATOM 2731 C C . ILE D 1 22 ? 46.406 26.954 26.906 1.00 7.54 40 ILE D C 1
ATOM 2732 O O . ILE D 1 22 ? 45.769 27.673 27.680 1.00 6.69 40 ILE D O 1
ATOM 2737 N N . ASP D 1 23 ? 46.697 27.344 25.662 1.00 5.85 41 ASP D N 1
ATOM 2738 C CA . ASP D 1 23 ? 46.271 28.675 25.234 1.00 7.42 41 ASP D CA 1
ATOM 2739 C C . ASP D 1 23 ? 44.752 28.786 25.235 1.00 6.04 41 ASP D C 1
ATOM 2740 O O . ASP D 1 23 ? 44.198 29.792 25.689 1.00 6.44 41 ASP D O 1
ATOM 2745 N N . ASP D 1 24 ? 44.066 27.763 24.716 1.00 5.88 42 ASP D N 1
ATOM 2746 C CA . ASP D 1 24 ? 42.607 27.781 24.660 1.00 6.58 42 ASP D CA 1
ATOM 2747 C C . ASP D 1 24 ? 42.010 27.909 26.058 1.00 6.38 42 ASP D C 1
ATOM 2748 O O . ASP D 1 24 ? 41.099 28.714 26.289 1.00 5.64 42 ASP D O 1
ATOM 2753 N N . PHE D 1 25 ? 42.521 27.129 27.011 1.00 5.50 43 PHE D N 1
ATOM 2754 C CA . PHE D 1 25 ? 41.990 27.196 28.367 1.00 4.93 43 PHE D CA 1
ATOM 2755 C C . PHE D 1 25 ? 42.226 28.572 28.975 1.00 5.36 43 PHE D C 1
ATOM 2756 O O . PHE D 1 25 ? 41.306 29.197 29.520 1.00 5.46 43 PHE D O 1
ATOM 2764 N N . CYS D 1 26 ? 43.472 29.043 28.924 1.00 5.79 44 CYS D N 1
ATOM 2765 C CA . CYS D 1 26 ? 43.788 30.330 29.532 1.00 6.08 44 CYS D CA 1
ATOM 2766 C C . CYS D 1 26 ? 43.019 31.462 28.858 1.00 5.80 44 CYS D C 1
ATOM 2767 O O . CYS D 1 26 ? 42.424 32.308 29.538 1.00 6.40 44 CYS D O 1
ATOM 2770 N N . ASP D 1 27 ? 42.991 31.471 27.520 1.00 5.86 45 ASP D N 1
ATOM 2771 C CA . ASP D 1 27 ? 42.287 32.537 26.806 1.00 5.82 45 ASP D CA 1
ATOM 2772 C C . ASP D 1 27 ? 40.803 32.568 27.157 1.00 6.69 45 ASP D C 1
ATOM 2773 O O . ASP D 1 27 ? 40.209 33.647 27.236 1.00 7.86 45 ASP D O 1
ATOM 2778 N N . THR D 1 28 ? 40.173 31.399 27.328 1.00 6.45 46 THR D N 1
ATOM 2779 C CA . THR D 1 28 ? 38.724 31.369 27.525 1.00 6.75 46 THR D CA 1
ATOM 2780 C C . THR D 1 28 ? 38.289 31.526 28.977 1.00 6.09 46 THR D C 1
ATOM 2781 O O . THR D 1 28 ? 37.242 32.140 29.226 1.00 7.27 46 THR D O 1
ATOM 2785 N N . LEU D 1 29 ? 39.042 30.993 29.944 1.00 6.32 47 LEU D N 1
ATOM 2786 C CA . LEU D 1 29 ? 38.567 31.012 31.322 1.00 6.19 47 LEU D CA 1
ATOM 2787 C C . LEU D 1 29 ? 39.145 32.119 32.193 1.00 6.50 47 LEU D C 1
ATOM 2788 O O . LEU D 1 29 ? 38.512 32.479 33.189 1.00 6.89 47 LEU D O 1
ATOM 2793 N N . THR D 1 30 ? 40.326 32.652 31.872 1.00 6.27 48 THR D N 1
ATOM 2794 C CA . THR D 1 30 ? 40.899 33.695 32.728 1.00 7.15 48 THR D CA 1
ATOM 2795 C C . THR D 1 30 ? 40.151 35.027 32.706 1.00 9.68 48 THR D C 1
ATOM 2796 O O . THR D 1 30 ? 40.209 35.740 33.717 1.00 9.41 48 THR D O 1
ATOM 2800 N N . PRO D 1 31 ? 39.467 35.428 31.619 1.00 8.54 49 PRO D N 1
ATOM 2801 C CA . PRO D 1 31 ? 38.751 36.717 31.659 1.00 9.40 49 PRO D CA 1
ATOM 2802 C C . PRO D 1 31 ? 37.589 36.754 32.629 1.00 9.03 49 PRO D C 1
ATOM 2803 O O . PRO D 1 31 ? 37.090 37.850 32.922 1.00 9.34 49 PRO D O 1
ATOM 2807 N N . ASN D 1 32 ? 37.122 35.614 33.122 1.00 7.02 50 ASN D N 1
ATOM 2808 C CA . ASN D 1 32 ? 35.963 35.624 33.997 1.00 6.86 50 ASN D CA 1
ATOM 2809 C C . ASN D 1 32 ? 36.306 36.140 35.389 1.00 7.00 50 ASN D C 1
ATOM 2810 O O . ASN D 1 32 ? 37.407 35.922 35.904 1.00 7.13 50 ASN D O 1
ATOM 2815 N N . ILE D 1 33 ? 35.325 36.794 36.010 1.00 6.71 51 ILE D N 1
ATOM 2816 C CA . ILE D 1 33 ? 35.406 37.184 37.415 1.00 7.45 51 ILE D CA 1
ATOM 2817 C C . ILE D 1 33 ? 35.133 35.958 38.286 1.00 6.65 51 ILE D C 1
ATOM 2818 O O . ILE D 1 33 ? 34.077 35.323 38.155 1.00 6.87 51 ILE D O 1
ATOM 2823 N N . TYR D 1 34 ? 36.054 35.657 39.211 1.00 6.30 52 TYR D N 1
ATOM 2824 C CA . TYR D 1 34 ? 35.917 34.565 40.175 1.00 7.00 52 TYR D CA 1
ATOM 2825 C C . TYR D 1 34 ? 35.853 35.126 41.588 1.00 6.78 52 TYR D C 1
ATOM 2826 O O . TYR D 1 34 ? 36.746 35.875 42.011 1.00 7.19 52 TYR D O 1
ATOM 2835 N N . ARG D 1 35 ? 34.807 34.742 42.314 1.00 6.38 53 ARG D N 1
ATOM 2836 C CA . ARG D 1 35 ? 34.697 35.070 43.716 1.00 8.66 53 ARG D CA 1
ATOM 2837 C C . ARG D 1 35 ? 35.796 34.355 44.495 1.00 7.61 53 ARG D C 1
ATOM 2838 O O . ARG D 1 35 ? 36.335 33.336 44.038 1.00 7.41 53 ARG D O 1
ATOM 2846 N N . PRO D 1 36 ? 36.138 34.855 45.685 1.00 7.38 54 PRO D N 1
ATOM 2847 C CA . PRO D 1 36 ? 37.141 34.167 46.513 1.00 8.78 54 PRO D CA 1
ATOM 2848 C C . PRO D 1 36 ? 36.737 32.723 46.757 1.00 7.85 54 PRO D C 1
ATOM 2849 O O . PRO D 1 36 ? 35.617 32.438 47.185 1.00 9.03 54 PRO D O 1
ATOM 2853 N N . ARG D 1 37 ? 37.669 31.805 46.488 1.00 6.89 55 ARG D N 1
ATOM 2854 C CA . ARG D 1 37 ? 37.519 30.356 46.697 1.00 7.79 55 ARG D CA 1
ATOM 2855 C C . ARG D 1 37 ? 36.624 29.673 45.664 1.00 6.44 55 ARG D C 1
ATOM 2856 O O . ARG D 1 37 ? 36.270 28.492 45.860 1.00 7.59 55 ARG D O 1
ATOM 2864 N N . ASP D 1 38 ? 36.257 30.349 44.574 1.00 6.60 56 ASP D N 1
ATOM 2865 C CA . ASP D 1 38 ? 35.575 29.721 43.447 1.00 7.01 56 ASP D CA 1
ATOM 2866 C C . ASP D 1 38 ? 36.588 29.307 42.377 1.00 6.15 56 ASP D C 1
ATOM 2867 O O . ASP D 1 38 ? 37.746 29.736 42.378 1.00 6.75 56 ASP D O 1
ATOM 2872 N N . ASN D 1 39 ? 36.131 28.483 41.424 1.00 5.51 57 ASN D N 1
ATOM 2873 C CA . ASN D 1 39 ? 37.010 28.042 40.344 1.00 5.16 57 ASN D CA 1
ATOM 2874 C C . ASN D 1 39 ? 36.277 27.960 39.010 1.00 4.32 57 ASN D C 1
ATOM 2875 O O . ASN D 1 39 ? 35.040 27.977 38.936 1.00 5.55 57 ASN D O 1
ATOM 2880 N N . GLY D 1 40 ? 37.079 27.874 37.955 1.00 5.54 58 GLY D N 1
ATOM 2881 C CA . GLY D 1 40 ? 36.595 27.462 36.650 1.00 5.07 58 GLY D CA 1
ATOM 2882 C C . GLY D 1 40 ? 37.464 26.333 36.136 1.00 4.52 58 GLY D C 1
ATOM 2883 O O . GLY D 1 40 ? 38.653 26.254 36.451 1.00 5.26 58 GLY D O 1
ATOM 2884 N N . GLN D 1 41 ? 36.851 25.444 35.343 1.00 4.76 59 GLN D N 1
ATOM 2885 C CA . GLN D 1 41 ? 37.535 24.256 34.841 1.00 4.85 59 GLN D CA 1
ATOM 2886 C C . GLN D 1 41 ? 37.141 23.984 33.398 1.00 4.65 59 GLN D C 1
ATOM 2887 O O . GLN D 1 41 ? 36.053 24.365 32.943 1.00 4.91 59 GLN D O 1
ATOM 2893 N N . ARG D 1 42 ? 38.042 23.327 32.670 1.00 4.29 60 ARG D N 1
ATOM 2894 C CA . ARG D 1 42 ? 37.676 22.703 31.407 1.00 4.63 60 ARG D CA 1
ATOM 2895 C C . ARG D 1 42 ? 38.266 21.306 31.339 1.00 4.53 60 ARG D C 1
ATOM 2896 O O . ARG D 1 42 ? 39.350 21.044 31.863 1.00 5.23 60 ARG D O 1
ATOM 2904 N N . CYS D 1 43 ? 37.554 20.423 30.652 1.00 4.58 61 CYS D N 1
ATOM 2905 C CA . CYS D 1 43 ? 38.002 19.063 30.399 1.00 4.01 61 CYS D CA 1
ATOM 2906 C C . CYS D 1 43 ? 38.093 18.865 28.893 1.00 4.37 61 CYS D C 1
ATOM 2907 O O . CYS D 1 43 ? 37.153 19.202 28.161 1.00 5.39 61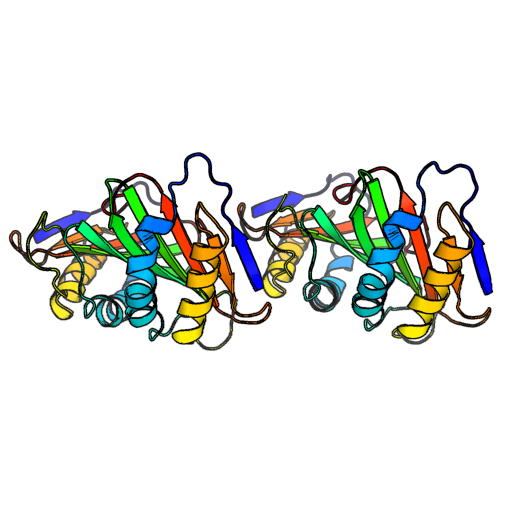 CYS D O 1
ATOM 2910 N N . TYR D 1 44 ? 39.239 18.357 28.440 1.00 4.91 62 TYR D N 1
ATOM 2911 C CA . TYR D 1 44 ? 39.485 18.087 27.029 1.00 4.53 62 TYR D CA 1
ATOM 2912 C C . TYR D 1 44 ? 39.811 16.613 26.853 1.00 5.79 62 TYR D C 1
ATOM 2913 O O . TYR D 1 44 ? 40.671 16.081 27.558 1.00 6.44 62 TYR D O 1
ATOM 2922 N N . VAL D 1 45 ? 39.159 15.978 25.885 1.00 5.52 63 VAL D N 1
ATOM 2923 C CA . VAL D 1 45 ? 39.474 14.602 25.523 1.00 6.38 63 VAL D CA 1
ATOM 2924 C C . VAL D 1 45 ? 40.649 14.619 24.558 1.00 8.24 63 VAL D C 1
ATOM 2925 O O . VAL D 1 45 ? 40.655 15.374 23.578 1.00 9.12 63 VAL D O 1
ATOM 2929 N N . VAL D 1 46 ? 41.635 13.765 24.799 1.00 8.01 64 VAL D N 1
ATOM 2930 C CA . VAL D 1 46 ? 42.736 13.627 23.848 1.00 11.44 64 VAL D CA 1
ATOM 2931 C C . VAL D 1 46 ? 43.433 12.310 24.134 1.00 9.90 64 VAL D C 1
ATOM 2932 O O . VAL D 1 46 ? 43.532 11.888 25.287 1.00 10.64 64 VAL D O 1
ATOM 2936 N N . ASN D 1 47 ? 43.905 11.646 23.074 1.00 12.19 65 ASN D N 1
ATOM 2937 C CA . ASN D 1 47 ? 44.875 10.558 23.227 1.00 15.57 65 ASN D CA 1
ATOM 2938 C C . ASN D 1 47 ? 44.330 9.428 24.106 1.00 13.73 65 ASN D C 1
ATOM 2939 O O . ASN D 1 47 ? 45.075 8.774 24.843 1.00 16.86 65 ASN D O 1
ATOM 2944 N N . GLY D 1 48 ? 43.016 9.213 24.054 1.00 13.33 66 GLY D N 1
ATOM 2945 C CA . GLY D 1 48 ? 42.375 8.173 24.835 1.00 13.69 66 GLY D CA 1
ATOM 2946 C C . GLY D 1 48 ? 42.169 8.494 26.300 1.00 12.39 66 GLY D C 1
ATOM 2947 O O . GLY D 1 48 ? 41.782 7.607 27.067 1.00 14.89 66 GLY D O 1
ATOM 2948 N N . HIS D 1 49 ? 42.413 9.730 26.717 1.00 10.20 67 HIS D N 1
ATOM 2949 C CA . HIS D 1 49 ? 42.287 10.116 28.121 1.00 7.63 67 HIS D CA 1
ATOM 2950 C C . HIS D 1 49 ? 41.725 11.535 28.152 1.00 7.91 67 HIS D C 1
ATOM 2951 O O . HIS D 1 49 ? 41.105 11.998 27.189 1.00 6.94 67 HIS D O 1
ATOM 2958 N N . LYS D 1 50 ? 41.949 12.245 29.256 1.00 6.93 68 LYS D N 1
ATOM 2959 C CA . LYS D 1 50 ? 41.470 13.613 29.367 1.00 6.02 68 LYS D CA 1
ATOM 2960 C C . LYS D 1 50 ? 42.538 14.507 29.977 1.00 6.37 68 LYS D C 1
ATOM 2961 O O . LYS D 1 50 ? 43.504 14.043 30.589 1.00 6.43 68 LYS D O 1
ATOM 2967 N N . CYS D 1 51 ? 42.339 15.811 29.781 1.00 6.43 69 CYS D N 1
ATOM 2968 C CA . CYS D 1 51 ? 43.152 16.872 30.362 1.00 5.61 69 CYS D CA 1
ATOM 2969 C C . CYS D 1 51 ? 42.228 17.777 31.162 1.00 5.17 69 CYS D C 1
ATOM 2970 O O . CYS D 1 51 ? 41.317 18.387 30.591 1.00 5.85 69 CYS D O 1
ATOM 2973 N N . ASP D 1 52 ? 42.455 17.852 32.470 1.00 5.36 70 ASP D N 1
ATOM 2974 C CA . ASP D 1 52 ? 41.638 18.652 33.375 1.00 4.84 70 ASP D CA 1
ATOM 2975 C C . ASP D 1 52 ? 42.390 19.918 33.752 1.00 5.42 70 ASP D C 1
ATOM 2976 O O . ASP D 1 52 ? 43.459 19.852 34.367 1.00 5.33 70 ASP D O 1
ATOM 2981 N N . PHE D 1 53 ? 41.829 21.065 33.387 1.00 4.92 71 PHE D N 1
ATOM 2982 C CA . PHE D 1 53 ? 42.434 22.358 33.663 1.00 5.14 71 PHE D CA 1
ATOM 2983 C C . PHE D 1 53 ? 41.624 23.089 34.729 1.00 4.67 71 PHE D C 1
ATOM 2984 O O . PHE D 1 53 ? 40.386 23.024 34.736 1.00 4.67 71 PHE D O 1
ATOM 2992 N N . THR D 1 54 ? 42.320 23.820 35.612 1.00 5.10 72 THR D N 1
ATOM 2993 C CA . THR D 1 54 ? 41.663 24.582 36.675 1.00 5.19 72 THR D CA 1
ATOM 2994 C C . THR D 1 54 ? 42.275 25.968 36.818 1.00 3.69 72 THR D C 1
ATOM 2995 O O . THR D 1 54 ? 43.503 26.131 36.741 1.00 5.03 72 THR D O 1
ATOM 2999 N N . VAL D 1 55 ? 41.411 26.965 37.019 1.00 4.74 73 VAL D N 1
ATOM 3000 C CA . VAL D 1 55 ? 41.795 28.280 37.529 1.00 5.24 73 VAL D CA 1
ATOM 3001 C C . VAL D 1 55 ? 41.028 28.490 38.830 1.00 3.94 73 VAL D C 1
ATOM 3002 O O . VAL D 1 55 ? 39.797 28.359 38.857 1.00 5.94 73 VAL D O 1
ATOM 3006 N N . PHE D 1 56 ? 41.744 28.800 39.910 1.00 5.18 74 PHE D N 1
ATOM 3007 C CA . PHE D 1 56 ? 41.164 28.787 41.252 1.00 5.52 74 PHE D CA 1
ATOM 3008 C C . PHE D 1 56 ? 41.577 30.048 41.996 1.00 5.23 74 PHE D C 1
ATOM 3009 O O . PHE D 1 56 ? 42.772 30.321 42.138 1.00 5.42 74 PHE D O 1
ATOM 3017 N N . ASN D 1 57 ? 40.602 30.814 42.486 1.00 5.75 75 ASN D N 1
ATOM 3018 C CA . ASN D 1 57 ? 40.897 32.008 43.280 1.00 5.35 75 ASN D CA 1
ATOM 3019 C C . ASN D 1 57 ? 41.169 31.563 44.714 1.00 5.56 75 ASN D C 1
ATOM 3020 O O . ASN D 1 57 ? 40.247 31.254 45.463 1.00 6.33 75 ASN D O 1
ATOM 3025 N N . THR D 1 58 ? 42.445 31.549 45.122 1.00 6.21 76 THR D N 1
ATOM 3026 C CA . THR D 1 58 ? 42.796 31.071 46.465 1.00 6.78 76 THR D CA 1
ATOM 3027 C C . THR D 1 58 ? 42.464 32.057 47.580 1.00 8.44 76 THR D C 1
ATOM 3028 O O . THR D 1 58 ? 42.548 31.669 48.750 1.00 8.73 76 THR D O 1
ATOM 3032 N N . ASN D 1 59 ? 42.138 33.312 47.267 1.00 6.98 77 ASN D N 1
ATOM 3033 C CA . ASN D 1 59 ? 41.810 34.282 48.314 1.00 8.98 77 ASN D CA 1
ATOM 3034 C C . ASN D 1 59 ? 40.645 33.787 49.165 1.00 8.34 77 ASN D C 1
ATOM 3035 O O . ASN D 1 59 ? 39.630 33.324 48.637 1.00 8.67 77 ASN D O 1
ATOM 3040 N N . ASN D 1 60 ? 40.785 33.920 50.491 1.00 11.25 78 ASN D N 1
ATOM 3041 C CA . ASN D 1 60 ? 39.683 33.628 51.406 1.00 13.70 78 ASN D CA 1
ATOM 3042 C C . ASN D 1 60 ? 38.592 34.690 51.339 1.00 13.29 78 ASN D C 1
ATOM 3043 O O . ASN D 1 60 ? 37.426 34.400 51.641 1.00 15.92 78 ASN D O 1
ATOM 3048 N N . GLY D 1 61 ? 38.949 35.910 50.984 1.00 12.90 79 GLY D N 1
ATOM 3049 C CA . GLY D 1 61 ? 38.028 37.034 50.988 1.00 13.00 79 GLY D CA 1
ATOM 3050 C C . GLY D 1 61 ? 38.416 38.029 49.918 1.00 12.47 79 GLY D C 1
ATOM 3051 O O . GLY D 1 61 ? 39.035 37.668 48.914 1.00 11.22 79 GLY D O 1
ATOM 3052 N N . GLY D 1 62 ? 38.054 39.300 50.129 1.00 14.93 80 GLY D N 1
ATOM 3053 C CA . GLY D 1 62 ? 38.323 40.331 49.145 1.00 13.61 80 GLY D CA 1
ATOM 3054 C C . GLY D 1 62 ? 37.357 40.281 47.970 1.00 12.94 80 GLY D C 1
ATOM 3055 O O . GLY D 1 62 ? 36.473 39.425 47.878 1.00 16.54 80 GLY D O 1
ATOM 3056 N N . SER D 1 63 ? 37.564 41.203 47.032 1.00 12.76 81 SER D N 1
ATOM 3057 C CA . SER D 1 63 ? 36.658 41.349 45.901 1.00 12.88 81 SER D CA 1
ATOM 3058 C C . SER D 1 63 ? 36.812 40.180 44.929 1.00 11.39 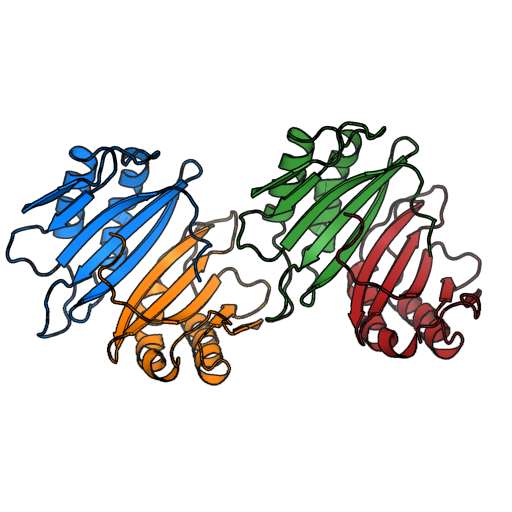81 SER D C 1
ATOM 3059 O O . SER D 1 63 ? 37.916 39.652 44.748 1.00 10.22 81 SER D O 1
ATOM 3062 N N . PRO D 1 64 ? 35.725 39.768 44.268 1.00 9.10 82 PRO D N 1
ATOM 3063 C CA . PRO D 1 64 ? 35.889 38.880 43.112 1.00 8.32 82 PRO D CA 1
ATOM 3064 C C . PRO D 1 64 ? 36.797 39.551 42.093 1.00 9.31 82 PRO D C 1
ATOM 3065 O O . PRO D 1 64 ? 36.807 40.777 41.956 1.00 9.65 82 PRO D O 1
ATOM 3069 N N . ILE D 1 65 ? 37.599 38.742 41.398 1.00 7.98 83 ILE D N 1
ATOM 3070 C CA . ILE D 1 65 ? 38.615 39.254 40.482 1.00 8.83 83 ILE D CA 1
ATOM 3071 C C . ILE D 1 65 ? 38.744 38.300 39.300 1.00 6.98 83 ILE D C 1
ATOM 3072 O O . ILE D 1 65 ? 38.467 37.105 39.416 1.00 7.24 83 ILE D O 1
ATOM 3077 N N . ARG D 1 66 ? 39.180 38.831 38.156 1.00 9.68 84 ARG D N 1
ATOM 3078 C CA . ARG D 1 66 ? 39.598 37.984 37.044 1.00 10.37 84 ARG D CA 1
ATOM 3079 C C . ARG D 1 66 ? 41.078 37.617 37.177 1.00 10.08 84 ARG D C 1
ATOM 3080 O O . ARG D 1 66 ? 41.829 38.201 37.957 1.00 9.23 84 ARG D O 1
ATOM 3088 N N . ALA D 1 67 ? 41.490 36.611 36.417 1.00 9.33 85 ALA D N 1
ATOM 3089 C CA . ALA D 1 67 ? 42.858 36.113 36.477 1.00 7.97 85 ALA D CA 1
ATOM 3090 C C . ALA D 1 67 ? 43.662 36.647 35.293 1.00 7.20 85 ALA D C 1
ATOM 3091 O O . ALA D 1 67 ? 43.108 37.144 34.310 1.00 8.36 85 ALA D O 1
ATOM 3093 N N . SER D 1 68 ? 44.984 36.524 35.390 1.00 8.19 86 SER D N 1
ATOM 3094 C CA . SER D 1 68 ? 45.883 36.966 34.325 1.00 7.22 86 SER D CA 1
ATOM 3095 C C . SER D 1 68 ? 46.005 35.895 33.244 1.00 7.12 86 SER D C 1
ATOM 3096 O O . SER D 1 68 ? 46.421 34.763 33.524 1.00 7.16 86 SER D O 1
ATOM 3099 N N . THR D 1 69 ? 45.674 36.260 32.002 1.00 6.65 87 THR D N 1
ATOM 3100 C CA . THR D 1 69 ? 45.868 35.346 30.876 1.00 6.84 87 THR D CA 1
ATOM 3101 C C . THR D 1 69 ? 47.331 35.000 30.665 1.00 6.49 87 THR D C 1
ATOM 3102 O O . THR D 1 69 ? 47.650 33.804 30.559 1.00 6.93 87 THR D O 1
ATOM 3106 N N . PRO D 1 70 ? 48.264 35.960 30.593 1.00 7.11 88 PRO D N 1
ATOM 3107 C CA . PRO D 1 70 ? 49.668 35.554 30.417 1.00 6.35 88 PRO D CA 1
ATOM 3108 C C . PRO D 1 70 ? 50.203 34.730 31.575 1.00 6.81 88 PRO D C 1
ATOM 3109 O O . PRO D 1 70 ? 50.994 33.806 31.342 1.00 6.85 88 PRO D O 1
ATOM 3113 N N . ASN D 1 71 ? 49.808 35.037 32.814 1.00 6.06 89 ASN D N 1
ATOM 3114 C CA . ASN D 1 71 ? 50.312 34.260 33.948 1.00 6.67 89 ASN D CA 1
ATOM 3115 C C . ASN D 1 71 ? 49.818 32.823 33.900 1.00 6.41 89 ASN D C 1
ATOM 3116 O O . ASN D 1 71 ? 50.563 31.893 34.234 1.00 7.29 89 ASN D O 1
ATOM 3121 N N . CYS D 1 72 ? 48.563 32.628 33.500 1.00 6.07 90 CYS D N 1
ATOM 3122 C CA . CYS D 1 72 ? 48.033 31.287 33.317 1.00 5.71 90 CYS D CA 1
ATOM 3123 C C . CYS D 1 72 ? 48.921 30.488 32.369 1.00 5.87 90 CYS D C 1
ATOM 3124 O O . CYS D 1 72 ? 49.301 29.341 32.656 1.00 6.05 90 CYS D O 1
ATOM 3127 N N . LYS D 1 73 ? 49.286 31.093 31.236 1.00 6.67 91 LYS D N 1
ATOM 3128 C CA . LYS D 1 73 ? 50.123 30.404 30.263 1.00 6.97 91 LYS D CA 1
ATOM 3129 C C . LYS D 1 73 ? 51.518 30.121 30.814 1.00 6.80 91 LYS D C 1
ATOM 3130 O O . LYS D 1 73 ? 52.055 29.026 30.620 1.00 7.37 91 LYS D O 1
ATOM 3136 N N . THR D 1 74 ? 52.134 31.094 31.489 1.00 6.68 92 THR D N 1
ATOM 3137 C CA . THR D 1 74 ? 53.466 30.872 32.038 1.00 7.55 92 THR D CA 1
ATOM 3138 C C . THR D 1 74 ? 53.463 29.730 33.047 1.00 6.27 92 THR D C 1
ATOM 3139 O O . THR D 1 74 ? 54.338 28.864 33.017 1.00 6.33 92 THR D O 1
ATOM 3143 N N . VAL D 1 75 ? 52.489 29.725 33.961 1.00 5.83 93 VAL D N 1
ATOM 3144 C CA . VAL D 1 75 ? 52.429 28.675 34.979 1.00 6.20 93 VAL D CA 1
ATOM 3145 C C . VAL D 1 75 ? 52.187 27.315 34.340 1.00 5.60 93 VAL D C 1
ATOM 3146 O O . VAL D 1 75 ? 52.883 26.336 34.643 1.00 6.16 93 VAL D O 1
ATOM 3150 N N . LEU D 1 76 ? 51.195 27.221 33.452 1.00 5.07 94 LEU D N 1
ATOM 3151 C CA . LEU D 1 76 ? 50.874 25.909 32.896 1.00 5.79 94 LEU D CA 1
ATOM 3152 C C . LEU D 1 76 ? 51.961 25.391 31.957 1.00 5.37 94 LEU D C 1
ATOM 3153 O O . LEU D 1 76 ? 52.212 24.181 31.910 1.00 5.88 94 LEU D O 1
ATOM 3158 N N . ARG D 1 77 ? 52.611 26.276 31.195 1.00 6.47 95 ARG D N 1
ATOM 3159 C CA . ARG D 1 77 ? 53.734 25.825 30.374 1.00 6.79 95 ARG D CA 1
ATOM 3160 C C . ARG D 1 77 ? 54.899 25.359 31.236 1.00 6.98 95 ARG D C 1
ATOM 3161 O O . ARG D 1 77 ? 55.567 24.375 30.903 1.00 7.46 95 ARG D O 1
ATOM 3169 N N . ALA D 1 78 ? 55.142 26.026 32.364 1.00 6.32 96 ALA D N 1
ATOM 3170 C CA . ALA D 1 78 ? 56.174 25.550 33.280 1.00 7.22 96 ALA D CA 1
ATOM 3171 C C . ALA D 1 78 ? 55.832 24.170 33.824 1.00 6.41 96 ALA D C 1
ATOM 3172 O O . ALA D 1 78 ? 56.698 23.289 33.893 1.00 7.55 96 ALA D O 1
ATOM 3174 N N . ALA D 1 79 ? 54.579 23.957 34.226 1.00 6.00 97 ALA D N 1
ATOM 3175 C CA . ALA D 1 79 ? 54.156 22.626 34.654 1.00 6.81 97 ALA D CA 1
ATOM 3176 C C . ALA D 1 79 ? 54.363 21.594 33.546 1.00 7.63 97 ALA D C 1
ATOM 3177 O O . ALA D 1 79 ? 54.889 20.502 33.795 1.00 8.13 97 ALA D O 1
ATOM 3179 N N . ALA D 1 80 ? 53.960 21.917 32.315 1.00 7.02 98 ALA D N 1
ATOM 3180 C CA . ALA D 1 80 ? 54.129 20.968 31.214 1.00 7.88 98 ALA D CA 1
ATOM 3181 C C . ALA D 1 80 ? 55.599 20.674 30.933 1.00 8.66 98 ALA D C 1
ATOM 3182 O O . ALA D 1 80 ? 55.945 19.561 30.514 1.00 11.66 98 ALA D O 1
ATOM 3184 N N . ASN D 1 81 ? 56.480 21.644 31.162 1.00 8.87 99 ASN D N 1
ATOM 3185 C CA . ASN D 1 81 ? 57.899 21.441 30.898 1.00 9.83 99 ASN D CA 1
ATOM 3186 C C . ASN D 1 81 ? 58.607 20.707 32.028 1.00 10.47 99 ASN D C 1
ATOM 3187 O O . ASN D 1 81 ? 59.596 20.006 31.776 1.00 14.27 99 ASN D O 1
ATOM 3192 N N . ARG D 1 82 ? 58.129 20.845 33.266 1.00 9.45 100 ARG D N 1
ATOM 3193 C CA . ARG D 1 82 ? 58.854 20.352 34.428 1.00 10.62 100 ARG D CA 1
ATOM 3194 C C . ARG D 1 82 ? 58.230 19.123 35.067 1.00 10.16 100 ARG D C 1
ATOM 3195 O O . ARG D 1 82 ? 58.907 18.454 35.856 1.00 10.12 100 ARG D O 1
ATOM 3203 N N . CYS D 1 83 ? 56.976 18.811 34.750 1.00 8.55 101 CYS D N 1
ATOM 3204 C CA . CYS D 1 83 ? 56.192 17.813 35.479 1.00 9.28 101 CYS D CA 1
ATOM 3205 C C . CYS D 1 83 ? 55.565 16.830 34.501 1.00 9.01 101 CYS D C 1
ATOM 3206 O O . CYS D 1 83 ? 54.492 17.117 33.940 1.00 9.07 101 CYS D O 1
ATOM 3209 N N . PRO D 1 84 ? 56.171 15.656 34.299 1.00 9.60 102 PRO D N 1
ATOM 3210 C CA . PRO D 1 84 ? 55.641 14.724 33.286 1.00 9.63 102 PRO D CA 1
ATOM 3211 C C . PRO D 1 84 ? 54.205 14.286 33.516 1.00 8.23 102 PRO D C 1
ATOM 3212 O O . PRO D 1 84 ? 53.524 13.922 32.549 1.00 9.47 102 PRO D O 1
ATOM 3216 N N . THR D 1 85 ? 53.728 14.301 34.758 1.00 8.79 103 THR D N 1
ATOM 3217 C CA . THR D 1 85 ? 52.347 13.939 35.060 1.00 8.84 103 THR D CA 1
ATOM 3218 C C . THR D 1 85 ? 51.477 15.151 35.382 1.00 7.99 103 THR D C 1
ATOM 3219 O O . THR D 1 85 ? 50.416 14.999 36.001 1.00 8.91 103 THR D O 1
ATOM 3223 N N . GLY D 1 86 ? 51.902 16.344 34.973 1.00 7.82 104 GLY D N 1
ATOM 3224 C CA . GLY D 1 86 ? 51.132 17.551 35.209 1.00 8.24 104 GLY D CA 1
ATOM 3225 C C . GLY D 1 86 ? 51.437 18.165 36.554 1.00 7.45 104 GLY D C 1
ATOM 3226 O O . GLY D 1 86 ? 52.217 17.650 37.367 1.00 7.94 104 GLY D O 1
ATOM 3227 N N . GLY D 1 87 ? 50.817 19.318 36.789 1.00 7.48 105 GLY D N 1
ATOM 3228 C CA . GLY D 1 87 ? 51.069 20.018 38.033 1.00 7.42 105 GLY D CA 1
ATOM 3229 C C . GLY D 1 87 ? 50.254 21.287 38.149 1.00 7.05 105 GLY D C 1
ATOM 3230 O O . GLY D 1 87 ? 49.376 21.569 37.326 1.00 6.80 105 GLY D O 1
ATOM 3231 N N . ARG D 1 88 ? 50.573 22.061 39.186 1.00 6.78 106 ARG D N 1
ATOM 3232 C CA . ARG D 1 88 ? 49.768 23.210 39.581 1.00 6.50 106 ARG D CA 1
ATOM 3233 C C . ARG D 1 88 ? 50.695 24.270 40.154 1.00 6.96 106 ARG D C 1
ATOM 3234 O O . ARG D 1 88 ? 51.760 23.940 40.686 1.00 9.35 106 ARG D O 1
ATOM 3242 N N . GLY D 1 89 ? 50.303 25.540 40.073 1.00 6.82 107 GLY D N 1
ATOM 3243 C CA . GLY D 1 89 ? 51.102 26.548 40.747 1.00 7.61 107 GLY D CA 1
ATOM 3244 C C . GLY D 1 89 ? 50.524 27.938 40.600 1.00 6.40 107 GLY D C 1
ATOM 3245 O O . GLY D 1 89 ? 49.444 28.137 40.031 1.00 6.71 107 GLY D O 1
ATOM 3246 N N . LYS D 1 90 ? 51.266 28.905 41.140 1.00 6.45 108 LYS D N 1
ATOM 3247 C CA . LYS D 1 90 ? 50.927 30.318 41.050 1.00 6.80 108 LYS D CA 1
ATOM 3248 C C . LYS D 1 90 ? 52.097 31.048 40.411 1.00 7.22 108 LYS D C 1
ATOM 3249 O O . LYS D 1 90 ? 53.224 30.546 40.397 1.00 7.54 108 LYS D O 1
ATOM 3255 N N . ILE D 1 91 ? 51.846 32.258 39.904 1.00 7.30 109 ILE D N 1
ATOM 3256 C CA . ILE D 1 91 ? 52.925 32.987 39.248 1.00 8.29 109 ILE D CA 1
ATOM 3257 C C . ILE D 1 91 ? 53.996 33.381 40.258 1.00 7.07 109 ILE D C 1
ATOM 3258 O O . ILE D 1 91 ? 55.197 33.353 39.950 1.00 9.46 109 ILE D O 1
ATOM 3263 N N . ASN D 1 92 ? 53.586 33.721 41.476 1.00 7.40 110 ASN D N 1
ATOM 3264 C CA . ASN D 1 92 ? 54.503 33.984 42.577 1.00 7.95 110 ASN D CA 1
ATOM 3265 C C . ASN D 1 92 ? 53.753 33.715 43.875 1.00 7.49 110 ASN D C 1
ATOM 3266 O O . ASN D 1 92 ? 52.527 33.519 43.860 1.00 8.62 110 ASN D O 1
ATOM 3271 N N . PRO D 1 93 ? 54.460 33.635 45.010 1.00 8.59 111 PRO D N 1
ATOM 3272 C CA . PRO D 1 93 ? 53.816 33.116 46.229 1.00 10.31 111 PRO D CA 1
ATOM 3273 C C . PRO D 1 93 ? 52.670 33.955 46.755 1.00 8.95 111 PRO D C 1
ATOM 3274 O O . PRO D 1 93 ? 51.870 33.443 47.549 1.00 10.62 111 PRO D O 1
ATOM 3278 N N . SER D 1 94 ? 52.569 35.221 46.376 1.00 8.90 112 SER D N 1
ATOM 3279 C CA . SER D 1 94 ? 51.501 36.075 46.876 1.00 9.57 112 SER D CA 1
ATOM 3280 C C . SER D 1 94 ? 50.345 36.249 45.898 1.00 9.80 112 SER D C 1
ATOM 3281 O O . SER D 1 94 ? 49.331 36.850 46.267 1.00 12.08 112 SER D O 1
ATOM 3284 N N . ALA D 1 95 ? 50.446 35.709 44.685 1.00 9.14 113 ALA D N 1
ATOM 3285 C CA . ALA D 1 95 ? 49.403 35.915 43.688 1.00 9.01 113 ALA D CA 1
ATOM 3286 C C . ALA D 1 95 ? 48.139 35.149 44.077 1.00 8.35 113 ALA D C 1
ATOM 3287 O O . ALA D 1 95 ? 48.215 34.069 44.672 1.00 8.88 113 ALA D O 1
ATOM 3289 N N . PRO D 1 96 ? 46.957 35.683 43.748 1.00 8.12 114 PRO D N 1
ATOM 3290 C CA . PRO D 1 96 ? 45.723 35.024 44.207 1.00 7.54 114 PRO D CA 1
ATOM 3291 C C . PRO D 1 96 ? 45.367 33.752 43.462 1.00 6.98 114 PRO D C 1
ATOM 3292 O O . PRO D 1 96 ? 44.800 32.846 44.080 1.00 7.87 114 PRO D O 1
ATOM 3296 N N . PHE D 1 97 ? 45.660 33.651 42.172 1.00 6.63 115 PHE D N 1
ATOM 3297 C CA . PHE D 1 97 ? 45.185 32.508 41.402 1.00 6.41 115 PHE D CA 1
ATOM 3298 C C . PHE D 1 97 ? 46.178 31.355 41.354 1.00 6.57 115 PHE D C 1
ATOM 3299 O O . PHE D 1 97 ? 47.390 31.547 41.205 1.00 8.05 115 PHE D O 1
ATOM 3307 N N . LEU D 1 98 ? 45.627 30.154 41.444 1.00 6.45 116 LEU D N 1
ATOM 3308 C CA . LEU D 1 98 ? 46.337 28.917 41.176 1.00 6.20 116 LEU D CA 1
ATOM 3309 C C . LEU D 1 98 ? 45.798 28.326 39.881 1.00 6.28 116 LEU D C 1
ATOM 3310 O O . LEU D 1 98 ? 44.587 28.346 39.638 1.00 6.92 116 LEU D O 1
ATOM 3315 N N . PHE D 1 99 ? 46.700 27.833 39.042 1.00 5.79 117 PHE D N 1
ATOM 3316 C CA . PHE D 1 99 ? 46.356 27.200 37.774 1.00 6.52 117 PHE D CA 1
ATOM 3317 C C . PHE D 1 99 ? 46.859 25.761 37.800 1.00 5.05 117 PHE D C 1
ATOM 3318 O O . PHE D 1 99 ? 47.936 25.486 38.344 1.00 6.32 117 PHE D O 1
ATOM 3326 N N . ALA D 1 100 ? 46.100 24.843 37.204 1.00 5.45 118 ALA D N 1
ATOM 3327 C CA . ALA D 1 100 ? 46.467 23.432 37.215 1.00 4.91 118 ALA D CA 1
ATOM 3328 C C . ALA D 1 100 ? 46.219 22.814 35.848 1.00 5.51 118 ALA D C 1
ATOM 3329 O O . ALA D 1 100 ? 45.244 23.147 35.162 1.00 5.70 118 ALA D O 1
ATOM 3331 N N . ILE D 1 101 ? 47.102 21.882 35.478 1.00 5.29 119 ILE D N 1
ATOM 3332 C CA . ILE D 1 101 ? 46.990 21.098 34.249 1.00 5.44 119 ILE D CA 1
ATOM 3333 C C . ILE D 1 101 ? 47.187 19.630 34.638 1.00 5.48 119 ILE D C 1
ATOM 3334 O O . ILE D 1 101 ? 48.276 19.237 35.086 1.00 5.63 119 ILE D O 1
ATOM 3339 N N . ASP D 1 102 ? 46.129 18.832 34.511 1.00 5.80 120 ASP D N 1
ATOM 3340 C CA . ASP D 1 102 ? 46.082 17.497 35.102 1.00 6.92 120 ASP D CA 1
ATOM 3341 C C . ASP D 1 102 ? 45.710 16.446 34.062 1.00 6.63 120 ASP D C 1
ATOM 3342 O O . ASP D 1 102 ? 44.523 16.285 33.728 1.00 6.34 120 ASP D O 1
ATOM 3347 N N . PRO D 1 103 ? 46.685 15.712 33.528 1.00 6.53 121 PRO D N 1
ATOM 3348 C CA . PRO D 1 103 ? 46.378 14.609 32.602 1.00 7.50 121 PRO D CA 1
ATOM 3349 C C . PRO D 1 103 ? 45.874 13.415 33.408 1.00 9.20 121 PRO D C 1
ATOM 3350 O O . PRO D 1 103 ? 46.522 12.977 34.366 1.00 13.74 121 PRO D O 1
ATOM 3354 N N . ASN D 1 104 ? 44.695 12.907 33.051 1.00 7.99 122 ASN D N 1
ATOM 3355 C CA . ASN D 1 104 ? 44.017 11.893 33.856 1.00 11.27 122 ASN D CA 1
ATOM 3356 C C . ASN D 1 104 ? 43.401 10.852 32.934 1.00 8.96 122 ASN D C 1
ATOM 3357 O O . ASN D 1 104 ? 43.000 11.156 31.807 1.00 7.95 122 ASN D O 1
ATOM 3362 N N . ASP D 1 105 ? 43.302 9.619 33.423 1.00 10.67 123 ASP D N 1
ATOM 3363 C CA . ASP D 1 105 ? 42.477 8.665 32.704 1.00 11.01 123 ASP D CA 1
ATOM 3364 C C . ASP D 1 105 ? 40.998 9.023 32.850 1.00 9.72 123 ASP D C 1
ATOM 3365 O O . ASP D 1 105 ? 40.580 9.715 33.785 1.00 13.64 123 ASP D O 1
ATOM 3370 N N . GLY D 1 106 ? 40.213 8.557 31.895 1.00 9.71 124 GLY D N 1
ATOM 3371 C CA . GLY D 1 106 ? 38.789 8.814 31.874 1.00 10.32 124 GLY D CA 1
ATOM 3372 C C . GLY D 1 106 ? 38.390 9.734 30.737 1.00 8.48 124 GLY D C 1
ATOM 3373 O O . GLY D 1 106 ? 39.108 9.900 29.753 1.00 10.07 124 GLY D O 1
ATOM 3374 N N . ASP D 1 107 ? 37.198 10.320 30.870 1.00 8.79 125 ASP D N 1
ATOM 3375 C CA . ASP D 1 107 ? 36.679 11.230 29.850 1.00 8.20 125 ASP D CA 1
ATOM 3376 C C . ASP D 1 107 ? 35.929 12.368 30.532 1.00 7.64 125 ASP D C 1
ATOM 3377 O O . ASP D 1 107 ? 35.912 12.484 31.760 1.00 9.62 125 ASP D O 1
ATOM 3382 N N . CYS D 1 108 ? 35.288 13.212 29.723 1.00 6.22 126 CYS D N 1
ATOM 3383 C CA . CYS D 1 108 ? 34.709 14.460 30.197 1.00 6.09 126 CYS D CA 1
ATOM 3384 C C . CYS D 1 108 ? 33.208 14.356 30.430 1.00 6.02 126 CYS D C 1
ATOM 3385 O O . CYS D 1 108 ? 32.517 15.380 30.507 1.00 6.33 126 CYS D O 1
ATOM 3388 N N . SER D 1 109 ? 32.692 13.132 30.553 1.00 5.80 127 SER D N 1
ATOM 3389 C CA . SER D 1 109 ? 31.266 12.880 30.652 1.00 6.48 127 SER D CA 1
ATOM 3390 C C . SER D 1 109 ? 30.813 12.528 32.055 1.00 7.67 127 SER D C 1
ATOM 3391 O O . SER D 1 109 ? 29.616 12.327 32.263 1.00 9.71 127 SER D O 1
ATOM 3394 N N . THR D 1 110 ? 31.713 12.399 33.007 1.00 7.80 128 THR D N 1
ATOM 3395 C CA . THR D 1 110 ? 31.352 11.744 34.257 1.00 11.60 128 THR D CA 1
ATOM 3396 C C . THR D 1 110 ? 31.126 12.721 35.405 1.00 9.48 128 THR D C 1
ATOM 3397 O O . THR D 1 110 ? 31.675 13.831 35.446 1.00 9.32 128 THR D O 1
ATOM 3401 N N . ASP D 1 111 ? 30.292 12.267 36.339 1.00 9.16 129 ASP D N 1
ATOM 3402 C CA . ASP D 1 111 ? 30.007 12.930 37.607 1.00 12.00 129 ASP D CA 1
ATOM 3403 C C . ASP D 1 111 ? 29.239 14.239 37.456 1.00 8.47 129 ASP D C 1
ATOM 3404 O O . ASP D 1 111 ? 29.373 15.155 38.274 1.00 9.42 129 ASP D O 1
ATOM 3409 N N . PHE D 1 112 ? 28.395 14.300 36.440 1.00 7.58 130 PHE D N 1
ATOM 3410 C CA . PHE D 1 112 ? 27.340 15.301 36.331 1.00 8.80 130 PHE D CA 1
ATOM 3411 C C . PHE D 1 112 ? 26.196 14.670 35.556 1.00 10.18 130 PHE D C 1
ATOM 3412 O O . PHE D 1 112 ? 25.112 15.238 35.481 1.00 10.38 130 PHE D O 1
#

=== Feature glossary ===
The record interleaves many kinds of information about one protein. Here is each kind framed as the question it answers.

Q: What does the local fold look like, residue by residue?
A: A 3Di character summarizes, for each residue, the relative orientation of the Cα frame of its nearest spatial neighbor. Because it encodes fold topology rather than chemistry, 3Di alignments detect remote structural similarity that sequence alignment misses.

Q: Which residues are in helices, strands, or loops?
A: Secondary structure is the local, repeating backbone conformation. DSSP classifies it into eight states by reading the hydrogen-bond network: three helix types (H, G, I), two β types (E, B), two non-regular types (T, S), and unstructured coil (-).

Q: How big and how compact is the whole molecule?
A: Three whole-structure scalars: the radius of gyration (RMS distance of Cα from centroid, in Å), the count of Cα–Cα contacts (pairs closer than 8 Å and separated by more than four residues in sequence — i.e. tertiary, not local, contacts), and the bounding-box dimensions. Together they distinguish compact globular folds from extended fibres or disordered chains.

Q: How confident is the AlphaFold model at each residue?
A: For AlphaFold models, the B-factor field carries pLDDT — the model's own estimate of local accuracy on a 0–100 scale. Regions with pLDDT<50 should be treated as essentially unmodeled; they often correspond to intrinsically disordered segments.

Q: What family and function is it annotated with?
A: Functional annotations link the protein to curated databases. InterPro entries identify conserved domains and families by matching the sequence against member-database signatures (Pfam, PROSITE, CDD, …). Gene Ontology (GO) terms describe molecular function, biological process, and cellular component in a controlled vocabulary. CATH places the structure in a hierarchical fold classification (Class/Architecture/Topology/Homologous-superfamily). The organism is the source species.

Q: What known structures does this most resemble?
A: Nearest PDB neighbors are the top structural matches found by Foldseek when searching this structure against the entire Protein Data Bank. Each hit reports a TM-score (0 to 1; >0.5 almost always implies the same fold) and an E-value. These are *structural* homologs — they may share no detectable sequence similarity.

Q: Which residues are buried vs exposed?
A: Solvent-accessible surface area (SASA) is the area in Å² traced out by the centre of a 1.4 Å probe sphere (a water molecule) rolled over the protein's van der Waals surface (Shrake–Rupley / Lee–Richards construction). Buried residues have near-zero SASA; fully exposed residues can exceed 200 Å². The total SASA scales roughly with the number of surface residues.

Q: What are the backbone torsion angles?
A: φ (phi) and ψ (psi) are the two rotatable backbone dihedrals per residue: φ is the C(i-1)–N–Cα–C torsion, ψ is the N–Cα–C–N(i+1) torsion, both in degrees on (−180°, 180°]. α-helical residues cluster near (−60°, −45°); β-strand residues near (−120°, +130°). A Ramachandran plot is simply a scatter of (φ, ψ) for every residue.

Q: Are the domains correctly placed relative to each other?
A: Predicted aligned error is AlphaFold's pairwise confidence. Unlike pLDDT (per-residue), PAE is per-residue-pair and captures whether two parts of the structure are correctly placed relative to each other. Units are ångströms of expected positional error.

Q: What if only a Cα trace is available?
A: P-SEA three-state annotation labels each residue as helix, strand, or coil based purely on the geometry of the Cα trace. It serves as a fallback when the full backbone (and thus DSSP) is unavailable.

Q: What is the amino-acid chain?
A: This is the polypeptide sequence — one letter per residue, N-terminus first. Length ranges from a few dozen residues for small domains to over a thousand for large multi-domain proteins.

Q: What do the rendered images show?
A: The six renders are orthographic views along the three Cartesian axes in both directions. Representation (cartoon, sticks, or surface) and color scheme (sequence-rainbow or by-chain) vary across proteins so the training set covers all the common visualization conventions.

Q: What do the diagnostic plots show?
A: Plot images: a contact map (which residues are close in 3D, as an N×N binary image), a Ramachandran scatter (backbone torsion angles, revealing secondary-structure composition at a glance), and — for AlphaFold structures — a PAE heatmap (pairwise prediction confidence).

Q: How mobile is each atom in the crystal?
A: B-factor (Debye–Waller factor) reflects atomic displacement in the crystal lattice. It is an experimental observable (units Å²), not a prediction; low values mean the atom is pinned down, high values mean it moves or is heterogeneous across the crystal.

Q: Where is each backbone atom in 3D?
A: The mmCIF table is the protein's shape written out atom by atom. For each backbone N, Cα, C, and carbonyl O, it records an (x, y, z) coordinate triple in Å plus the residue type, chain letter, and residue number.